Protein AF-0000000083412330 (afdb_homodimer)

InterPro domains:
  IPR004029 UreE urease accessory, N-terminal [PF02814] (16-72)
  IPR004029 UreE urease accessory, N-terminal [SM00988] (7-76)
  IPR007864 Urease accessory protein UreE, C-terminal domain [PF05194] (91-205)
  IPR012406 Urease accessory protein UreE [PIRSF036402] (3-185)
  IPR036118 UreE urease accessory, N-terminal domain superfamily [SSF69287] (4-79)

Nearest PDB structures (foldseek):
  4l3k-assembly1_B  TM=7.699E-01  e=6.903E-12  Sporosarcina pasteurii
  3la0-assembly2_B  TM=7.626E-01  e=6.367E-11  Helicobacter pylori
  1eb0-assembly1_A  TM=6.640E-01  e=1.853E-11  Sporosarcina pasteurii
  3tj8-assembly1_A  TM=7.347E-01  e=1.420E-10  Helicobacter pylori
  1gmv-assembly1_B  TM=6.935E-01  e=4.055E-10  Klebsiella aerogenes

Solvent-accessible surface area (backbone atoms only — not comparable to full-atom values): 25016 Å² total; per-residue (Å²): 121,46,75,39,53,58,69,78,46,33,46,74,66,30,68,71,58,28,58,55,50,70,74,27,53,70,33,37,38,76,32,49,56,71,62,30,55,40,34,62,52,75,48,61,25,79,78,64,53,44,33,37,38,48,40,53,87,97,37,56,60,48,73,35,27,25,56,44,74,40,79,90,76,36,32,31,34,30,35,40,54,56,60,55,42,25,42,36,36,39,34,63,62,44,64,72,48,56,64,57,58,35,41,46,51,25,26,51,50,16,22,55,40,10,56,70,63,51,46,71,48,76,55,76,49,33,36,44,24,49,56,81,60,58,68,66,55,58,49,46,56,51,56,72,64,56,56,80,70,58,43,71,50,77,42,57,28,79,75,50,48,84,80,36,48,59,71,52,48,37,56,50,65,49,59,70,75,72,68,74,63,74,70,68,75,63,73,74,71,77,76,68,74,75,71,76,68,76,78,76,78,77,74,73,74,70,80,78,84,82,80,82,83,85,73,83,139,121,46,76,37,54,60,68,76,45,32,45,73,65,30,68,69,57,28,57,54,50,70,74,27,55,68,34,39,36,77,30,48,56,72,63,30,55,40,33,62,52,75,49,60,26,80,77,62,51,44,34,36,38,47,40,52,88,97,36,55,62,49,74,36,27,25,56,44,75,40,80,92,77,36,32,32,35,31,36,40,52,56,60,54,44,23,41,35,36,39,33,62,60,43,64,71,48,56,65,57,59,35,40,45,51,24,26,51,51,14,22,56,40,10,56,69,64,51,47,72,47,74,56,76,50,32,37,44,23,50,56,83,62,57,68,66,55,57,50,47,56,50,57,72,64,57,56,80,70,58,45,69,48,79,41,56,28,78,74,50,48,85,79,37,48,59,71,52,46,37,56,50,65,48,58,70,73,74,67,72,64,73,70,68,77,65,72,76,74,78,76,74,74,76,75,77,72,76,83,78,82,76,81,77,78,74,88,82,80,90,76,87,78,87,84,90,138

pLDDT: mean 80.94, std 26.81, range [19.16, 98.38]

Structure (mmCIF, N/CA/C/O backbone):
data_AF-0000000083412330-model_v1
#
loop_
_entity.id
_entity.type
_entity.pdbx_description
1 polymer 'Urease accessory protein UreE'
#
loop_
_atom_site.group_PDB
_atom_site.id
_atom_site.type_symbol
_atom_site.label_atom_id
_atom_site.label_alt_id
_atom_site.label_comp_id
_atom_site.label_asym_id
_atom_site.label_entity_id
_atom_site.label_seq_id
_atom_site.pdbx_PDB_ins_code
_atom_site.Cartn_x
_atom_site.Cartn_y
_atom_site.Cartn_z
_atom_site.occupancy
_atom_site.B_iso_or_equiv
_atom_site.auth_seq_id
_atom_site.auth_comp_id
_atom_site.auth_asym_id
_atom_site.auth_atom_id
_atom_site.pdbx_PDB_model_num
ATOM 1 N N . MET A 1 1 ? -13.609 -42.562 -12.117 1 91.06 1 MET A N 1
ATOM 2 C CA . MET A 1 1 ? -13.359 -41.188 -11.68 1 91.06 1 MET A CA 1
ATOM 3 C C . MET A 1 1 ? -12.289 -41.156 -10.602 1 91.06 1 MET A C 1
ATOM 5 O O . MET A 1 1 ? -12.305 -41.938 -9.672 1 91.06 1 MET A O 1
ATOM 9 N N . LYS A 1 2 ? -11.219 -40.344 -10.789 1 95.88 2 LYS A N 1
ATOM 10 C CA . LYS A 1 2 ? -10.156 -40.219 -9.797 1 95.88 2 LYS A CA 1
ATOM 11 C C . LYS A 1 2 ? -10.469 -39.062 -8.82 1 95.88 2 LYS A C 1
ATOM 13 O O . LYS A 1 2 ? -11.023 -38.062 -9.219 1 95.88 2 LYS A O 1
ATOM 18 N N . ILE A 1 3 ? -10.133 -39.375 -7.625 1 96.88 3 ILE A N 1
ATOM 19 C CA . ILE A 1 3 ? -10.359 -38.344 -6.602 1 96.88 3 ILE A CA 1
ATOM 20 C C . ILE A 1 3 ? -9.016 -37.906 -6.012 1 96.88 3 ILE A C 1
ATOM 22 O O . ILE A 1 3 ? -8.188 -38.75 -5.656 1 96.88 3 ILE A O 1
ATOM 26 N N . PHE A 1 4 ? -8.828 -36.688 -5.934 1 97.69 4 PHE A N 1
ATOM 27 C CA . PHE A 1 4 ? -7.605 -36.125 -5.355 1 97.69 4 PHE A CA 1
ATOM 28 C C . PHE A 1 4 ? -7.93 -35.25 -4.168 1 97.69 4 PHE A C 1
ATOM 30 O O . PHE A 1 4 ? -8.695 -34.281 -4.293 1 97.69 4 PHE A O 1
ATOM 37 N N . SER A 1 5 ? -7.332 -35.469 -3.031 1 96.62 5 SER A N 1
ATOM 38 C CA . SER A 1 5 ? -7.578 -34.688 -1.833 1 96.62 5 SER A CA 1
ATOM 39 C C . SER A 1 5 ? -6.332 -33.906 -1.417 1 96.62 5 SER A C 1
ATOM 41 O O . SER A 1 5 ? -6.371 -33.125 -0.468 1 96.62 5 SER A O 1
ATOM 43 N N . GLU A 1 6 ? -5.199 -34.188 -2.09 1 95.69 6 GLU A N 1
ATOM 44 C CA . GLU A 1 6 ? -3.945 -33.5 -1.812 1 95.69 6 GLU A CA 1
ATOM 45 C C . GLU A 1 6 ? -3.09 -33.375 -3.068 1 95.69 6 GLU A C 1
ATOM 47 O O . GLU A 1 6 ? -3.33 -34.094 -4.059 1 95.69 6 GLU A O 1
ATOM 52 N N . VAL A 1 7 ? -2.148 -32.5 -2.979 1 96 7 VAL A N 1
ATOM 53 C CA . VAL A 1 7 ? -1.151 -32.312 -4.027 1 96 7 VAL A CA 1
ATOM 54 C C . VAL A 1 7 ? 0.161 -33 -3.609 1 96 7 VAL A C 1
ATOM 56 O O . VAL A 1 7 ? 0.558 -32.906 -2.445 1 96 7 VAL A O 1
ATOM 59 N N . ILE A 1 8 ? 0.778 -33.594 -4.504 1 94.56 8 ILE A N 1
ATOM 60 C CA . ILE A 1 8 ? 1.99 -34.312 -4.141 1 94.56 8 ILE A CA 1
ATOM 61 C C . ILE A 1 8 ? 3.201 -33.406 -4.273 1 94.56 8 ILE A C 1
ATOM 63 O O . ILE A 1 8 ? 4.27 -33.688 -3.723 1 94.56 8 ILE A O 1
ATOM 67 N N . GLY A 1 9 ? 3.158 -32.375 -5.008 1 95.19 9 GLY A N 1
ATOM 68 C CA . GLY A 1 9 ? 4.211 -31.391 -5.23 1 95.19 9 GLY A CA 1
ATOM 69 C C . GLY A 1 9 ? 3.893 -30.406 -6.352 1 95.19 9 GLY A C 1
ATOM 70 O O . GLY A 1 9 ? 2.762 -30.375 -6.84 1 95.19 9 GLY A O 1
ATOM 71 N N . ASN A 1 10 ? 4.902 -29.625 -6.641 1 96.19 10 ASN A N 1
ATOM 72 C CA . ASN A 1 10 ? 4.766 -28.625 -7.703 1 96.19 10 ASN A CA 1
ATOM 73 C C . ASN A 1 10 ? 5.977 -28.641 -8.633 1 96.19 10 ASN A C 1
ATOM 75 O O . ASN A 1 10 ? 7.117 -28.672 -8.164 1 96.19 10 ASN A O 1
ATOM 79 N N . ILE A 1 11 ? 5.668 -28.578 -9.859 1 95 11 ILE A N 1
ATOM 80 C CA . ILE A 1 11 ? 6.742 -28.75 -10.836 1 95 11 ILE A CA 1
ATOM 81 C C . ILE A 1 11 ? 7.617 -27.5 -10.867 1 95 11 ILE A C 1
ATOM 83 O O . ILE A 1 11 ? 8.742 -27.531 -11.367 1 95 11 ILE A O 1
ATOM 87 N N . HIS A 1 12 ? 7.145 -26.422 -10.398 1 91.75 12 HIS A N 1
AT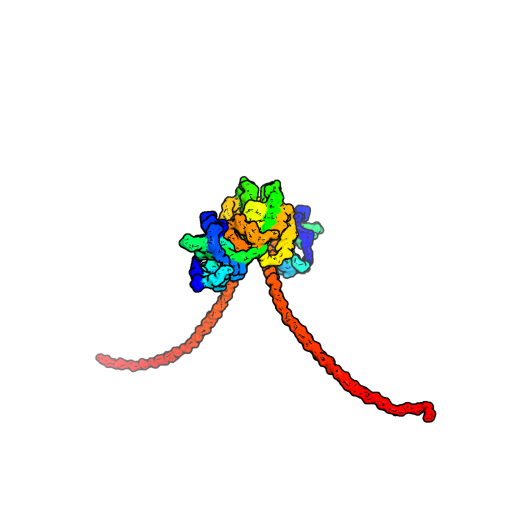OM 88 C CA . HIS A 1 12 ? 7.926 -25.188 -10.398 1 91.75 12 HIS A CA 1
ATOM 89 C C . HIS A 1 12 ? 8.727 -25.031 -9.109 1 91.75 12 HIS A C 1
ATOM 91 O O . HIS A 1 12 ? 9.625 -24.188 -9.023 1 91.75 12 HIS A O 1
ATOM 97 N N . GLY A 1 13 ? 8.414 -25.766 -8.156 1 91.25 13 GLY A N 1
ATOM 98 C CA . GLY A 1 13 ? 9.078 -25.688 -6.867 1 91.25 13 GLY A CA 1
ATOM 99 C C . GLY A 1 13 ? 10.008 -26.844 -6.598 1 91.25 13 GLY A C 1
ATOM 100 O O . GLY A 1 13 ? 10.875 -26.766 -5.727 1 91.25 13 GLY A O 1
ATOM 101 N N . ASP A 1 14 ? 9.766 -27.922 -7.227 1 92.56 14 ASP A N 1
ATOM 102 C CA . ASP A 1 14 ? 10.523 -29.156 -7.027 1 92.56 14 ASP A CA 1
ATOM 103 C C . ASP A 1 14 ? 11.18 -29.625 -8.328 1 92.56 14 ASP A C 1
ATOM 105 O O . ASP A 1 14 ? 10.539 -30.266 -9.156 1 92.56 14 ASP A O 1
ATOM 109 N N . LYS A 1 15 ? 12.508 -29.391 -8.383 1 90.44 15 LYS A N 1
ATOM 110 C CA . LYS A 1 15 ? 13.234 -29.688 -9.617 1 90.44 15 LYS A CA 1
ATOM 111 C C . LYS A 1 15 ? 13.227 -31.188 -9.906 1 90.44 15 LYS A C 1
ATOM 113 O O . LYS A 1 15 ? 13.102 -31.594 -11.062 1 90.44 15 LYS A O 1
ATOM 118 N N . ASN A 1 16 ? 13.391 -31.984 -8.922 1 94.31 16 ASN A N 1
ATOM 119 C CA . ASN A 1 16 ? 13.367 -33.438 -9.102 1 94.31 16 ASN A CA 1
ATOM 120 C C . ASN A 1 16 ? 12.023 -33.906 -9.625 1 94.31 16 ASN A C 1
ATOM 122 O O . ASN A 1 16 ? 11.969 -34.75 -10.531 1 94.31 16 ASN A O 1
ATOM 126 N N . LEU A 1 17 ? 11.039 -33.375 -9.039 1 94.56 17 LEU A N 1
ATOM 127 C CA . LEU A 1 17 ? 9.695 -33.719 -9.492 1 94.56 17 LEU A CA 1
ATOM 128 C C . LEU A 1 17 ? 9.461 -33.25 -10.922 1 94.56 17 LEU A C 1
ATOM 130 O O . LEU A 1 17 ? 8.883 -33.969 -11.734 1 94.56 17 LEU A O 1
ATOM 134 N N . ALA A 1 18 ? 9.93 -32.125 -11.227 1 94.94 18 ALA A N 1
ATOM 135 C CA . ALA A 1 18 ? 9.789 -31.547 -12.562 1 94.94 18 ALA A CA 1
ATOM 136 C C . ALA A 1 18 ? 10.445 -32.438 -13.609 1 94.94 18 ALA A C 1
ATOM 138 O O . ALA A 1 18 ? 9.875 -32.688 -14.68 1 94.94 18 ALA A O 1
ATOM 139 N N . GLU A 1 19 ? 11.602 -32.938 -13.328 1 95.19 19 GLU A N 1
ATOM 140 C CA . GLU A 1 19 ? 12.328 -33.781 -14.25 1 95.19 19 GLU A CA 1
ATOM 141 C C . GLU A 1 19 ? 11.586 -35.094 -14.492 1 95.19 19 GLU A C 1
ATOM 143 O O . GLU A 1 19 ? 11.531 -35.594 -15.625 1 95.19 19 GLU A O 1
ATOM 148 N N . LYS A 1 20 ? 11.062 -35.656 -13.484 1 94.69 20 LYS A N 1
ATOM 149 C CA . LYS A 1 20 ? 10.289 -36.906 -13.609 1 94.69 20 LYS A CA 1
ATOM 150 C C . LYS A 1 20 ? 9.047 -36.688 -14.469 1 94.69 20 LYS A C 1
ATOM 152 O O . LYS A 1 20 ? 8.742 -37.5 -15.336 1 94.69 20 LYS A O 1
ATOM 157 N N . ILE A 1 21 ? 8.422 -35.562 -14.234 1 95.5 21 ILE A N 1
ATOM 158 C CA . ILE A 1 21 ? 7.172 -35.25 -14.93 1 95.5 21 ILE A CA 1
ATOM 159 C C . ILE A 1 21 ? 7.453 -35 -16.406 1 95.5 21 ILE A C 1
ATOM 161 O O . ILE A 1 21 ? 6.656 -35.344 -17.266 1 95.5 21 ILE A O 1
ATOM 165 N N . GLU A 1 22 ? 8.547 -34.375 -16.656 1 94 22 GLU A N 1
ATOM 166 C CA . GLU A 1 22 ? 8.914 -34.062 -18.031 1 94 22 GLU A CA 1
ATOM 167 C C . GLU A 1 22 ? 9.047 -35.312 -18.875 1 94 22 GLU A C 1
ATOM 169 O O . GLU A 1 22 ? 8.781 -35.312 -20.078 1 94 22 GLU A O 1
ATOM 174 N N . LYS A 1 23 ? 9.359 -36.406 -18.281 1 94.38 23 LYS A N 1
ATOM 175 C CA . LYS A 1 23 ? 9.594 -37.688 -18.984 1 94.38 23 LYS A CA 1
ATOM 176 C C . LYS A 1 23 ? 8.336 -38.562 -18.969 1 94.38 23 LYS A C 1
ATOM 178 O O . LYS A 1 23 ? 8.305 -39.594 -19.609 1 94.38 23 LYS A O 1
ATOM 183 N N . ALA A 1 24 ? 7.363 -38.125 -18.281 1 96.25 24 ALA A N 1
ATOM 184 C CA . ALA A 1 24 ? 6.152 -38.906 -18.094 1 96.25 24 ALA A CA 1
ATOM 185 C C . ALA A 1 24 ? 5.086 -38.531 -19.109 1 96.25 24 ALA A C 1
ATOM 187 O O . ALA A 1 24 ? 5.184 -37.469 -19.766 1 96.25 24 ALA A O 1
ATOM 188 N N . SER A 1 25 ? 4.18 -39.5 -19.344 1 97.44 25 SER A N 1
ATOM 189 C CA . SER A 1 25 ? 2.941 -39.125 -20.031 1 97.44 25 SER A CA 1
ATOM 190 C C . SER A 1 25 ? 2.043 -38.281 -19.125 1 97.44 25 SER A C 1
ATOM 192 O O . SER A 1 25 ? 1.469 -38.781 -18.156 1 97.44 25 SER A O 1
ATOM 194 N N . VAL A 1 26 ? 1.903 -37.031 -19.516 1 97.94 26 VAL A N 1
ATOM 195 C CA . VAL A 1 26 ? 1.241 -36.094 -18.609 1 97.94 26 VAL A CA 1
ATOM 196 C C . VAL A 1 26 ? -0.173 -35.812 -19.109 1 97.94 26 VAL A C 1
ATOM 198 O O . VAL A 1 26 ? -0.376 -35.562 -20.297 1 97.94 26 VAL A O 1
ATOM 201 N N . GLU A 1 27 ? -1.148 -35.969 -18.219 1 98.38 27 GLU A N 1
ATOM 202 C CA . GLU A 1 27 ? -2.49 -35.438 -18.422 1 98.38 27 GLU A CA 1
ATOM 203 C C . GLU A 1 27 ? -2.693 -34.156 -17.625 1 98.38 27 GLU A C 1
ATOM 205 O O . GLU A 1 27 ? -2.387 -34.094 -16.422 1 98.38 27 GLU A O 1
ATOM 210 N N . TYR A 1 28 ? -3.225 -33.156 -18.312 1 98.31 28 TYR A N 1
ATOM 211 C CA . TYR A 1 28 ? -3.393 -31.859 -17.672 1 98.31 28 TYR A CA 1
ATOM 212 C C . TYR A 1 28 ? -4.848 -31.625 -17.281 1 98.31 28 TYR A C 1
ATOM 214 O O . TYR A 1 28 ? -5.762 -31.969 -18.031 1 98.31 28 TYR A O 1
ATOM 222 N N . LEU A 1 29 ? -4.988 -31.125 -16.094 1 98.38 29 LEU A N 1
ATOM 223 C CA . LEU A 1 29 ? -6.254 -30.5 -15.711 1 98.38 29 LEU A CA 1
ATOM 224 C C . LEU A 1 29 ? -6.254 -29.016 -16.031 1 98.38 29 LEU A C 1
ATOM 226 O O . LEU A 1 29 ? -5.695 -28.219 -15.273 1 98.38 29 LEU A O 1
ATOM 230 N N . ASP A 1 30 ? -6.891 -28.703 -17.125 1 98.19 30 ASP A N 1
ATOM 231 C CA . ASP A 1 30 ? -6.969 -27.297 -17.547 1 98.19 30 ASP A CA 1
ATOM 232 C C . ASP A 1 30 ? -8.031 -26.547 -16.75 1 98.19 30 ASP A C 1
ATOM 234 O O . ASP A 1 30 ? -9.227 -26.828 -16.875 1 98.19 30 ASP A O 1
ATOM 238 N N . LEU A 1 31 ? -7.559 -25.609 -16 1 97.12 31 LEU A N 1
ATOM 239 C CA . LEU A 1 31 ? -8.461 -24.875 -15.125 1 97.12 31 LEU A CA 1
ATOM 240 C C . LEU A 1 31 ? -8.383 -23.375 -15.391 1 97.12 31 LEU A C 1
ATOM 242 O O . LEU A 1 31 ? -7.301 -22.844 -15.672 1 97.12 31 LEU A O 1
ATOM 246 N N . ASP A 1 32 ? -9.531 -22.719 -15.266 1 93.69 32 ASP A N 1
ATOM 247 C CA . ASP A 1 32 ? -9.469 -21.266 -15.133 1 93.69 32 ASP A CA 1
ATOM 248 C C . ASP A 1 32 ? -9.188 -20.859 -13.688 1 93.69 32 ASP A C 1
ATOM 250 O O . ASP A 1 32 ? -9.195 -21.703 -12.789 1 93.69 32 ASP A O 1
ATOM 254 N N . GLN A 1 33 ? -8.898 -19.641 -13.492 1 89.5 33 GLN A N 1
ATOM 255 C CA . GLN A 1 33 ? -8.492 -19.156 -12.18 1 89.5 33 GLN A CA 1
ATOM 256 C C . GLN A 1 33 ? -9.625 -19.281 -11.172 1 89.5 33 GLN A C 1
ATOM 258 O O . GLN A 1 33 ? -9.391 -19.531 -9.984 1 89.5 33 GLN A O 1
ATOM 263 N N . TRP A 1 34 ? -10.773 -19.109 -11.664 1 89 34 TRP A N 1
ATOM 264 C CA . TRP A 1 34 ? -11.93 -19.219 -10.773 1 89 34 TRP A CA 1
ATOM 265 C C . TRP A 1 34 ? -12.039 -20.641 -10.219 1 89 34 TRP A C 1
ATOM 267 O O . TRP A 1 34 ? -12.164 -20.828 -9.008 1 89 34 TRP A O 1
ATOM 277 N N . THR A 1 35 ? -12.023 -21.547 -11.078 1 94.75 35 THR A N 1
ATOM 278 C CA . THR A 1 35 ? -12.117 -22.953 -10.664 1 94.75 35 THR A CA 1
ATOM 279 C C . THR A 1 35 ? -10.953 -23.328 -9.75 1 94.75 35 THR A C 1
ATOM 281 O O . THR A 1 35 ? -11.141 -24.016 -8.742 1 94.75 35 THR A O 1
ATOM 284 N N . ALA A 1 36 ? -9.773 -22.844 -10.125 1 94.62 36 ALA A N 1
ATOM 285 C CA . ALA A 1 36 ? -8.562 -23.188 -9.375 1 94.62 36 ALA A CA 1
ATOM 286 C C . ALA A 1 36 ? -8.648 -22.672 -7.938 1 94.62 36 ALA A C 1
ATOM 288 O O . ALA A 1 36 ? -7.965 -23.188 -7.051 1 94.62 36 ALA A O 1
ATOM 289 N N . GLN A 1 37 ? -9.398 -21.672 -7.691 1 91.38 37 GLN A N 1
ATOM 290 C CA . GLN A 1 37 ? -9.516 -21.078 -6.363 1 91.38 37 GLN A CA 1
ATOM 291 C C . GLN A 1 37 ? -10.438 -21.906 -5.469 1 91.38 37 GLN A C 1
ATOM 293 O O . GLN A 1 37 ? -10.477 -21.688 -4.254 1 91.38 37 GLN A O 1
ATOM 298 N N . LYS A 1 38 ? -11.172 -22.781 -6.043 1 94.19 38 LYS A N 1
ATOM 299 C CA . LYS A 1 38 ? -12.055 -23.656 -5.273 1 94.19 38 LYS A CA 1
ATOM 300 C C . LYS A 1 38 ? -11.305 -24.859 -4.727 1 94.19 38 LYS A C 1
ATOM 302 O O . LYS A 1 38 ? -10.438 -25.422 -5.402 1 94.19 38 LYS A O 1
ATOM 307 N N . SER A 1 39 ? -11.766 -25.203 -3.559 1 95.31 39 SER A N 1
ATOM 308 C CA . SER A 1 39 ? -11.141 -26.375 -2.959 1 95.31 39 SER A CA 1
ATOM 309 C C . SER A 1 39 ? -11.789 -27.656 -3.463 1 95.31 39 SER A C 1
ATOM 311 O O . SER A 1 39 ? -11.219 -28.75 -3.316 1 95.31 39 SER A O 1
ATOM 313 N N . ARG A 1 40 ? -12.992 -27.5 -3.973 1 96.88 40 ARG A N 1
ATOM 314 C CA . ARG A 1 40 ? -13.719 -28.672 -4.449 1 96.88 40 ARG A CA 1
ATOM 315 C C . ARG A 1 40 ? -14.344 -28.406 -5.812 1 96.88 40 ARG A C 1
ATOM 317 O O . ARG A 1 40 ? -15.086 -27.422 -5.988 1 96.88 40 ARG A O 1
ATOM 324 N N . PHE A 1 41 ? -14.062 -29.359 -6.711 1 97.81 41 PHE A N 1
ATOM 325 C CA . PHE A 1 41 ? -14.656 -29.25 -8.039 1 97.81 41 PHE A CA 1
ATOM 326 C C . PHE A 1 41 ? -14.406 -30.531 -8.844 1 97.81 41 PHE A C 1
ATOM 328 O O . PHE A 1 41 ? -13.594 -31.359 -8.453 1 97.81 41 PHE A O 1
ATOM 335 N N . ILE A 1 42 ? -15.188 -30.672 -9.875 1 97.69 42 ILE A N 1
ATOM 336 C CA . ILE A 1 42 ? -15.008 -31.781 -10.812 1 97.69 42 ILE A CA 1
ATOM 337 C C . ILE A 1 42 ? -14.5 -31.234 -12.148 1 97.69 42 ILE A C 1
ATOM 339 O O . ILE A 1 42 ? -14.953 -30.188 -12.617 1 97.69 42 ILE A O 1
ATOM 343 N N . VAL A 1 43 ? -13.578 -32.031 -12.758 1 98.06 43 VAL A N 1
ATOM 344 C CA . VAL A 1 43 ? -13.008 -31.594 -14.031 1 98.06 43 VAL A CA 1
ATOM 345 C C . VAL A 1 43 ? -12.578 -32.812 -14.844 1 98.06 43 VAL A C 1
ATOM 347 O O . VAL A 1 43 ? -12.219 -33.844 -14.281 1 98.06 43 VAL A O 1
ATOM 350 N N . THR A 1 44 ? -12.711 -32.656 -16.062 1 98.19 44 THR A N 1
ATOM 351 C CA . THR A 1 44 ? -12.188 -33.688 -16.953 1 98.19 44 THR A CA 1
ATOM 352 C C . THR A 1 44 ? -10.828 -33.281 -17.516 1 98.19 44 THR A C 1
ATOM 354 O O . THR A 1 44 ? -10.68 -32.188 -18.047 1 98.19 44 THR A O 1
ATOM 357 N N . GLY A 1 45 ? -9.859 -34.156 -17.406 1 98.06 45 GLY A N 1
ATOM 358 C CA . GLY A 1 45 ? -8.539 -33.875 -17.953 1 98.06 45 GLY A CA 1
ATOM 359 C C . GLY A 1 45 ? -8.516 -33.812 -19.469 1 98.06 45 GLY A C 1
ATOM 360 O O . GLY A 1 45 ? -9.492 -34.188 -20.125 1 98.06 45 GLY A O 1
ATOM 361 N N . ASP A 1 46 ? -7.371 -33.312 -19.969 1 97.81 46 ASP A N 1
ATOM 362 C CA . ASP A 1 46 ? -7.273 -33.094 -21.406 1 97.81 46 ASP A CA 1
ATOM 363 C C . ASP A 1 46 ? -7.129 -34.438 -22.141 1 97.81 46 ASP A C 1
ATOM 365 O O . ASP A 1 46 ? -7.234 -34.469 -23.375 1 97.81 46 ASP A O 1
ATOM 369 N N . LYS A 1 47 ? -6.91 -35.531 -21.422 1 97 47 LYS A N 1
ATOM 370 C CA . LYS A 1 47 ? -6.855 -36.875 -22.031 1 97 47 LYS A CA 1
ATOM 371 C C . LYS A 1 47 ? -8.086 -37.688 -21.656 1 97 47 LYS A C 1
ATOM 373 O O . LYS A 1 47 ? -8.102 -38.906 -21.859 1 97 47 LYS A O 1
ATOM 378 N N . GLY A 1 48 ? -9.016 -37.031 -20.969 1 96.88 48 GLY A N 1
ATOM 379 C CA . GLY A 1 48 ? -10.328 -37.625 -20.844 1 96.88 48 GLY A CA 1
ATOM 380 C C . GLY A 1 48 ? -10.594 -38.188 -19.453 1 96.88 48 GLY A C 1
ATOM 381 O O . GLY A 1 48 ? -11.719 -38.594 -19.141 1 96.88 48 GLY A O 1
ATOM 382 N N . THR A 1 49 ? -9.648 -38.188 -18.531 1 96.62 49 THR A N 1
ATOM 383 C CA . THR A 1 49 ? -9.844 -38.719 -17.188 1 96.62 49 THR A CA 1
ATOM 384 C C . THR A 1 49 ? -10.742 -37.781 -16.375 1 96.62 49 THR A C 1
ATOM 386 O O . THR A 1 49 ? -10.508 -36.562 -16.312 1 96.62 49 THR A O 1
ATOM 389 N N . GLN A 1 50 ? -11.812 -38.25 -15.852 1 97.75 50 GLN A N 1
ATOM 390 C CA . GLN A 1 50 ? -12.664 -37.5 -14.938 1 97.75 50 GLN A CA 1
ATOM 391 C C . GLN A 1 50 ? -12.062 -37.469 -13.531 1 97.75 50 GLN A C 1
ATOM 393 O O . GLN A 1 50 ? -11.75 -38.5 -12.953 1 97.75 50 GLN A O 1
ATOM 398 N N . CYS A 1 5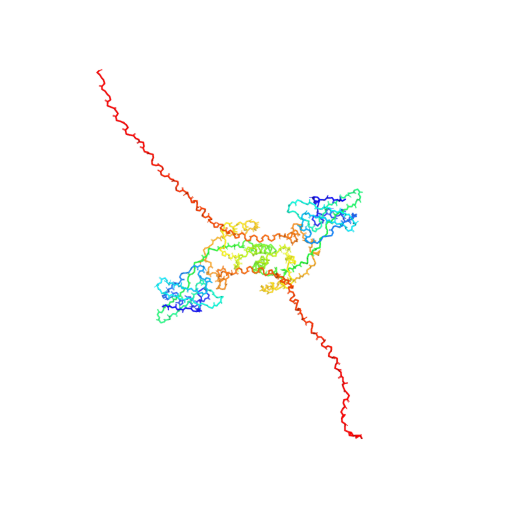1 ? -11.906 -36.281 -13.047 1 98 51 CYS A N 1
ATOM 399 C CA . CYS A 1 51 ? -11.234 -36.094 -11.773 1 98 51 CYS A CA 1
ATOM 400 C C . CYS A 1 51 ? -12.102 -35.281 -10.812 1 98 51 CYS A C 1
ATOM 402 O O . CYS A 1 51 ? -12.648 -34.25 -11.188 1 98 51 CYS A O 1
ATOM 404 N N . ALA A 1 52 ? -12.258 -35.75 -9.633 1 98.06 52 ALA A N 1
ATOM 405 C CA . ALA A 1 52 ? -12.812 -34.969 -8.523 1 98.06 52 ALA A CA 1
ATOM 406 C C . ALA A 1 52 ? -11.703 -34.469 -7.613 1 98.06 52 ALA A C 1
ATOM 408 O O . ALA A 1 52 ? -10.914 -35.25 -7.078 1 98.06 52 ALA A O 1
ATOM 409 N N . VAL A 1 53 ? -11.641 -33.188 -7.5 1 98.12 53 VAL A N 1
ATOM 410 C CA . VAL A 1 53 ? -10.695 -32.562 -6.586 1 98.12 53 VAL A CA 1
ATOM 411 C C . VAL A 1 53 ? -11.414 -32.156 -5.309 1 98.12 53 VAL A C 1
ATOM 413 O O . VAL A 1 53 ? -12.43 -31.453 -5.359 1 98.12 53 VAL A O 1
ATOM 416 N N . ALA A 1 54 ? -10.961 -32.625 -4.215 1 97.75 54 ALA A N 1
ATOM 417 C CA . ALA A 1 54 ? -11.508 -32.312 -2.898 1 97.75 54 ALA A CA 1
ATOM 418 C C . ALA A 1 54 ? -10.391 -32 -1.899 1 97.75 54 ALA A C 1
ATOM 420 O O . ALA A 1 54 ? -10.047 -32.844 -1.077 1 97.75 54 ALA A O 1
ATOM 421 N N . LEU A 1 55 ? -9.906 -30.828 -1.935 1 96.5 55 LEU A N 1
ATOM 422 C CA . LEU A 1 55 ? -8.773 -30.438 -1.098 1 96.5 55 LEU A CA 1
ATOM 423 C C . LEU A 1 55 ? -9.258 -29.984 0.277 1 96.5 55 LEU A C 1
ATOM 425 O O . LEU A 1 55 ? -10.453 -29.812 0.498 1 96.5 55 LEU A O 1
ATOM 429 N N . LYS A 1 56 ? -8.219 -29.875 1.184 1 93.5 56 LYS A N 1
ATOM 430 C CA . LYS A 1 56 ? -8.516 -29.328 2.504 1 93.5 56 LYS A CA 1
ATOM 431 C C . LYS A 1 56 ? -9.031 -27.891 2.398 1 93.5 56 LYS A C 1
ATOM 433 O O . LYS A 1 56 ? -8.758 -27.203 1.416 1 93.5 56 LYS A O 1
ATOM 438 N N . ARG A 1 57 ? -9.617 -27.469 3.51 1 88.75 57 ARG A N 1
ATOM 439 C CA . ARG A 1 57 ? -10.156 -26.109 3.539 1 88.75 57 ARG A CA 1
ATOM 440 C C . ARG A 1 57 ? -9.031 -25.078 3.43 1 88.75 57 ARG A C 1
ATOM 442 O O . ARG A 1 57 ? -7.957 -25.266 4 1 88.75 57 ARG A O 1
ATOM 449 N N . ASN A 1 58 ? -9.273 -24.094 2.703 1 86 58 ASN A N 1
ATOM 450 C CA . ASN A 1 58 ? -8.375 -22.953 2.529 1 86 58 ASN A CA 1
ATOM 451 C C . ASN A 1 58 ? -7.152 -23.344 1.698 1 86 58 ASN A C 1
ATOM 453 O O . ASN A 1 58 ? -6.086 -22.734 1.847 1 86 58 ASN A O 1
ATOM 457 N N . THR A 1 59 ? -7.332 -24.453 1.059 1 90.62 59 THR A N 1
ATOM 458 C CA . THR A 1 59 ? -6.297 -24.844 0.108 1 90.62 59 THR A CA 1
ATOM 459 C C . THR A 1 59 ? -6.82 -24.766 -1.323 1 90.62 59 THR A C 1
ATOM 461 O O . THR A 1 59 ? -7.969 -25.125 -1.588 1 90.62 59 THR A O 1
ATOM 464 N N . GLN A 1 60 ? -6.012 -24.25 -2.158 1 93.69 60 GLN A N 1
ATOM 465 C CA . GLN A 1 60 ? -6.348 -24.141 -3.574 1 93.69 60 GLN A CA 1
ATOM 466 C C . GLN A 1 60 ? -5.207 -24.641 -4.453 1 93.69 60 GLN A C 1
ATOM 468 O O . GLN A 1 60 ? -4.055 -24.672 -4.02 1 93.69 60 GLN A O 1
ATOM 473 N N . LEU A 1 61 ? -5.598 -25.047 -5.602 1 95.62 61 LEU A N 1
ATOM 474 C CA . LEU A 1 61 ? -4.57 -25.453 -6.555 1 95.62 61 LEU A CA 1
ATOM 475 C C . LEU A 1 61 ? -3.848 -24.234 -7.125 1 95.62 61 LEU A C 1
ATOM 477 O O . LEU A 1 61 ? -4.457 -23.188 -7.332 1 95.62 61 LEU A O 1
ATOM 481 N N . ILE A 1 62 ? -2.57 -24.422 -7.352 1 93.81 62 ILE A N 1
ATOM 482 C CA . ILE A 1 62 ? -1.814 -23.406 -8.078 1 93.81 62 ILE A CA 1
ATOM 483 C C . ILE A 1 62 ? -1.2 -24.031 -9.336 1 93.81 62 ILE A C 1
ATOM 485 O O . ILE A 1 62 ? -1.204 -25.25 -9.5 1 93.81 62 ILE A O 1
ATOM 489 N N . GLU A 1 63 ? -0.797 -23.188 -10.188 1 95.75 63 GLU A N 1
ATOM 490 C CA . GLU A 1 63 ? -0.164 -23.594 -11.438 1 95.75 63 GLU A CA 1
ATOM 491 C C . GLU A 1 63 ? 0.961 -24.594 -11.188 1 95.75 63 GLU A C 1
ATOM 493 O O . GLU A 1 63 ? 1.847 -24.344 -10.367 1 95.75 63 GLU A O 1
ATOM 498 N N . GLY A 1 64 ? 0.877 -25.719 -11.828 1 95.81 64 GLY A N 1
ATOM 499 C CA . GLY A 1 64 ? 1.97 -26.672 -11.797 1 95.81 64 GLY A CA 1
ATOM 500 C C . GLY A 1 64 ? 1.815 -27.719 -10.703 1 95.81 64 GLY A C 1
ATOM 501 O O . GLY A 1 64 ? 2.656 -28.609 -10.562 1 95.81 64 GLY A O 1
ATOM 502 N N . ASP A 1 65 ? 0.767 -27.672 -9.992 1 96.81 65 ASP A N 1
ATOM 503 C CA . ASP A 1 65 ? 0.544 -28.672 -8.953 1 96.81 65 ASP A CA 1
ATOM 504 C C . ASP A 1 65 ? 0.392 -30.062 -9.555 1 96.81 65 ASP A C 1
ATOM 506 O O . ASP A 1 65 ? -0.313 -30.25 -10.555 1 96.81 65 ASP A O 1
ATOM 510 N N . VAL A 1 66 ? 1.062 -31.016 -8.914 1 97.94 66 VAL A N 1
ATOM 511 C CA . VAL A 1 66 ? 0.985 -32.406 -9.352 1 97.94 66 VAL A CA 1
ATOM 512 C C . VAL A 1 66 ? 0.039 -33.188 -8.438 1 97.94 66 VAL A C 1
ATOM 514 O O . VAL A 1 66 ? 0.258 -33.25 -7.223 1 97.94 66 VAL A O 1
ATOM 517 N N . LEU A 1 67 ? -0.977 -33.719 -9.023 1 97.88 67 LEU A N 1
ATOM 518 C CA . LEU A 1 67 ? -2 -34.406 -8.242 1 97.88 67 LEU A CA 1
ATOM 519 C C . LEU A 1 67 ? -1.724 -35.906 -8.18 1 97.88 67 LEU A C 1
ATOM 521 O O . LEU A 1 67 ? -2.109 -36.562 -7.223 1 97.88 67 LEU A O 1
ATOM 525 N N . GLU A 1 68 ? -1.126 -36.375 -9.219 1 97.5 68 GLU A N 1
ATOM 526 C CA . GLU A 1 68 ? -0.792 -37.781 -9.281 1 97.5 68 GLU A CA 1
ATOM 527 C C . GLU A 1 68 ? 0.468 -38.031 -10.109 1 97.5 68 GLU A C 1
ATOM 529 O O . GLU A 1 68 ? 0.678 -37.375 -11.133 1 97.5 68 GLU A O 1
ATOM 534 N N . TYR A 1 69 ? 1.274 -38.969 -9.656 1 96.62 69 TYR A N 1
ATOM 535 C CA . TYR A 1 69 ? 2.387 -39.531 -10.414 1 96.62 69 TYR A CA 1
ATOM 536 C C . TYR A 1 69 ? 2.471 -41.031 -10.219 1 96.62 69 TYR A C 1
ATOM 538 O O . TYR A 1 69 ? 2.566 -41.5 -9.086 1 96.62 69 TYR A O 1
ATOM 546 N N . ASP A 1 70 ? 2.412 -41.781 -11.242 1 95.38 70 ASP A N 1
ATOM 547 C CA . ASP A 1 70 ? 2.535 -43.219 -11.211 1 95.38 70 ASP A CA 1
ATOM 548 C C . ASP A 1 70 ? 3.812 -43.688 -11.914 1 95.38 70 ASP A C 1
ATOM 550 O O . ASP A 1 70 ? 3.885 -43.688 -13.148 1 95.38 70 ASP A O 1
ATOM 554 N N . PRO A 1 71 ? 4.766 -44.156 -11.195 1 93.56 71 PRO A N 1
ATOM 555 C CA . PRO A 1 71 ? 6.027 -44.594 -11.812 1 93.56 71 PRO A CA 1
ATOM 556 C C . PRO A 1 71 ? 5.879 -45.844 -12.672 1 93.56 71 PRO A C 1
ATOM 558 O O . PRO A 1 71 ? 6.637 -46.031 -13.625 1 93.56 71 PRO A O 1
ATOM 561 N N . ASP A 1 72 ? 4.945 -46.688 -12.328 1 95.25 72 ASP A N 1
ATOM 562 C CA . ASP A 1 72 ? 4.77 -47.938 -13.07 1 95.25 72 ASP A CA 1
ATOM 563 C C . ASP A 1 72 ? 4.332 -47.656 -14.508 1 95.25 72 ASP A C 1
ATOM 565 O O . ASP A 1 72 ? 4.824 -48.281 -15.445 1 95.25 72 ASP A O 1
ATOM 569 N N . THR A 1 73 ? 3.4 -46.75 -14.695 1 94.69 73 THR A N 1
ATOM 570 C CA . THR A 1 73 ? 2.91 -46.406 -16.031 1 94.69 73 THR A CA 1
ATOM 571 C C . THR A 1 73 ? 3.605 -45.156 -16.547 1 94.69 73 THR A C 1
ATOM 573 O O . THR A 1 73 ? 3.355 -44.719 -17.672 1 94.69 73 THR A O 1
ATOM 576 N N . ASN A 1 74 ? 4.496 -44.594 -15.781 1 95.75 74 ASN A N 1
ATOM 577 C CA . ASN A 1 74 ? 5.168 -43.344 -16.094 1 95.75 74 ASN A CA 1
ATOM 578 C C . ASN A 1 74 ? 4.176 -42.281 -16.547 1 95.75 74 ASN A C 1
ATOM 580 O O . ASN A 1 74 ? 4.34 -41.688 -17.609 1 95.75 74 ASN A O 1
ATOM 584 N N . SER A 1 75 ? 3.096 -42.094 -15.719 1 96.94 75 SER A N 1
ATOM 585 C CA . SER A 1 75 ? 2.041 -41.125 -16.016 1 96.94 75 SER A CA 1
ATOM 586 C C . SER A 1 75 ? 1.842 -40.156 -14.852 1 96.94 75 SER A C 1
ATOM 588 O O . SER A 1 75 ? 2.195 -40.469 -13.711 1 96.94 75 SER A O 1
ATOM 590 N N . ALA A 1 76 ? 1.327 -38.969 -15.234 1 98 76 ALA A N 1
ATOM 591 C CA . ALA A 1 76 ? 1.104 -37.938 -14.227 1 98 76 ALA A CA 1
ATOM 592 C C . ALA A 1 76 ? -0.114 -37.094 -14.57 1 98 76 ALA A C 1
ATOM 594 O O . ALA A 1 76 ? -0.499 -37 -15.742 1 98 76 ALA A O 1
ATOM 595 N N . ILE A 1 77 ? -0.733 -36.531 -13.523 1 98.31 77 ILE A N 1
ATOM 596 C CA . ILE A 1 77 ? -1.802 -35.531 -13.664 1 98.31 77 ILE A CA 1
ATOM 597 C C . ILE A 1 77 ? -1.38 -34.219 -13.008 1 98.31 77 ILE A C 1
ATOM 599 O O . ILE A 1 77 ? -1.019 -34.188 -11.836 1 98.31 77 ILE A O 1
ATOM 603 N N . VAL A 1 78 ? -1.373 -33.25 -13.852 1 98.31 78 VAL A N 1
ATOM 604 C CA . VAL A 1 78 ? -0.842 -31.938 -13.438 1 98.31 78 VAL A CA 1
ATOM 605 C C . VAL A 1 78 ? -1.888 -30.859 -13.672 1 98.31 78 VAL A C 1
ATOM 607 O O . VAL A 1 78 ? -2.574 -30.859 -14.695 1 98.31 78 VAL A O 1
ATOM 610 N N . ALA A 1 79 ? -1.993 -30 -12.68 1 97.88 79 ALA A N 1
ATOM 611 C CA . ALA A 1 79 ? -2.875 -28.844 -12.859 1 97.88 79 ALA A CA 1
ATOM 612 C C . ALA A 1 79 ? -2.242 -27.812 -13.781 1 97.88 79 ALA A C 1
ATOM 614 O O . ALA A 1 79 ? -1.067 -27.469 -13.617 1 97.88 79 ALA A O 1
ATOM 615 N N . ARG A 1 80 ? -2.934 -27.391 -14.742 1 96.88 80 ARG A N 1
ATOM 616 C CA . ARG A 1 80 ? -2.58 -26.281 -15.609 1 96.88 80 ARG A CA 1
ATOM 617 C C . ARG A 1 80 ? -3.637 -25.172 -15.547 1 96.88 80 ARG A C 1
ATOM 619 O O . ARG A 1 80 ? -4.777 -25.375 -15.969 1 96.88 80 ARG A O 1
ATOM 626 N N . ILE A 1 81 ? -3.234 -24.031 -15.023 1 95.8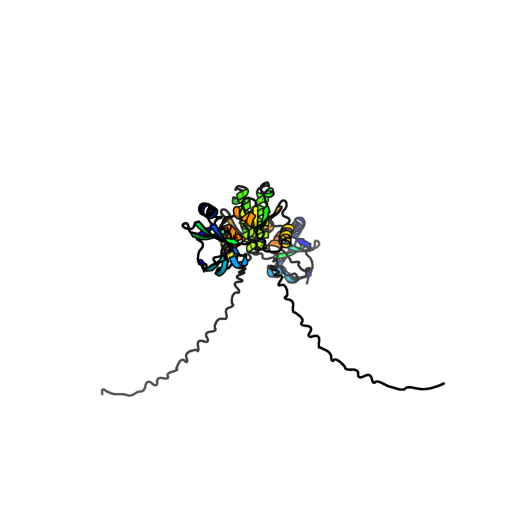1 81 ILE A N 1
ATOM 627 C CA . ILE A 1 81 ? -4.191 -22.969 -14.742 1 95.81 81 ILE A CA 1
ATOM 628 C C . ILE A 1 81 ? -3.979 -21.812 -15.711 1 95.81 81 ILE A C 1
ATOM 630 O O . ILE A 1 81 ? -2.84 -21.422 -15.984 1 95.81 81 ILE A O 1
ATOM 634 N N . GLU A 1 82 ? -5.062 -21.344 -16.297 1 93.5 82 GLU A N 1
ATOM 635 C CA . GLU A 1 82 ? -5.012 -20.125 -17.094 1 93.5 82 GLU A CA 1
ATOM 636 C C . GLU A 1 82 ? -4.762 -18.891 -16.219 1 93.5 82 GLU A C 1
ATOM 638 O O . GLU A 1 82 ? -5.645 -18.469 -15.484 1 93.5 82 GLU A O 1
ATOM 643 N N . LEU A 1 83 ? -3.637 -18.312 -16.406 1 93.12 83 LEU A N 1
ATOM 644 C CA . LEU A 1 83 ? -3.238 -17.219 -15.539 1 93.12 83 LEU A CA 1
ATOM 645 C C . LEU A 1 83 ? -3.496 -15.875 -16.219 1 93.12 83 LEU A C 1
ATOM 647 O O . LEU A 1 83 ? -3.305 -15.734 -17.422 1 93.12 83 LEU A O 1
ATOM 651 N N . SER A 1 84 ? -3.902 -14.953 -15.398 1 92.31 84 SER A N 1
ATOM 652 C CA . SER A 1 84 ? -4.02 -13.586 -15.883 1 92.31 84 SER A CA 1
ATOM 653 C C . SER A 1 84 ? -2.656 -13.008 -16.25 1 92.31 84 SER A C 1
ATOM 655 O O . SER A 1 84 ? -1.627 -13.469 -15.758 1 92.31 84 SER A O 1
ATOM 657 N N . PRO A 1 85 ? -2.74 -12.055 -17.188 1 95.38 85 PRO A N 1
ATOM 658 C CA . PRO A 1 85 ? -1.488 -11.328 -17.422 1 95.38 85 PRO A CA 1
ATOM 659 C C . PRO A 1 85 ? -0.93 -10.688 -16.156 1 95.38 85 PRO A C 1
ATOM 661 O O . PRO A 1 85 ? -1.654 -10.531 -15.172 1 95.38 85 PRO A O 1
ATOM 664 N N . VAL A 1 86 ? 0.328 -10.406 -16.219 1 96.31 86 VAL A N 1
ATOM 665 C CA . VAL A 1 86 ? 1.024 -9.836 -15.078 1 96.31 86 VAL A CA 1
ATOM 666 C C . VAL A 1 86 ? 1.577 -8.461 -15.438 1 96.31 86 VAL A C 1
ATOM 668 O O . VAL A 1 86 ? 2.197 -8.297 -16.5 1 96.31 86 VAL A O 1
ATOM 671 N N . PHE A 1 87 ? 1.224 -7.527 -14.602 1 95.81 87 PHE A N 1
ATOM 672 C CA . PHE A 1 87 ? 1.809 -6.191 -14.656 1 95.81 87 PHE A CA 1
ATOM 673 C C . PHE A 1 87 ? 3.182 -6.176 -14 1 95.81 87 PHE A C 1
ATOM 675 O O . PHE A 1 87 ? 3.297 -6.359 -12.789 1 95.81 87 PHE A O 1
ATOM 682 N N . VAL A 1 88 ? 4.227 -5.992 -14.859 1 96.81 88 VAL A N 1
ATOM 683 C CA . VAL A 1 88 ? 5.598 -6.059 -14.367 1 96.81 88 VAL A CA 1
ATOM 684 C C . VAL A 1 88 ? 6.195 -4.652 -14.312 1 96.81 88 VAL A C 1
ATOM 686 O O . VAL A 1 88 ? 6.344 -3.994 -15.344 1 96.81 88 VAL A O 1
ATOM 689 N N . ILE A 1 89 ? 6.52 -4.207 -13.086 1 96.56 89 ILE A N 1
ATOM 690 C CA . ILE A 1 89 ? 7.195 -2.93 -12.883 1 96.56 89 ILE A CA 1
ATOM 691 C C . ILE A 1 89 ? 8.695 -3.158 -12.742 1 96.56 89 ILE A C 1
ATOM 693 O O . ILE A 1 89 ? 9.133 -4.016 -11.977 1 96.56 89 ILE A O 1
ATOM 697 N N . ASP A 1 90 ? 9.422 -2.426 -13.57 1 96.56 90 ASP A N 1
ATOM 698 C CA . ASP A 1 90 ? 10.875 -2.561 -13.57 1 96.56 90 ASP A CA 1
ATOM 699 C C . ASP A 1 90 ? 11.531 -1.362 -12.891 1 96.56 90 ASP A C 1
ATOM 701 O O . ASP A 1 90 ? 11.383 -0.226 -13.352 1 96.56 90 ASP A O 1
ATOM 705 N N . LEU A 1 91 ? 12.32 -1.645 -11.797 1 96.94 91 LEU A N 1
ATOM 706 C CA . LEU A 1 91 ? 12.961 -0.607 -10.992 1 96.94 91 LEU A CA 1
ATOM 707 C C . LEU A 1 91 ? 14.469 -0.577 -11.242 1 96.94 91 LEU A C 1
ATOM 709 O O . LEU A 1 91 ? 15.227 -0.05 -10.422 1 96.94 91 LEU A O 1
ATOM 713 N N . ALA A 1 92 ? 14.898 -1.091 -12.352 1 96.38 92 ALA A N 1
ATOM 714 C CA . ALA A 1 92 ? 16.328 -1.145 -12.656 1 96.38 92 ALA A CA 1
ATOM 715 C C . ALA A 1 92 ? 16.938 0.256 -12.688 1 96.38 92 ALA A C 1
ATOM 717 O O . ALA A 1 92 ? 18.062 0.464 -12.211 1 96.38 92 ALA A O 1
ATOM 718 N N . ALA A 1 93 ? 16.266 1.173 -13.258 1 95.81 93 ALA A N 1
ATOM 719 C CA . ALA A 1 93 ? 16.75 2.547 -13.312 1 95.81 93 ALA A CA 1
ATOM 720 C C . ALA A 1 93 ? 16.828 3.162 -11.922 1 95.81 93 ALA A C 1
ATOM 722 O O . ALA A 1 93 ? 17.734 3.949 -11.625 1 95.81 93 ALA A O 1
ATOM 723 N N . ILE A 1 94 ? 15.898 2.807 -11.078 1 95.31 94 ILE A N 1
ATOM 724 C CA . ILE A 1 94 ? 15.844 3.316 -9.711 1 95.31 94 ILE A CA 1
ATOM 725 C C . ILE A 1 94 ? 17.031 2.77 -8.914 1 95.31 94 ILE A C 1
ATOM 727 O O . ILE A 1 94 ? 17.594 3.469 -8.07 1 95.31 94 ILE A O 1
ATOM 731 N N . GLU A 1 95 ? 17.359 1.537 -9.164 1 96.31 95 GLU A N 1
ATOM 732 C CA . GLU A 1 95 ? 18.484 0.905 -8.469 1 96.31 95 GLU A CA 1
ATOM 733 C C . GLU A 1 95 ? 19.766 1.711 -8.648 1 96.31 95 GLU A C 1
ATOM 735 O O . GLU A 1 95 ? 20.656 1.671 -7.797 1 96.31 95 GLU A O 1
ATOM 740 N N . LYS A 1 96 ? 19.875 2.445 -9.742 1 96.06 96 LYS A N 1
ATOM 741 C CA . LYS A 1 96 ? 21.078 3.211 -10.047 1 96.06 96 LYS A CA 1
ATOM 742 C C . LYS A 1 96 ? 21.094 4.535 -9.289 1 96.06 96 LYS A C 1
ATOM 744 O O . LYS A 1 96 ? 22.109 5.23 -9.266 1 96.06 96 LYS A O 1
ATOM 749 N N . GLU A 1 97 ? 20.094 4.938 -8.695 1 96.12 97 GLU A N 1
ATOM 750 C CA . GLU A 1 97 ? 19.984 6.207 -7.977 1 96.12 97 GLU A CA 1
ATOM 751 C C . GLU A 1 97 ? 20.609 6.109 -6.59 1 96.12 97 GLU A C 1
ATOM 753 O O . GLU A 1 97 ? 21.141 5.062 -6.211 1 96.12 97 GLU A O 1
ATOM 758 N N . ASP A 1 98 ? 20.656 7.25 -5.949 1 96.44 98 ASP A N 1
ATOM 759 C CA . ASP A 1 98 ? 21.172 7.238 -4.582 1 96.44 98 ASP A CA 1
ATOM 760 C C . ASP A 1 98 ? 20.188 6.547 -3.633 1 96.44 98 ASP A C 1
ATOM 762 O O . ASP A 1 98 ? 19 6.449 -3.926 1 96.44 98 ASP A O 1
ATOM 766 N N . LYS A 1 99 ? 20.688 6.086 -2.512 1 97.31 99 LYS A N 1
ATOM 767 C CA . LYS A 1 99 ? 19.938 5.223 -1.597 1 97.31 99 LYS A CA 1
ATOM 768 C C . LYS A 1 99 ? 18.719 5.945 -1.029 1 97.31 99 LYS A C 1
ATOM 770 O O . LYS A 1 99 ? 17.672 5.336 -0.818 1 97.31 99 LYS A O 1
ATOM 775 N N . LEU A 1 100 ? 18.812 7.172 -0.75 1 97.06 100 LEU A N 1
ATOM 776 C CA . LEU A 1 100 ? 17.672 7.918 -0.222 1 97.06 100 LEU A CA 1
ATOM 777 C C . LEU A 1 100 ? 16.562 8.016 -1.258 1 97.06 100 LEU A C 1
ATOM 779 O O . LEU A 1 100 ? 15.383 7.887 -0.92 1 97.06 100 LEU A O 1
ATOM 783 N N . LYS A 1 101 ? 16.984 8.227 -2.469 1 95.94 101 LYS A N 1
ATOM 784 C CA . LYS A 1 101 ? 16 8.266 -3.549 1 95.94 101 LYS A CA 1
ATOM 785 C C . LYS A 1 101 ? 15.344 6.902 -3.748 1 95.94 101 LYS A C 1
ATOM 787 O O . LYS A 1 101 ? 14.141 6.82 -4.02 1 95.94 101 LYS A O 1
ATOM 792 N N . ILE A 1 102 ? 16.141 5.891 -3.627 1 96.94 102 ILE A N 1
ATOM 793 C CA . ILE A 1 102 ? 15.617 4.535 -3.729 1 96.94 102 ILE A CA 1
ATOM 794 C C . ILE A 1 102 ? 14.57 4.301 -2.641 1 96.94 102 ILE A C 1
ATOM 796 O O . ILE A 1 102 ? 13.469 3.812 -2.92 1 96.94 102 ILE A O 1
ATOM 800 N N . ILE A 1 103 ? 14.875 4.703 -1.443 1 97.19 103 ILE A N 1
ATOM 801 C CA . ILE A 1 103 ? 13.984 4.52 -0.303 1 97.19 103 ILE A CA 1
ATOM 802 C C . ILE A 1 103 ? 12.68 5.266 -0.545 1 97.19 103 ILE A C 1
ATOM 804 O O . ILE A 1 103 ? 11.594 4.684 -0.427 1 97.19 103 ILE A O 1
ATOM 808 N N . GLN A 1 104 ? 12.742 6.41 -0.949 1 96.12 104 GLN A N 1
ATOM 809 C CA . GLN A 1 104 ? 11.562 7.238 -1.182 1 96.12 104 GLN A CA 1
ATOM 810 C C . GLN A 1 104 ? 10.688 6.648 -2.283 1 96.12 104 GLN A C 1
ATOM 812 O O . GLN A 1 104 ? 9.484 6.473 -2.098 1 96.12 104 GLN A O 1
ATOM 817 N N . THR A 1 105 ? 11.297 6.332 -3.338 1 95.88 105 THR A N 1
ATOM 818 C CA . THR A 1 105 ? 10.578 5.844 -4.508 1 95.88 105 THR A CA 1
ATOM 819 C C . THR A 1 105 ? 9.914 4.504 -4.215 1 95.88 105 THR A C 1
ATOM 821 O O . THR A 1 105 ? 8.75 4.289 -4.559 1 95.88 105 THR A O 1
ATOM 824 N N . CYS A 1 106 ? 10.602 3.672 -3.566 1 97.06 106 CYS A N 1
ATOM 825 C CA . CYS A 1 106 ? 10.109 2.32 -3.332 1 97.06 106 CYS A CA 1
ATOM 826 C C . CYS A 1 106 ? 9 2.318 -2.285 1 97.06 106 CYS A C 1
ATOM 828 O O . CYS A 1 106 ? 8.023 1.573 -2.406 1 97.06 106 CYS A O 1
ATOM 830 N N . ILE A 1 107 ? 9.078 3.135 -1.294 1 96.69 107 ILE A N 1
ATOM 831 C CA . ILE A 1 107 ? 7.996 3.262 -0.319 1 96.69 107 ILE A CA 1
ATOM 832 C C . ILE A 1 107 ? 6.742 3.799 -1.002 1 96.69 107 ILE A C 1
ATOM 834 O O . ILE A 1 107 ? 5.648 3.268 -0.811 1 96.69 107 ILE A O 1
ATOM 838 N N . GLU A 1 108 ? 6.938 4.785 -1.792 1 95.75 108 GLU A N 1
ATOM 839 C CA . GLU A 1 108 ? 5.801 5.398 -2.475 1 95.75 108 GLU A CA 1
ATOM 840 C C . GLU A 1 108 ? 5.137 4.41 -3.432 1 95.75 108 GLU A C 1
ATOM 842 O O . GLU A 1 108 ? 3.908 4.312 -3.477 1 95.75 108 GLU A O 1
ATOM 847 N N . LEU A 1 109 ? 5.934 3.754 -4.164 1 96.19 109 LEU A N 1
ATOM 848 C CA . LEU A 1 109 ? 5.402 2.775 -5.105 1 96.19 109 LEU A CA 1
ATOM 849 C C . LEU A 1 109 ? 4.672 1.653 -4.375 1 96.19 109 LEU A C 1
ATOM 851 O O . LEU A 1 109 ? 3.551 1.294 -4.738 1 96.19 109 LEU A O 1
ATOM 855 N N . GLY A 1 110 ? 5.336 1.105 -3.373 1 96.62 110 GLY A N 1
ATOM 856 C CA . GLY A 1 110 ? 4.672 0.09 -2.57 1 96.62 110 GLY A CA 1
ATOM 857 C C . GLY A 1 110 ? 3.354 0.558 -1.986 1 96.62 110 GLY A C 1
ATOM 858 O O . GLY A 1 110 ? 2.357 -0.167 -2.027 1 96.62 110 GLY A O 1
ATOM 859 N N . HIS A 1 111 ? 3.375 1.71 -1.449 1 96.44 111 HIS A N 1
ATOM 860 C CA . HIS A 1 111 ? 2.172 2.291 -0.861 1 96.44 111 HIS A CA 1
ATOM 861 C C . HIS A 1 111 ? 1.057 2.412 -1.894 1 96.44 111 HIS A C 1
ATOM 863 O O . HIS A 1 111 ? -0.1 2.1 -1.604 1 96.44 111 HIS A O 1
ATOM 869 N N . ALA A 1 112 ? 1.377 2.836 -3.092 1 94.69 112 ALA A N 1
ATOM 870 C CA . ALA A 1 112 ? 0.408 2.98 -4.176 1 94.69 112 ALA A CA 1
ATOM 871 C C . ALA A 1 112 ? -0.21 1.635 -4.543 1 94.69 112 ALA A C 1
ATOM 873 O O . ALA A 1 112 ? -1.425 1.531 -4.727 1 94.69 112 ALA A O 1
ATOM 874 N N . ILE A 1 113 ? 0.633 0.689 -4.637 1 95.06 113 ILE A N 1
ATOM 875 C CA . ILE A 1 113 ? 0.181 -0.655 -4.98 1 95.06 113 ILE A CA 1
ATOM 876 C C . ILE A 1 113 ? -0.711 -1.198 -3.865 1 95.06 113 ILE A C 1
ATOM 878 O O . ILE A 1 113 ? -1.787 -1.739 -4.133 1 95.06 113 ILE A O 1
ATOM 882 N N . GLY A 1 114 ? -0.235 -1.041 -2.67 1 95.06 114 GLY A N 1
ATOM 883 C CA . GLY A 1 114 ? -0.998 -1.485 -1.515 1 95.06 114 GLY A CA 1
ATOM 884 C C . GLY A 1 114 ? -2.352 -0.809 -1.397 1 95.06 114 GLY A C 1
ATOM 885 O O . GLY A 1 114 ? -3.34 -1.446 -1.031 1 95.06 114 GLY A O 1
ATOM 886 N N . ASN A 1 115 ? -2.377 0.422 -1.7 1 94 115 ASN A N 1
ATOM 887 C CA . ASN A 1 115 ? -3.619 1.185 -1.637 1 94 115 ASN A CA 1
ATOM 888 C C . ASN A 1 115 ? -4.668 0.631 -2.598 1 94 115 ASN A C 1
ATOM 890 O O . ASN A 1 115 ? -5.867 0.775 -2.365 1 94 115 AS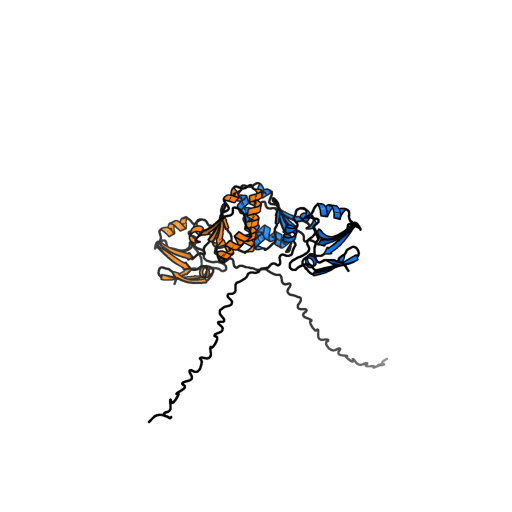N A O 1
ATOM 894 N N . GLN A 1 116 ? -4.227 -0.002 -3.59 1 93.12 116 GLN A N 1
ATOM 895 C CA . GLN A 1 116 ? -5.125 -0.635 -4.551 1 93.12 116 GLN A CA 1
ATOM 896 C C . GLN A 1 116 ? -5.449 -2.068 -4.141 1 93.12 116 GLN A C 1
ATOM 898 O O . GLN A 1 116 ? -6.25 -2.74 -4.793 1 93.12 116 GLN A O 1
ATOM 903 N N . HIS A 1 117 ? -4.812 -2.59 -3.104 1 94.12 117 HIS A N 1
ATOM 904 C CA . HIS A 1 117 ? -4.902 -3.965 -2.625 1 94.12 117 HIS A CA 1
ATOM 905 C C . HIS A 1 117 ? -4.434 -4.949 -3.691 1 94.12 117 HIS A C 1
ATOM 907 O O . HIS A 1 117 ? -4.953 -6.062 -3.787 1 94.12 117 HIS A O 1
ATOM 913 N N . TRP A 1 118 ? -3.623 -4.523 -4.566 1 93.88 118 TRP A N 1
ATOM 914 C CA . TRP A 1 118 ? -3.047 -5.43 -5.555 1 93.88 118 TRP A CA 1
ATOM 915 C C . TRP A 1 118 ? -1.979 -6.316 -4.922 1 93.88 118 TRP A C 1
ATOM 917 O O . TRP A 1 118 ? -1.056 -5.82 -4.273 1 93.88 118 TRP A O 1
ATOM 927 N N . PRO A 1 119 ? -2.133 -7.625 -5.098 1 95 119 PRO A N 1
ATOM 928 C CA . PRO A 1 119 ? -1.006 -8.461 -4.676 1 95 119 PRO A CA 1
ATOM 929 C C . PRO A 1 119 ? 0.289 -8.117 -5.41 1 95 119 PRO A C 1
ATOM 931 O O . PRO A 1 119 ? 0.254 -7.727 -6.582 1 95 119 PRO A O 1
ATOM 934 N N . ALA A 1 120 ? 1.363 -8.234 -4.688 1 96.06 120 ALA A N 1
ATOM 935 C CA . ALA A 1 120 ? 2.637 -7.898 -5.32 1 96.06 120 ALA A CA 1
ATOM 936 C C . ALA A 1 120 ? 3.766 -8.766 -4.773 1 96.06 120 ALA A C 1
ATOM 938 O O . ALA A 1 120 ? 3.803 -9.07 -3.578 1 96.06 120 ALA A O 1
ATOM 939 N N . VAL A 1 121 ? 4.609 -9.203 -5.664 1 95.94 121 VAL A N 1
ATOM 940 C CA . VAL A 1 121 ? 5.844 -9.906 -5.32 1 95.94 121 VAL A CA 1
ATOM 941 C C . VAL A 1 121 ? 7.039 -9.172 -5.918 1 95.94 121 VAL A C 1
ATOM 943 O O . VAL A 1 121 ? 7.023 -8.797 -7.094 1 95.94 121 VAL A O 1
ATOM 946 N N . ILE A 1 122 ? 7.984 -8.945 -5.113 1 96.31 122 ILE A N 1
ATOM 947 C CA . ILE A 1 122 ? 9.188 -8.266 -5.586 1 96.31 122 ILE A CA 1
ATOM 948 C C . ILE A 1 122 ? 10.328 -9.266 -5.719 1 96.31 122 ILE A C 1
ATOM 950 O O . ILE A 1 122 ? 10.609 -10.023 -4.793 1 96.31 122 ILE A O 1
ATOM 954 N N . LYS A 1 123 ? 10.977 -9.344 -6.871 1 94.94 123 LYS A N 1
ATOM 955 C CA . LYS A 1 123 ? 12.18 -10.109 -7.172 1 94.94 123 LYS A CA 1
ATOM 956 C C . LYS A 1 123 ? 13.242 -9.227 -7.816 1 94.94 123 LYS A C 1
ATOM 958 O O . LYS A 1 123 ? 13.078 -8.773 -8.953 1 94.94 123 LYS A O 1
ATOM 963 N N . GLY A 1 124 ? 14.344 -9.062 -7.062 1 95 124 GLY A N 1
ATOM 964 C CA . GLY A 1 124 ? 15.336 -8.141 -7.582 1 95 124 GLY A CA 1
ATOM 965 C C . GLY A 1 124 ? 14.805 -6.727 -7.746 1 95 124 GLY A C 1
ATOM 966 O O . GLY A 1 124 ? 14.383 -6.098 -6.77 1 95 124 GLY A O 1
ATOM 967 N N . THR A 1 125 ? 14.797 -6.273 -9.023 1 96.75 125 THR A N 1
ATOM 968 C CA . THR A 1 125 ? 14.312 -4.918 -9.281 1 96.75 125 THR A CA 1
ATOM 969 C C . THR A 1 125 ? 12.945 -4.949 -9.953 1 96.75 125 THR A C 1
ATOM 971 O O . THR A 1 125 ? 12.477 -3.936 -10.469 1 96.75 125 THR A O 1
ATOM 974 N N . LYS A 1 126 ? 12.344 -6.109 -9.922 1 96.81 126 LYS A N 1
ATOM 975 C CA . LYS A 1 126 ? 11.062 -6.215 -10.609 1 96.81 126 LYS A CA 1
ATOM 976 C C . LYS A 1 126 ? 9.938 -6.504 -9.617 1 96.81 126 LYS A C 1
ATOM 978 O O . LYS A 1 126 ? 10.102 -7.301 -8.695 1 96.81 126 LYS A O 1
ATOM 983 N N . VAL A 1 127 ? 8.859 -5.781 -9.812 1 97.12 127 VAL A N 1
ATOM 984 C CA . VAL A 1 127 ? 7.641 -6.02 -9.055 1 97.12 127 VAL A CA 1
ATOM 985 C C . VAL A 1 127 ? 6.586 -6.66 -9.953 1 97.12 127 VAL A C 1
ATOM 987 O O . VAL A 1 127 ? 6.27 -6.133 -11.023 1 97.12 127 VAL A O 1
ATOM 990 N N . TYR A 1 128 ? 6.035 -7.805 -9.5 1 96.88 128 TYR A N 1
ATOM 991 C CA . TYR A 1 128 ? 5.043 -8.555 -10.258 1 96.88 128 TYR A CA 1
ATOM 992 C C . TYR A 1 128 ? 3.658 -8.414 -9.648 1 96.88 128 TYR A C 1
ATOM 994 O O . TYR A 1 128 ? 3.461 -8.719 -8.469 1 96.88 128 TYR A O 1
ATOM 1002 N N . ILE A 1 129 ? 2.713 -7.918 -10.484 1 96.31 129 ILE A N 1
ATOM 1003 C CA . ILE A 1 129 ? 1.333 -7.703 -10.055 1 96.31 129 ILE A CA 1
ATOM 1004 C C . ILE A 1 129 ? 0.379 -8.352 -11.055 1 96.31 129 ILE A C 1
ATOM 1006 O O . ILE A 1 129 ? 0.339 -7.973 -12.227 1 96.31 129 ILE A O 1
ATOM 1010 N N . PRO A 1 130 ? -0.378 -9.305 -10.602 1 94.56 130 PRO A N 1
ATOM 1011 C CA . PRO A 1 130 ? -1.354 -9.875 -11.531 1 94.56 130 PRO A CA 1
ATOM 1012 C C . PRO A 1 130 ? -2.416 -8.867 -11.961 1 94.56 130 PRO A C 1
ATOM 1014 O O . PRO A 1 130 ? -2.785 -7.98 -11.188 1 94.56 130 PRO A O 1
ATOM 1017 N N . LEU A 1 131 ? -2.771 -8.977 -13.188 1 90 131 LEU A N 1
ATOM 1018 C CA . LEU A 1 131 ? -3.875 -8.141 -13.648 1 90 131 LEU A CA 1
ATOM 1019 C C . LEU A 1 131 ? -5.152 -8.453 -12.883 1 90 131 LEU A C 1
ATOM 1021 O O . LEU A 1 131 ? -5.68 -9.562 -12.969 1 90 131 LEU A O 1
ATOM 1025 N N . THR A 1 132 ? -5.52 -7.566 -12.078 1 81.06 132 THR A N 1
ATOM 1026 C CA . THR A 1 132 ? -6.719 -7.738 -11.266 1 81.06 132 THR A CA 1
ATOM 1027 C C . THR A 1 132 ? -7.84 -6.824 -11.75 1 81.06 132 THR A C 1
ATOM 1029 O O . THR A 1 132 ? -9.008 -7.055 -11.445 1 81.06 132 THR A O 1
ATOM 1032 N N . VAL A 1 133 ? -7.52 -5.746 -12.305 1 85.31 133 VAL A N 1
ATOM 1033 C CA . VAL A 1 133 ? -8.438 -4.777 -12.898 1 85.31 133 VAL A CA 1
ATOM 1034 C C . VAL A 1 133 ? -8.016 -4.473 -14.328 1 85.31 133 VAL A C 1
ATOM 1036 O O . VAL A 1 133 ? -7 -4.988 -14.812 1 85.31 133 VAL A O 1
ATOM 1039 N N . ASP A 1 134 ? -8.781 -3.654 -14.953 1 90.88 134 ASP A N 1
ATOM 1040 C CA . ASP A 1 134 ? -8.469 -3.309 -16.344 1 90.88 134 ASP A CA 1
ATOM 1041 C C . ASP A 1 134 ? -7.066 -2.711 -16.453 1 90.88 134 ASP A C 1
ATOM 1043 O O . ASP A 1 134 ? -6.648 -1.926 -15.602 1 90.88 134 ASP A O 1
ATOM 1047 N N . LYS A 1 135 ? -6.434 -3.094 -17.578 1 91.25 135 LYS A N 1
ATOM 1048 C CA . LYS A 1 135 ? -5.082 -2.611 -17.844 1 91.25 135 LYS A CA 1
ATOM 1049 C C . LYS A 1 135 ? -5.023 -1.088 -17.812 1 91.25 135 LYS A C 1
ATOM 1051 O O . LYS A 1 135 ? -4.055 -0.512 -17.312 1 91.25 135 LYS A O 1
ATOM 1056 N N . LYS A 1 136 ? -5.992 -0.469 -18.266 1 91.31 136 LYS A N 1
ATOM 1057 C CA . LYS A 1 136 ? -6.023 0.99 -18.328 1 91.31 136 LYS A CA 1
ATOM 1058 C C . LYS A 1 136 ? -6.02 1.602 -16.938 1 91.31 136 LYS A C 1
ATOM 1060 O O . LYS A 1 136 ? -5.398 2.643 -16.703 1 91.31 136 LYS A O 1
ATOM 1065 N N . VAL A 1 137 ? -6.742 0.9 -16.109 1 89.69 137 VAL A N 1
ATOM 1066 C CA . VAL A 1 137 ? -6.824 1.39 -14.734 1 89.69 137 VAL A CA 1
ATOM 1067 C C . VAL A 1 137 ? -5.465 1.244 -14.047 1 89.69 137 VAL A C 1
ATOM 1069 O O . VAL A 1 137 ? -4.988 2.174 -13.391 1 89.69 137 VAL A O 1
ATOM 1072 N N . MET A 1 138 ? -4.816 0.135 -14.234 1 90.19 138 MET A N 1
ATOM 1073 C CA . MET A 1 138 ? -3.5 -0.081 -13.633 1 90.19 138 MET A CA 1
ATOM 1074 C C . MET A 1 138 ? -2.49 0.935 -14.156 1 90.19 138 MET A C 1
ATOM 1076 O O . MET A 1 138 ? -1.711 1.495 -13.391 1 90.19 138 MET A O 1
ATOM 1080 N N . LYS A 1 139 ? -2.572 1.226 -15.414 1 90 139 LYS A N 1
ATOM 1081 C CA . LYS A 1 139 ? -1.692 2.229 -16 1 90 139 LYS A CA 1
ATOM 1082 C C . LYS A 1 139 ? -1.977 3.615 -15.438 1 90 139 LYS A C 1
ATOM 1084 O O . LYS A 1 139 ? -1.05 4.371 -15.141 1 90 139 LYS A O 1
ATOM 1089 N N . SER A 1 140 ? -3.203 3.848 -15.297 1 90.19 140 SER A N 1
ATOM 1090 C CA . SER A 1 140 ? -3.609 5.152 -14.781 1 90.19 140 SER A CA 1
ATOM 1091 C C . SER A 1 140 ? -3.1 5.375 -13.367 1 90.19 140 SER A C 1
ATOM 1093 O O . SER A 1 140 ? -2.668 6.477 -13.016 1 90.19 140 SER A O 1
ATOM 1095 N N . VAL A 1 141 ? -3.203 4.34 -12.555 1 87.19 141 VAL A N 1
ATOM 1096 C CA . VAL A 1 141 ? -2.711 4.434 -11.188 1 87.19 141 VAL A CA 1
ATOM 1097 C C . VAL A 1 141 ? -1.213 4.723 -11.195 1 87.19 141 VAL A C 1
ATOM 1099 O O . VAL A 1 141 ? -0.739 5.598 -10.461 1 87.19 141 VAL A O 1
ATOM 1102 N N . MET A 1 142 ? -0.489 4.121 -12.086 1 87.31 142 MET A N 1
ATOM 1103 C CA . MET A 1 142 ? 0.949 4.352 -12.188 1 87.31 142 MET A CA 1
ATOM 1104 C C . MET A 1 142 ? 1.241 5.762 -12.688 1 87.31 142 MET A C 1
ATOM 1106 O O . MET A 1 142 ? 2.145 6.43 -12.18 1 87.31 142 MET A O 1
ATOM 1110 N N . ASP A 1 143 ? 0.489 6.195 -13.578 1 86.75 143 ASP A N 1
ATOM 1111 C CA . ASP A 1 143 ? 0.682 7.523 -14.148 1 86.75 143 ASP A CA 1
ATOM 1112 C C . ASP A 1 143 ? 0.376 8.609 -13.125 1 86.75 143 ASP A C 1
ATOM 1114 O O . ASP A 1 143 ? 1.03 9.656 -13.109 1 86.75 143 ASP A O 1
ATOM 1118 N N . THR A 1 144 ? -0.623 8.328 -12.375 1 85.56 144 THR A N 1
ATOM 1119 C CA . THR A 1 144 ? -1.011 9.297 -11.352 1 85.56 144 THR A CA 1
ATOM 1120 C C . THR A 1 144 ? 0.119 9.508 -10.352 1 85.56 144 THR A C 1
ATOM 1122 O O . THR A 1 144 ? 0.347 10.625 -9.891 1 85.56 144 THR A O 1
ATOM 1125 N N . HIS A 1 145 ? 0.768 8.5 -10.023 1 85.31 145 HIS A N 1
ATOM 1126 C CA . HIS A 1 145 ? 1.842 8.617 -9.047 1 85.31 145 HIS A CA 1
ATOM 1127 C C . HIS A 1 145 ? 3.139 9.078 -9.703 1 85.31 145 HIS A C 1
ATOM 1129 O O . HIS A 1 145 ? 4.047 9.562 -9.016 1 85.31 145 HIS A O 1
ATOM 1135 N N . ALA A 1 146 ? 3.215 9.125 -10.984 1 76.94 146 ALA A N 1
ATOM 1136 C CA . ALA A 1 146 ? 4.281 9.68 -11.805 1 76.94 146 ALA A CA 1
ATOM 1137 C C . ALA A 1 146 ? 5.652 9.414 -11.188 1 76.94 146 ALA A C 1
ATOM 1139 O O . ALA A 1 146 ? 6.465 10.336 -11.047 1 76.94 146 ALA A O 1
ATOM 1140 N N . ILE A 1 147 ? 5.891 8.227 -10.82 1 79.5 147 ILE A N 1
ATOM 1141 C CA . ILE A 1 147 ? 7.211 7.941 -10.266 1 79.5 147 ILE A CA 1
ATOM 1142 C C . ILE A 1 147 ? 8.242 7.887 -11.398 1 79.5 147 ILE A C 1
ATOM 1144 O O . ILE A 1 147 ? 8.195 6.988 -12.242 1 79.5 147 ILE A O 1
ATOM 1148 N N . PRO A 1 148 ? 9.078 8.906 -11.367 1 80.81 148 PRO A N 1
ATOM 1149 C CA . PRO A 1 148 ? 10.008 9.008 -12.492 1 80.81 148 PRO A CA 1
ATOM 1150 C C . PRO A 1 148 ? 10.883 7.766 -12.656 1 80.81 148 PRO A C 1
ATOM 1152 O O . PRO A 1 148 ? 11.219 7.113 -11.664 1 80.81 148 PRO A O 1
ATOM 1155 N N . GLU A 1 149 ? 11.188 7.348 -13.828 1 85.75 149 GLU A N 1
ATOM 1156 C CA . GLU A 1 149 ? 12.172 6.348 -14.219 1 85.75 149 GLU A CA 1
ATOM 1157 C C . GLU A 1 149 ? 11.656 4.934 -13.977 1 85.75 149 GLU A C 1
ATOM 1159 O O . GLU A 1 149 ? 12.375 3.955 -14.188 1 85.75 149 GLU A O 1
ATOM 1164 N N . VAL A 1 150 ? 10.461 4.883 -13.453 1 89.75 150 VAL A N 1
ATOM 1165 C CA . VAL A 1 150 ? 9.844 3.568 -13.305 1 89.75 150 VAL A CA 1
ATOM 1166 C C . VAL A 1 150 ? 9.164 3.172 -14.617 1 89.75 150 VAL A C 1
ATOM 1168 O O . VAL A 1 150 ? 8.406 3.957 -15.188 1 89.75 150 VAL A O 1
ATOM 1171 N N . THR A 1 151 ? 9.57 2.002 -15.117 1 92.69 151 THR A N 1
ATOM 1172 C CA . THR A 1 151 ? 8.93 1.476 -16.312 1 92.69 151 THR A CA 1
ATOM 1173 C C . THR A 1 151 ? 8.086 0.247 -15.984 1 92.69 151 THR A C 1
ATOM 1175 O O . THR A 1 151 ? 8.242 -0.352 -14.922 1 92.69 151 THR A O 1
ATOM 1178 N N . TYR A 1 152 ? 7.156 -0.021 -16.859 1 94.12 152 TYR A N 1
ATOM 1179 C CA . TYR A 1 152 ? 6.305 -1.184 -16.625 1 94.12 152 TYR A CA 1
ATOM 1180 C C . TYR A 1 152 ? 5.871 -1.805 -17.953 1 94.12 152 TYR A C 1
ATOM 1182 O O . TYR A 1 152 ? 5.934 -1.158 -19 1 94.12 152 TYR A O 1
ATOM 1190 N N . GLU A 1 153 ? 5.512 -3.07 -17.922 1 94.94 153 GLU A N 1
ATOM 1191 C CA . GLU A 1 153 ? 4.969 -3.803 -19.062 1 94.94 153 GLU A CA 1
ATOM 1192 C C . GLU A 1 153 ? 4.055 -4.938 -18.594 1 94.94 153 GLU A C 1
ATOM 1194 O O . GLU A 1 153 ? 4.102 -5.344 -17.438 1 94.94 153 GLU A O 1
ATOM 1199 N N . PHE A 1 154 ? 3.264 -5.344 -19.516 1 95.81 154 PHE A N 1
ATOM 1200 C CA . PHE A 1 154 ? 2.432 -6.512 -19.266 1 95.81 154 PHE A CA 1
ATOM 1201 C C . PHE A 1 154 ? 3.045 -7.766 -19.875 1 95.81 154 PHE A C 1
ATOM 1203 O O . PHE A 1 154 ? 3.529 -7.734 -21 1 95.81 154 PHE A O 1
ATOM 1210 N N . GLN A 1 155 ? 3.094 -8.805 -19.094 1 96.44 155 GLN A N 1
ATOM 1211 C CA . GLN A 1 155 ? 3.594 -10.102 -19.547 1 96.44 155 GLN A CA 1
ATOM 1212 C C . GLN A 1 155 ? 2.562 -11.203 -19.297 1 96.44 155 GLN A C 1
ATOM 1214 O O . GLN A 1 155 ? 1.709 -11.07 -18.422 1 96.44 155 GLN A O 1
ATOM 1219 N N . ALA A 1 156 ? 2.643 -12.203 -20.125 1 94.94 156 ALA A N 1
ATOM 1220 C CA . ALA A 1 156 ? 1.794 -13.359 -19.875 1 94.94 156 ALA A CA 1
ATOM 1221 C C . ALA A 1 156 ? 2.164 -14.031 -18.547 1 94.94 156 ALA A C 1
ATOM 1223 O O . ALA A 1 156 ? 3.344 -14.148 -18.219 1 94.94 156 ALA A O 1
ATOM 1224 N N . GLY A 1 157 ? 1.146 -14.391 -17.828 1 93.5 157 GLY A N 1
ATOM 1225 C CA . GLY A 1 157 ? 1.378 -15.039 -16.547 1 93.5 157 GLY A CA 1
ATOM 1226 C C . GLY A 1 157 ? 2.32 -16.219 -16.641 1 93.5 157 GLY A C 1
ATOM 1227 O O . GLY A 1 157 ? 3.193 -16.406 -15.789 1 93.5 157 GLY A O 1
ATOM 1228 N N . LYS A 1 158 ? 2.203 -17 -17.672 1 90.31 158 LYS A N 1
ATOM 1229 C CA . LYS A 1 158 ? 3.006 -18.203 -17.875 1 90.31 158 LYS A CA 1
ATOM 1230 C C . LYS A 1 158 ? 4.484 -17.859 -18 1 90.31 158 LYS A C 1
ATOM 1232 O O . LYS A 1 158 ? 5.352 -18.656 -17.656 1 90.31 158 LYS A O 1
ATOM 1237 N N . GLU A 1 159 ? 4.742 -16.688 -18.422 1 92.38 159 GLU A N 1
ATOM 1238 C CA . GLU A 1 159 ? 6.121 -16.266 -18.641 1 92.38 159 GLU A CA 1
ATOM 1239 C C . GLU A 1 159 ? 6.793 -15.859 -17.328 1 92.38 159 GLU A C 1
ATOM 1241 O O . GLU A 1 159 ? 8.023 -15.805 -17.25 1 92.38 159 GLU A O 1
ATOM 1246 N N . VAL A 1 160 ? 6.004 -15.57 -16.359 1 93.19 160 VAL A N 1
ATOM 1247 C CA . VAL A 1 160 ? 6.547 -15.047 -15.102 1 93.19 160 VAL A CA 1
ATOM 1248 C C . VAL A 1 160 ? 6.676 -16.188 -14.086 1 93.19 160 VAL A C 1
ATOM 1250 O O . VAL A 1 160 ? 7.523 -16.125 -13.195 1 93.19 160 VAL A O 1
ATOM 1253 N N . ILE A 1 161 ? 6.008 -17.219 -14.273 1 91 161 ILE A N 1
ATOM 1254 C CA . ILE A 1 161 ? 5.875 -18.328 -13.328 1 91 161 ILE A CA 1
ATOM 1255 C C . ILE A 1 161 ? 7.25 -18.906 -13.031 1 91 161 ILE A C 1
ATOM 1257 O O . ILE A 1 161 ? 7.566 -19.203 -11.875 1 91 161 ILE A O 1
ATOM 1261 N N . PRO A 1 162 ? 8.125 -19.031 -14.047 1 88.12 162 PRO A N 1
ATOM 1262 C CA . PRO A 1 162 ? 9.422 -19.672 -13.781 1 88.12 162 PRO A CA 1
ATOM 1263 C C . PRO A 1 162 ? 10.281 -18.859 -12.812 1 88.12 162 PRO A C 1
ATOM 1265 O O . PRO A 1 162 ? 11.227 -19.406 -12.227 1 88.12 162 PRO A O 1
ATOM 1268 N N . TYR A 1 163 ? 9.93 -17.672 -12.602 1 89.88 163 TYR A N 1
ATOM 1269 C CA . TYR A 1 163 ? 10.742 -16.812 -11.75 1 89.88 163 TYR A CA 1
ATOM 1270 C C . TYR A 1 163 ? 10.188 -16.75 -10.336 1 89.88 163 TYR A C 1
ATOM 1272 O O . TYR A 1 163 ? 10.773 -16.125 -9.453 1 89.88 163 TYR A O 1
ATOM 1280 N N . LEU A 1 164 ? 9.125 -17.453 -10.117 1 91.94 164 LEU A N 1
ATOM 1281 C CA . LEU A 1 164 ? 8.422 -17.344 -8.844 1 91.94 164 LEU A CA 1
ATOM 1282 C C . LEU A 1 164 ? 8.438 -18.672 -8.094 1 91.94 164 LEU A C 1
ATOM 1284 O O . LEU A 1 164 ? 8.305 -19.734 -8.703 1 91.94 164 LEU A O 1
ATOM 1288 N N . ALA A 1 165 ? 8.555 -18.562 -6.809 1 91.06 165 ALA A N 1
ATOM 1289 C CA . ALA A 1 165 ? 8.359 -19.719 -5.945 1 91.06 165 ALA A CA 1
ATOM 1290 C C . ALA A 1 165 ? 6.879 -20.047 -5.805 1 91.06 165 ALA A C 1
ATOM 1292 O O . ALA A 1 165 ? 6.02 -19.203 -6.031 1 91.06 165 ALA A O 1
ATOM 1293 N N . PRO A 1 166 ? 6.629 -21.281 -5.406 1 89.88 166 PRO A N 1
ATOM 1294 C CA . PRO A 1 166 ? 5.23 -21.688 -5.293 1 89.88 166 PRO A CA 1
ATOM 1295 C C . PRO A 1 166 ? 4.418 -20.781 -4.379 1 89.88 166 PRO A C 1
ATOM 1297 O O . PRO A 1 166 ? 3.281 -20.422 -4.703 1 89.88 166 PRO A O 1
ATOM 1300 N N . HIS A 1 167 ? 5.008 -20.391 -3.287 1 90.5 167 HIS A N 1
ATOM 1301 C CA . HIS A 1 167 ? 4.27 -19.531 -2.373 1 90.5 167 HIS A CA 1
ATOM 1302 C C . HIS A 1 167 ? 4.016 -18.156 -2.994 1 90.5 167 HIS A C 1
ATOM 1304 O O . HIS A 1 167 ? 3 -17.516 -2.711 1 90.5 167 HIS A O 1
ATOM 1310 N N . GLU A 1 168 ? 4.91 -17.734 -3.84 1 92.88 168 GLU A N 1
ATOM 1311 C CA . GLU A 1 168 ? 4.742 -16.469 -4.551 1 92.88 168 GLU A CA 1
ATOM 1312 C C . GLU A 1 168 ? 3.666 -16.578 -5.625 1 92.88 168 GLU A C 1
ATOM 1314 O O . GLU A 1 168 ? 2.902 -15.641 -5.848 1 92.88 168 GLU A O 1
ATOM 1319 N N . ILE A 1 169 ? 3.688 -17.703 -6.23 1 91.81 169 ILE A N 1
ATOM 1320 C CA . ILE A 1 169 ? 2.641 -17.969 -7.215 1 91.81 169 ILE A CA 1
ATOM 1321 C C . ILE A 1 169 ? 1.273 -17.922 -6.535 1 91.81 169 ILE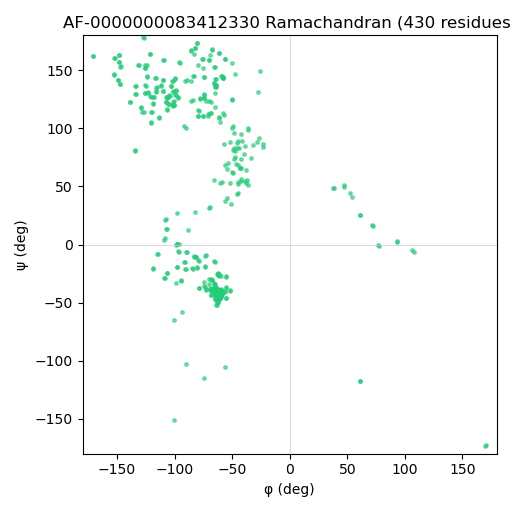 A C 1
ATOM 1323 O O . ILE A 1 169 ? 0.336 -17.312 -7.055 1 91.81 169 ILE A O 1
ATOM 1327 N N . ARG A 1 170 ? 1.205 -18.531 -5.461 1 90.12 170 ARG A N 1
ATOM 1328 C CA . ARG A 1 170 ? -0.029 -18.516 -4.684 1 90.12 170 ARG A CA 1
ATOM 1329 C C . ARG A 1 170 ? -0.425 -17.094 -4.297 1 90.12 170 ARG A C 1
ATOM 1331 O O . ARG A 1 170 ? -1.594 -16.719 -4.402 1 90.12 170 ARG A O 1
ATOM 1338 N N . ASN A 1 171 ? 0.53 -16.344 -3.873 1 89.69 171 ASN A N 1
ATOM 1339 C CA . ASN A 1 171 ? 0.278 -14.969 -3.457 1 89.69 171 ASN A CA 1
ATOM 1340 C C . ASN A 1 171 ? -0.254 -14.117 -4.609 1 89.69 171 ASN A C 1
ATOM 1342 O O . ASN A 1 171 ? -1.136 -13.281 -4.414 1 89.69 171 ASN A O 1
ATOM 1346 N N . LEU A 1 172 ? 0.295 -14.336 -5.734 1 91.88 172 LEU A N 1
ATOM 1347 C CA . LEU A 1 172 ? -0.049 -13.5 -6.883 1 91.88 172 LEU A CA 1
ATOM 1348 C C . LEU A 1 172 ? -1.384 -13.93 -7.48 1 91.88 172 LEU A C 1
ATOM 1350 O O . LEU A 1 172 ? -2.203 -13.086 -7.848 1 91.88 172 LEU A O 1
ATOM 1354 N N . PHE A 1 173 ? -1.599 -15.234 -7.48 1 89.38 173 PHE A N 1
ATOM 1355 C CA . PHE A 1 173 ? -2.703 -15.695 -8.312 1 89.38 173 PHE A CA 1
ATOM 1356 C C . PHE A 1 173 ? -3.764 -16.391 -7.473 1 89.38 173 PHE A C 1
ATOM 1358 O O . PHE A 1 173 ? -4.828 -16.75 -7.977 1 89.38 173 PHE A O 1
ATOM 1365 N N . GLY A 1 174 ? -3.475 -16.891 -6.258 1 77.12 174 GLY A N 1
ATOM 1366 C CA . GLY A 1 174 ? -4.371 -17.656 -5.414 1 77.12 174 GLY A CA 1
ATOM 1367 C C . GLY A 1 174 ? -5.52 -16.844 -4.859 1 77.12 174 GLY A C 1
ATOM 1368 O O . GLY A 1 174 ? -6.316 -17.344 -4.062 1 77.12 174 GLY A O 1
ATOM 1369 N N . GLY A 1 175 ? -6.082 -15.883 -5.418 1 62.25 175 GLY A N 1
ATOM 1370 C CA . GLY A 1 175 ? -7.262 -15.117 -5.051 1 62.25 175 GLY A CA 1
ATOM 1371 C C . GLY A 1 175 ? -7.207 -14.578 -3.635 1 62.25 175 GLY A C 1
ATOM 1372 O O . GLY A 1 175 ? -7.383 -15.328 -2.672 1 62.25 175 GLY A O 1
ATOM 1373 N N . THR A 1 176 ? -6.262 -14.062 -3.127 1 51.44 176 THR A N 1
ATOM 1374 C CA . THR A 1 176 ? -6.406 -13.547 -1.771 1 51.44 176 THR A CA 1
ATOM 1375 C C . THR A 1 176 ? -7.852 -13.133 -1.502 1 51.44 176 THR A C 1
ATOM 1377 O O . THR A 1 176 ? -8.477 -12.461 -2.322 1 51.44 176 THR A O 1
ATOM 1380 N N . ALA A 1 177 ? -8.758 -14.078 -1.021 1 43.16 177 ALA A N 1
ATOM 1381 C CA . ALA A 1 177 ? -9.953 -13.539 -0.378 1 43.16 177 ALA A CA 1
ATOM 1382 C C . ALA A 1 177 ? -9.711 -12.125 0.134 1 43.16 177 ALA A C 1
ATOM 1384 O O . ALA A 1 177 ? -8.805 -11.891 0.934 1 43.16 177 ALA A O 1
ATOM 1385 N N . GLN A 1 178 ? -9.836 -11.211 -0.65 1 42.94 178 GLN A N 1
ATOM 1386 C CA . GLN A 1 178 ? -9.789 -9.828 -0.181 1 42.94 178 GLN A CA 1
ATOM 1387 C C . GLN A 1 178 ? -10.508 -9.68 1.157 1 42.94 178 GLN A C 1
ATOM 1389 O O . GLN A 1 178 ? -11.742 -9.664 1.21 1 42.94 178 GLN A O 1
ATOM 1394 N N . GLU A 1 179 ? -10.102 -10.453 2.043 1 38.88 179 GLU A N 1
ATOM 1395 C CA . GLU A 1 179 ? -10.664 -10.094 3.338 1 38.88 179 GLU A CA 1
ATOM 1396 C C . GLU A 1 179 ? -10.594 -8.586 3.566 1 38.88 179 GLU A C 1
ATOM 1398 O O . GLU A 1 179 ? -9.508 -8.039 3.791 1 38.88 179 GLU A O 1
ATOM 1403 N N . SER A 1 180 ? -11.117 -7.84 2.646 1 37.34 180 SER A N 1
ATOM 1404 C CA . SER A 1 180 ? -11.312 -6.496 3.184 1 37.34 180 SER A CA 1
ATOM 1405 C C . SER A 1 180 ? -11.914 -6.539 4.582 1 37.34 180 SER A C 1
ATOM 1407 O O . SER A 1 180 ? -13.133 -6.633 4.734 1 37.34 180 SER A O 1
ATOM 1409 N N . HIS A 1 181 ? -11.398 -7.391 5.371 1 35.06 181 HIS A N 1
ATOM 1410 C CA . HIS A 1 181 ? -11.93 -7.273 6.723 1 35.06 181 HIS A CA 1
ATOM 1411 C C . HIS A 1 181 ? -11.672 -5.887 7.301 1 35.06 181 HIS A C 1
ATOM 1413 O O . HIS A 1 181 ? -10.602 -5.629 7.848 1 35.06 181 HIS A O 1
ATOM 1419 N N . ALA A 1 182 ? -12.039 -4.781 6.656 1 34.09 182 ALA A N 1
ATOM 1420 C CA . ALA A 1 182 ? -12.227 -3.676 7.594 1 34.09 182 ALA A CA 1
ATOM 1421 C C . ALA A 1 182 ? -12.977 -4.133 8.844 1 34.09 182 ALA A C 1
ATOM 1423 O O . ALA A 1 182 ? -14.18 -4.375 8.797 1 34.09 182 ALA A O 1
ATOM 1424 N N . HIS A 1 183 ? -12.422 -4.988 9.664 1 31.45 183 HIS A N 1
ATOM 1425 C CA . HIS A 1 183 ? -13.047 -5.137 10.977 1 31.45 183 HIS A CA 1
ATOM 1426 C C . HIS A 1 183 ? -13.438 -3.781 11.555 1 31.45 183 HIS A C 1
ATOM 1428 O O . HIS A 1 183 ? -12.578 -3.049 12.062 1 31.45 183 HIS A O 1
ATOM 1434 N N . VAL A 1 184 ? -14.203 -2.969 10.875 1 32.28 184 VAL A N 1
ATOM 1435 C CA . VAL A 1 184 ? -14.836 -1.974 11.734 1 32.28 184 VAL A CA 1
ATOM 1436 C C . VAL A 1 184 ? -15.359 -2.645 13 1 32.28 184 VAL A C 1
ATOM 1438 O O . VAL A 1 184 ? -16.219 -3.535 12.93 1 32.28 184 VAL A O 1
ATOM 1441 N N . HIS A 1 185 ? -14.5 -2.855 14.023 1 31.72 185 HIS A N 1
ATOM 1442 C CA . HIS A 1 185 ? -15.031 -3.139 15.352 1 31.72 185 HIS A CA 1
ATOM 1443 C C . HIS A 1 185 ? -16.281 -2.311 15.633 1 31.72 185 HIS A C 1
ATOM 1445 O O . HIS A 1 185 ? -16.188 -1.104 15.875 1 31.72 185 HIS A O 1
ATOM 1451 N N . GLY A 1 186 ? -17.25 -2.338 14.805 1 28.7 186 GLY A N 1
ATOM 1452 C CA . GLY A 1 186 ? -18.5 -1.821 15.359 1 28.7 186 GLY A CA 1
ATOM 1453 C C . GLY A 1 186 ? -18.75 -2.279 16.781 1 28.7 186 GLY A C 1
ATOM 1454 O O . GLY A 1 186 ? -18.688 -3.475 17.078 1 28.7 186 GLY A O 1
ATOM 1455 N N . ASP A 1 187 ? -18.203 -1.438 17.719 1 29.22 187 ASP A N 1
ATOM 1456 C CA . ASP A 1 187 ? -18.672 -1.62 19.094 1 29.22 187 ASP A CA 1
ATOM 1457 C C . ASP A 1 187 ? -20.141 -2.055 19.125 1 29.22 187 ASP A C 1
ATOM 1459 O O . ASP A 1 187 ? -21.016 -1.332 18.656 1 29.22 187 ASP A O 1
ATOM 1463 N N . PRO A 1 188 ? -20.422 -3.322 18.781 1 32.78 188 PRO A N 1
ATOM 1464 C CA . PRO A 1 188 ? -21.797 -3.668 19.156 1 32.78 188 PRO A CA 1
ATOM 1465 C C . PRO A 1 188 ? -22.203 -3.09 20.5 1 32.78 188 PRO A C 1
ATOM 1467 O O . PRO A 1 188 ? -21.5 -3.295 21.5 1 32.78 188 PRO A O 1
ATOM 1470 N N . GLY A 1 189 ? -22.531 -1.791 20.562 1 24.67 189 GLY A N 1
ATOM 1471 C CA . GLY A 1 189 ? -23.156 -1.271 21.766 1 24.67 189 GLY A CA 1
ATOM 1472 C C . GLY A 1 189 ? -23.906 -2.332 22.547 1 24.67 189 GLY A C 1
ATOM 1473 O O . GLY A 1 189 ? -24.219 -3.396 22.016 1 24.67 189 GLY A O 1
ATOM 1474 N N . MET A 1 190 ? -23.922 -2.092 23.891 1 28.11 190 MET A N 1
ATOM 1475 C CA . MET A 1 190 ? -24.281 -2.531 25.234 1 28.11 190 MET A CA 1
ATOM 1476 C C . MET A 1 190 ? -25.75 -2.955 25.297 1 28.11 190 MET A C 1
ATOM 1478 O O . MET A 1 190 ? -26.641 -2.111 25.375 1 28.11 190 MET A O 1
ATOM 1482 N N . HIS A 1 191 ? -26.312 -3.543 24.25 1 26.19 191 HIS A N 1
ATOM 1483 C CA . HIS A 1 191 ? -27.672 -3.824 24.672 1 26.19 191 HIS A CA 1
ATOM 1484 C C . HIS A 1 191 ? -27.688 -4.637 25.969 1 26.19 191 HIS A C 1
ATOM 1486 O O . HIS A 1 191 ? -27.359 -5.824 25.969 1 26.19 191 HIS A O 1
ATOM 1492 N N . ALA A 1 192 ? -27.172 -3.994 27.078 1 25.3 192 ALA A N 1
ATOM 1493 C CA . ALA A 1 192 ? -27.219 -4.559 28.422 1 25.3 192 ALA A CA 1
ATOM 1494 C C . ALA A 1 192 ? -28.578 -5.191 28.703 1 25.3 192 ALA A C 1
ATOM 1496 O O . ALA A 1 192 ? -29.625 -4.574 28.469 1 25.3 192 ALA A O 1
ATOM 1497 N N . HIS A 1 193 ? -28.625 -6.473 28.469 1 23.78 193 HIS A N 1
ATOM 1498 C CA . HIS A 1 193 ? -29.719 -7.32 28.938 1 23.78 193 HIS A CA 1
ATOM 1499 C C . HIS A 1 193 ? -30.109 -6.98 30.359 1 23.78 193 HIS A C 1
ATOM 1501 O O . HIS A 1 193 ? -29.297 -7.125 31.281 1 23.78 193 HIS A O 1
ATOM 1507 N N . VAL A 1 194 ? -30.812 -5.797 30.562 1 24.55 194 VAL A N 1
ATOM 1508 C CA . VAL A 1 194 ? -31.391 -5.422 31.828 1 24.55 194 VAL A CA 1
ATOM 1509 C C . VAL A 1 194 ? -32.125 -6.625 32.438 1 24.55 194 VAL A C 1
ATOM 1511 O O . VAL A 1 194 ? -33.125 -7.074 31.922 1 24.55 194 VAL A O 1
ATOM 1514 N N . HIS A 1 195 ? -31.266 -7.656 32.844 1 22.84 195 HIS A N 1
ATOM 1515 C CA . HIS A 1 195 ? -31.844 -8.789 33.562 1 22.84 195 HIS A CA 1
ATOM 1516 C C . HIS A 1 195 ? -32.75 -8.312 34.688 1 22.84 195 HIS A C 1
ATOM 1518 O O . HIS A 1 195 ? -32.312 -7.57 35.594 1 22.84 195 HIS A O 1
ATOM 1524 N N . THR A 1 196 ? -34 -7.977 34.406 1 23.55 196 THR A N 1
ATOM 1525 C CA . THR A 1 196 ? -35.062 -7.621 35.344 1 23.55 196 THR A CA 1
ATOM 1526 C C . THR A 1 196 ? -35.156 -8.648 36.469 1 23.55 196 THR A C 1
ATOM 1528 O O . THR A 1 196 ? -35.531 -9.805 36.219 1 23.55 196 THR A O 1
ATOM 1531 N N . HIS A 1 197 ? -34.031 -8.766 37.25 1 23.45 197 HIS A N 1
ATOM 1532 C CA . HIS A 1 197 ? -34.125 -9.711 38.375 1 23.45 197 HIS A CA 1
ATOM 1533 C C . HIS A 1 197 ? -35.406 -9.477 39.188 1 23.45 197 HIS A C 1
ATOM 1535 O O . HIS A 1 197 ? -35.688 -8.344 39.594 1 23.45 197 HIS A O 1
ATOM 1541 N N . PRO A 1 198 ? -36.438 -10.227 38.906 1 25.06 198 PRO A N 1
ATOM 1542 C CA . PRO A 1 198 ? -37.688 -10.086 39.656 1 25.06 198 PRO A CA 1
ATOM 1543 C C . PRO A 1 198 ? -37.469 -10.164 41.188 1 25.06 198 PRO A C 1
ATOM 1545 O O . PRO A 1 198 ? -36.656 -10.977 41.625 1 25.06 198 PRO A O 1
ATOM 1548 N N . ASP A 1 199 ? -37.188 -8.984 41.812 1 22.03 199 ASP A N 1
ATOM 1549 C CA . ASP A 1 199 ? -37.031 -8.828 43.25 1 22.03 199 ASP A CA 1
ATOM 1550 C C . ASP A 1 199 ? -38 -9.734 44.031 1 22.03 199 ASP A C 1
ATOM 1552 O O . ASP A 1 199 ? -39.188 -9.773 43.719 1 22.03 199 ASP A O 1
ATOM 1556 N N . GLY A 1 200 ? -37.438 -10.836 44.5 1 21.91 200 GLY A N 1
ATOM 1557 C CA . GLY A 1 200 ? -37.844 -11.852 45.469 1 21.91 200 GLY A CA 1
ATOM 1558 C C . GLY A 1 200 ? -38.625 -11.289 46.656 1 21.91 200 GLY A C 1
ATOM 1559 O O . GLY A 1 200 ? -38.188 -10.305 47.25 1 21.91 200 GLY A O 1
ATOM 1560 N N . THR A 1 201 ? -39.969 -11.398 46.594 1 23.23 201 THR A N 1
ATOM 1561 C CA . THR A 1 201 ? -41.031 -11.062 47.531 1 23.23 201 THR A CA 1
ATOM 1562 C C . THR A 1 201 ? -40.656 -11.539 48.938 1 23.23 201 THR A C 1
ATOM 1564 O O . THR A 1 201 ? -40.312 -12.703 49.125 1 23.23 201 THR A O 1
ATOM 1567 N N . THR A 1 202 ? -39.969 -10.672 49.688 1 23.05 202 THR A N 1
ATOM 1568 C CA . THR A 1 202 ? -39.594 -10.812 51.094 1 23.05 202 THR A CA 1
ATOM 1569 C C . THR A 1 202 ? -40.781 -11.25 51.938 1 23.05 202 THR A C 1
ATOM 1571 O O . THR A 1 202 ? -41.781 -10.516 52.031 1 23.05 202 THR A O 1
ATOM 1574 N N . HIS A 1 203 ? -41.094 -12.547 51.781 1 20.67 203 HIS A N 1
ATOM 1575 C CA . HIS A 1 203 ? -42.219 -13.102 52.531 1 20.67 203 HIS A CA 1
ATOM 1576 C C . HIS A 1 203 ? -42.125 -12.75 54 1 20.67 203 HIS A C 1
ATOM 1578 O O . HIS A 1 203 ? -41.062 -12.906 54.625 1 20.67 203 HIS A O 1
ATOM 1584 N N . VAL A 1 204 ? -42.875 -11.773 54.469 1 22.14 204 VAL A N 1
ATOM 1585 C CA . VAL A 1 204 ? -43.156 -11.203 55.781 1 22.14 204 VAL A CA 1
ATOM 1586 C C . VAL A 1 204 ? -43.625 -12.305 56.75 1 22.14 204 VAL A C 1
ATOM 1588 O O . VAL A 1 204 ? -44.781 -12.328 57.125 1 22.14 204 VAL A O 1
ATOM 1591 N N . HIS A 1 205 ? -43.031 -13.531 56.719 1 20.42 205 HIS A N 1
ATOM 1592 C CA . HIS A 1 205 ? -43.844 -14.477 57.469 1 20.42 205 HIS A CA 1
ATOM 1593 C C . HIS A 1 205 ? -43.969 -14.039 58.938 1 20.42 205 HIS A C 1
ATOM 1595 O O . HIS A 1 205 ? -42.969 -13.711 59.594 1 20.42 205 HIS A O 1
ATOM 1601 N N . PRO A 1 206 ? -45.125 -13.508 59.344 1 21.88 206 PRO A N 1
ATOM 1602 C CA . PRO A 1 206 ? -45.531 -13.109 60.688 1 21.88 206 PRO A CA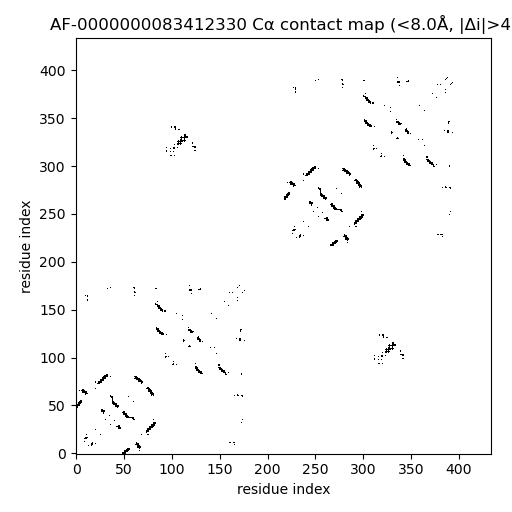 1
ATOM 1603 C C . PRO A 1 206 ? -45.438 -14.25 61.719 1 21.88 206 PRO A C 1
ATOM 1605 O O . PRO A 1 206 ? -45.656 -14.039 62.906 1 21.88 206 PRO A O 1
ATOM 1608 N N . HIS A 1 207 ? -44.438 -15.156 61.688 1 19.73 207 HIS A N 1
ATOM 1609 C CA . HIS A 1 207 ? -44.812 -16.344 62.438 1 19.73 207 HIS A CA 1
ATOM 1610 C C . HIS A 1 207 ? -45.156 -15.977 63.875 1 19.73 207 HIS A C 1
ATOM 1612 O O . HIS A 1 207 ? -44.438 -15.219 64.562 1 19.73 207 HIS A O 1
ATOM 1618 N N . VAL A 1 208 ? -46.438 -16.125 64.312 1 20.88 208 VAL A N 1
ATOM 1619 C CA . VAL A 1 208 ? -47.25 -16.125 65.5 1 20.88 208 VAL A CA 1
ATOM 1620 C C . VAL A 1 208 ? -46.688 -17.172 66.5 1 20.88 208 VAL A C 1
ATOM 1622 O O . VAL A 1 208 ? -46.688 -18.375 66.188 1 20.88 208 VAL A O 1
ATOM 1625 N N . HIS A 1 209 ? -45.531 -17.047 67.125 1 20.08 209 HIS A N 1
ATOM 1626 C CA . HIS A 1 209 ? -45.062 -18.078 68 1 20.08 209 HIS A CA 1
ATOM 1627 C C . HIS A 1 209 ? -46.094 -18.344 69.125 1 20.08 209 HIS A C 1
ATOM 1629 O O . HIS A 1 209 ? -46.375 -17.453 69.938 1 20.08 209 HIS A O 1
ATOM 1635 N N . ASP A 1 210 ? -47.094 -19.156 69 1 19.16 210 ASP A N 1
ATOM 1636 C CA . ASP A 1 210 ? -48.031 -19.703 69.938 1 19.16 210 ASP A CA 1
ATOM 1637 C C . ASP A 1 210 ? -47.344 -20.297 71.125 1 19.16 210 ASP A C 1
ATOM 1639 O O . ASP A 1 210 ? -46.188 -20.734 71.062 1 19.16 210 ASP A O 1
ATOM 1643 N N . ASP A 1 211 ? -48.031 -20.438 72.375 1 21.14 211 ASP A N 1
ATOM 1644 C CA . ASP A 1 211 ? -48.281 -20.656 73.75 1 21.14 211 ASP A CA 1
ATOM 1645 C C . ASP A 1 211 ? -48.188 -22.141 74.125 1 21.14 211 ASP A C 1
ATOM 1647 O O . ASP A 1 211 ? -48.438 -22.531 75.25 1 21.14 211 ASP A O 1
ATOM 1651 N N . GLU A 1 212 ? -48.469 -23.125 73.438 1 19.28 212 GLU A N 1
ATOM 1652 C CA . GLU A 1 212 ? -49.094 -24.219 74.125 1 19.28 212 GLU A CA 1
ATOM 1653 C C . GLU A 1 212 ? -48.25 -24.719 75.312 1 19.28 212 GLU A C 1
ATOM 1655 O O . GLU A 1 212 ? -48.719 -24.859 76.438 1 19.28 212 GLU A O 1
ATOM 1660 N N . HIS A 1 213 ? -47.625 -25.797 75.188 1 19.67 213 HIS A N 1
ATOM 1661 C CA . HIS A 1 213 ? -47.844 -27.172 75.562 1 19.67 213 HIS A CA 1
ATOM 1662 C C . HIS A 1 213 ? -47.062 -27.516 76.812 1 19.67 213 HIS A C 1
ATOM 1664 O O . HIS A 1 213 ? -46 -26.922 77.062 1 19.67 213 HIS A O 1
ATOM 1670 N N . HIS A 1 214 ? -46.594 -28.703 77.125 1 23.27 214 HIS A N 1
ATOM 1671 C CA . HIS A 1 214 ? -47 -29.656 78.125 1 23.27 214 HIS A CA 1
ATOM 1672 C C . HIS A 1 214 ? -46.25 -29.406 79.438 1 23.27 214 HIS A C 1
ATOM 1674 O O . HIS A 1 214 ? -46.875 -29.312 80.5 1 23.27 214 HIS A O 1
ATOM 1680 N N . HIS A 1 215 ? -45.219 -30.141 79.875 1 21.52 215 HIS A N 1
ATOM 1681 C CA . HIS A 1 215 ? -45.125 -31.234 80.812 1 21.52 215 HIS A CA 1
ATOM 1682 C C . HIS A 1 215 ? -44.625 -30.734 82.188 1 21.52 215 HIS A C 1
ATOM 1684 O O . HIS A 1 215 ? -44.688 -31.469 83.188 1 21.52 215 HIS A O 1
ATOM 1690 N N . ASP A 1 216 ? -43.688 -30.219 82.875 1 23.25 216 ASP A N 1
ATOM 1691 C CA . ASP A 1 216 ? -43.688 -30.625 84.312 1 23.25 216 ASP A CA 1
ATOM 1692 C C . ASP A 1 216 ? -44.812 -29.906 85.062 1 23.25 216 ASP A C 1
ATOM 1694 O O . ASP A 1 216 ? -45.594 -30.531 85.75 1 23.25 216 ASP A O 1
ATOM 1698 N N . HIS A 1 217 ? -44.875 -28.859 86.188 1 22.61 217 HIS A N 1
ATOM 1699 C CA . HIS A 1 217 ? -45.531 -29.234 87.438 1 22.61 217 HIS A CA 1
ATOM 1700 C C . HIS A 1 217 ? -47.031 -29.234 87.25 1 22.61 217 HIS A C 1
ATOM 1702 O O . HIS A 1 217 ? -47.594 -28.422 86.562 1 22.61 217 HIS A O 1
ATOM 1708 N N . MET B 1 1 ? -19.125 38.75 15.633 1 91.06 1 MET B N 1
ATOM 1709 C CA . MET B 1 1 ? -18.719 37.438 15.125 1 91.06 1 MET B CA 1
ATOM 1710 C C . MET B 1 1 ? -17.906 37.594 13.836 1 91.06 1 MET B C 1
ATOM 1712 O O . MET B 1 1 ? -18.281 38.375 12.953 1 91.06 1 MET B O 1
ATOM 1716 N N . LYS B 1 2 ? -16.672 37.031 13.781 1 95.94 2 LYS B N 1
ATOM 1717 C CA . LYS B 1 2 ? -15.844 37.094 12.578 1 95.94 2 LYS B CA 1
ATOM 1718 C C . LYS B 1 2 ? -16.125 35.906 11.672 1 95.94 2 LYS B C 1
ATOM 1720 O O . LYS B 1 2 ? -16.344 34.781 12.148 1 95.94 2 LYS B O 1
ATOM 1725 N N . ILE B 1 3 ? -16.125 36.219 10.438 1 96.88 3 ILE B N 1
ATOM 1726 C CA . ILE B 1 3 ? -16.359 35.156 9.461 1 96.88 3 ILE B CA 1
ATOM 1727 C C . ILE B 1 3 ? -15.117 34.969 8.586 1 96.88 3 ILE B C 1
ATOM 1729 O O . ILE B 1 3 ? -14.562 35.969 8.078 1 96.88 3 ILE B O 1
ATOM 1733 N N . PHE B 1 4 ? -14.711 33.812 8.445 1 97.69 4 PHE B N 1
ATOM 1734 C CA . PHE B 1 4 ? -13.555 33.531 7.609 1 97.69 4 PHE B CA 1
ATOM 1735 C C . PHE B 1 4 ? -13.938 32.562 6.496 1 97.69 4 PHE B C 1
ATOM 1737 O O . PHE B 1 4 ? -14.445 31.453 6.766 1 97.69 4 PHE B O 1
ATOM 1744 N N . SER B 1 5 ? -13.648 32.875 5.254 1 96.62 5 SER B N 1
ATOM 1745 C CA . SER B 1 5 ? -13.977 32.031 4.121 1 96.62 5 SER B CA 1
ATOM 1746 C C . SER B 1 5 ? -12.711 31.516 3.43 1 96.62 5 SER B C 1
ATOM 1748 O O . SER B 1 5 ? -12.789 30.719 2.492 1 96.62 5 SER B O 1
ATOM 1750 N N . GLU B 1 6 ? -11.57 32.031 3.842 1 95.69 6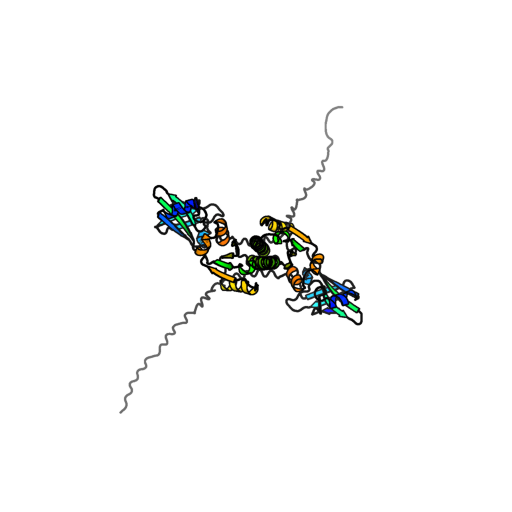 GLU B N 1
ATOM 1751 C CA . GLU B 1 6 ? -10.289 31.609 3.289 1 95.69 6 GLU B CA 1
ATOM 1752 C C . GLU B 1 6 ? -9.18 31.703 4.332 1 95.69 6 GLU B C 1
ATOM 1754 O O . GLU B 1 6 ? -9.336 32.344 5.363 1 95.69 6 GLU B O 1
ATOM 1759 N N . VAL B 1 7 ? -8.117 31.031 4.035 1 95.94 7 VAL B N 1
ATOM 1760 C CA . VAL B 1 7 ? -6.902 31.094 4.844 1 95.94 7 VAL B CA 1
ATOM 1761 C C . VAL B 1 7 ? -5.883 32 4.164 1 95.94 7 VAL B C 1
ATOM 1763 O O . VAL B 1 7 ? -5.75 32 2.939 1 95.94 7 VAL B O 1
ATOM 1766 N N . ILE B 1 8 ? -5.207 32.75 4.934 1 94.62 8 ILE B N 1
ATOM 1767 C CA . ILE B 1 8 ? -4.281 33.688 4.332 1 94.62 8 ILE B CA 1
ATOM 1768 C C . ILE B 1 8 ? -2.906 33.031 4.18 1 94.62 8 ILE B C 1
ATOM 1770 O O . ILE B 1 8 ? -2.064 33.531 3.422 1 94.62 8 ILE B O 1
ATOM 1774 N N . GLY B 1 9 ? -2.574 32.031 4.867 1 95.19 9 GLY B N 1
ATOM 1775 C CA . GLY B 1 9 ? -1.321 31.297 4.836 1 95.19 9 GLY B CA 1
ATOM 1776 C C . GLY B 1 9 ? -1.182 30.297 5.98 1 95.19 9 GLY B C 1
ATOM 1777 O O . GLY B 1 9 ? -2.148 30.031 6.695 1 95.19 9 GLY B O 1
ATOM 1778 N N . ASN B 1 10 ? 0.007 29.75 6.02 1 96.19 10 ASN B N 1
ATOM 1779 C CA . ASN B 1 10 ? 0.309 28.781 7.066 1 96.19 10 ASN B CA 1
ATOM 1780 C C . ASN B 1 10 ? 1.665 29.047 7.711 1 96.19 10 ASN B C 1
ATOM 1782 O O . ASN B 1 10 ? 2.648 29.312 7.012 1 96.19 10 ASN B O 1
ATOM 1786 N N . ILE B 1 11 ? 1.637 28.953 8.984 1 94.88 11 ILE B N 1
ATOM 1787 C CA . ILE B 1 11 ? 2.836 29.375 9.703 1 94.88 11 ILE B CA 1
ATOM 1788 C C . ILE B 1 11 ? 3.936 28.328 9.516 1 94.88 11 ILE B C 1
ATOM 1790 O O . ILE B 1 11 ? 5.109 28.609 9.766 1 94.88 11 ILE B O 1
ATOM 1794 N N . HIS B 1 12 ? 3.611 27.172 9.133 1 91.62 12 HIS B N 1
ATOM 1795 C CA . HIS B 1 12 ? 4.613 26.125 8.938 1 91.62 12 HIS B CA 1
ATOM 1796 C C . HIS B 1 12 ? 5.125 26.109 7.504 1 91.62 12 HIS B C 1
ATOM 1798 O O . HIS B 1 12 ? 6.133 25.469 7.207 1 91.62 12 HIS B O 1
ATOM 1804 N N . GLY B 1 13 ? 4.473 26.734 6.668 1 91.19 13 GLY B N 1
ATOM 1805 C CA . GLY B 1 13 ? 4.844 26.766 5.262 1 91.19 13 GLY B CA 1
ATOM 1806 C C . GLY B 1 13 ? 5.434 28.094 4.824 1 91.19 13 GLY B C 1
ATOM 1807 O O . GLY B 1 13 ? 6.086 28.172 3.785 1 91.19 13 GLY B O 1
ATOM 1808 N N . ASP B 1 14 ? 5.094 29.109 5.531 1 92.12 14 ASP B N 1
ATOM 1809 C CA . ASP B 1 14 ? 5.52 30.469 5.199 1 92.12 14 ASP B CA 1
ATOM 1810 C C . ASP B 1 14 ? 6.332 31.094 6.336 1 92.12 14 ASP B C 1
ATOM 1812 O O . ASP B 1 14 ? 5.762 31.609 7.297 1 92.12 14 ASP B O 1
ATOM 1816 N N . LYS B 1 15 ? 7.664 31.172 6.109 1 89.75 15 LYS B N 1
ATOM 1817 C CA . LYS B 1 15 ? 8.562 31.641 7.16 1 89.75 15 LYS B CA 1
ATOM 1818 C C . LYS B 1 15 ? 8.305 33.125 7.48 1 89.75 15 LYS B C 1
ATOM 1820 O O . LYS B 1 15 ? 8.367 33.531 8.641 1 89.75 15 LYS B O 1
ATOM 1825 N N . ASN B 1 16 ? 8.078 33.875 6.504 1 94.19 16 ASN B N 1
ATOM 1826 C CA . ASN B 1 16 ? 7.801 35.281 6.707 1 94.19 16 ASN B CA 1
ATOM 1827 C C . ASN B 1 16 ? 6.527 35.5 7.52 1 94.19 16 ASN B C 1
ATOM 1829 O O . ASN B 1 16 ? 6.496 36.312 8.438 1 94.19 16 ASN B O 1
ATOM 1833 N N . LEU B 1 17 ? 5.574 34.75 7.141 1 94.5 17 LEU B N 1
ATOM 1834 C CA . LEU B 1 17 ? 4.32 34.844 7.879 1 94.5 17 LEU B CA 1
ATOM 1835 C C . LEU B 1 17 ? 4.5 34.344 9.312 1 94.5 17 LEU B C 1
ATOM 1837 O O . LEU B 1 17 ? 3.973 34.969 10.25 1 94.5 17 LEU B O 1
ATOM 1841 N N . ALA B 1 18 ? 5.258 33.344 9.477 1 94.88 18 ALA B N 1
ATOM 1842 C CA . ALA B 1 18 ? 5.527 32.781 10.805 1 94.88 18 ALA B CA 1
ATOM 1843 C C . ALA B 1 18 ? 6.195 33.844 11.703 1 94.88 18 ALA B C 1
ATOM 1845 O O . ALA B 1 18 ? 5.832 33.969 12.875 1 94.88 18 ALA B O 1
ATOM 1846 N N . GLU B 1 19 ? 7.133 34.531 11.195 1 95.19 19 GLU B N 1
ATOM 1847 C CA . GLU B 1 19 ? 7.852 35.562 11.961 1 95.19 19 GLU B CA 1
ATOM 1848 C C . GLU B 1 19 ? 6.918 36.688 12.391 1 95.19 19 GLU B C 1
ATOM 1850 O O . GLU B 1 19 ? 7.008 37.188 13.516 1 95.19 19 GLU B O 1
ATOM 1855 N N . LYS B 1 20 ? 6.109 37.094 11.516 1 94.62 20 LYS B N 1
ATOM 1856 C CA . LYS B 1 20 ? 5.145 38.156 11.828 1 94.62 20 LYS B CA 1
ATOM 1857 C C . LYS B 1 20 ? 4.188 37.688 12.93 1 94.62 20 LYS B C 1
ATOM 1859 O O . LYS B 1 20 ? 3.908 38.469 13.859 1 94.62 20 LYS B O 1
ATOM 1864 N N . ILE B 1 21 ? 3.764 36.469 12.812 1 95.38 21 ILE B N 1
ATOM 1865 C CA . ILE B 1 21 ? 2.783 35.938 13.75 1 95.38 21 ILE B CA 1
ATOM 1866 C C . ILE B 1 21 ? 3.428 35.75 15.125 1 95.38 21 ILE B C 1
ATOM 1868 O O . ILE B 1 21 ? 2.779 35.969 16.156 1 95.38 21 ILE B O 1
ATOM 1872 N N . GLU B 1 22 ? 4.645 35.406 15.125 1 93.94 22 GLU B N 1
ATOM 1873 C CA . GLU B 1 22 ? 5.359 35.188 16.375 1 93.94 22 GLU B CA 1
ATOM 1874 C C . GLU B 1 22 ? 5.406 36.469 17.203 1 93.94 22 GLU B C 1
ATOM 1876 O O . GLU B 1 22 ? 5.406 36.438 18.438 1 93.94 22 GLU B O 1
ATOM 1881 N N . LYS B 1 23 ? 5.352 37.594 16.578 1 94.31 23 LYS B N 1
ATOM 1882 C CA . LYS B 1 23 ? 5.457 38.875 17.234 1 94.31 23 LYS B CA 1
ATOM 1883 C C . LYS B 1 23 ? 4.078 39.469 17.516 1 94.31 23 LYS B C 1
ATOM 1885 O O . LYS B 1 23 ? 3.961 40.531 18.156 1 94.31 23 LYS B O 1
ATOM 1890 N N . ALA B 1 24 ? 3.096 38.844 17.047 1 96.19 24 ALA B N 1
A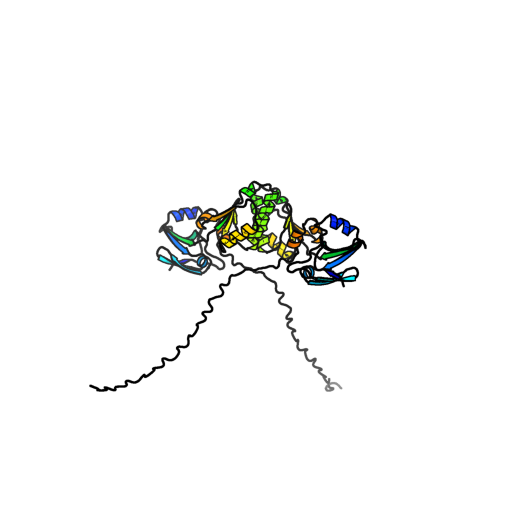TOM 1891 C CA . ALA B 1 24 ? 1.738 39.375 17.156 1 96.19 24 ALA B CA 1
ATOM 1892 C C . ALA B 1 24 ? 1.017 38.781 18.359 1 96.19 24 ALA B C 1
ATOM 1894 O O . ALA B 1 24 ? 1.47 37.812 18.953 1 96.19 24 ALA B O 1
ATOM 1895 N N . SER B 1 25 ? 0.009 39.531 18.797 1 97.38 25 SER B N 1
ATOM 1896 C CA . SER B 1 25 ? -0.947 38.938 19.719 1 97.38 25 SER B CA 1
ATOM 1897 C C . SER B 1 25 ? -1.823 37.906 19.031 1 97.38 25 SER B C 1
ATOM 1899 O O . SER B 1 25 ? -2.691 38.25 18.219 1 97.38 25 SER B O 1
ATOM 1901 N N . VAL B 1 26 ? -1.6 36.688 19.406 1 97.94 26 VAL B N 1
ATOM 1902 C CA . VAL B 1 26 ? -2.234 35.594 18.641 1 97.94 26 VAL B CA 1
ATOM 1903 C C . VAL B 1 26 ? -3.418 35.031 19.422 1 97.94 26 VAL B C 1
ATOM 1905 O O . VAL B 1 26 ? -3.305 34.781 20.625 1 97.94 26 VAL B O 1
ATOM 1908 N N . GLU B 1 27 ? -4.574 34.969 18.766 1 98.31 27 GLU B N 1
ATOM 1909 C CA . GLU B 1 27 ? -5.703 34.188 19.234 1 98.31 27 GLU B CA 1
ATOM 1910 C C . GLU B 1 27 ? -5.805 32.875 18.469 1 98.31 27 GLU B C 1
ATOM 1912 O O . GLU B 1 27 ? -5.758 32.844 17.234 1 98.31 27 GLU B O 1
ATOM 1917 N N . TYR B 1 28 ? -5.957 31.812 19.25 1 98.31 28 TYR B N 1
ATOM 1918 C CA . TYR B 1 28 ? -5.992 30.484 18.625 1 98.31 28 TYR B CA 1
ATOM 1919 C C . TYR B 1 28 ? -7.418 29.953 18.547 1 98.31 28 TYR B C 1
ATOM 1921 O O . TYR B 1 28 ? -8.195 30.109 19.5 1 98.31 28 TYR B O 1
ATOM 1929 N N . LEU B 1 29 ? -7.695 29.391 17.391 1 98.38 29 LEU B N 1
ATOM 1930 C CA . LEU B 1 29 ? -8.859 28.531 17.281 1 98.38 29 LEU B CA 1
ATOM 1931 C C . LEU B 1 29 ? -8.477 27.078 17.562 1 98.38 29 LEU B C 1
ATOM 1933 O O . LEU B 1 29 ? -7.941 26.391 16.703 1 98.38 29 LEU B O 1
ATOM 1937 N N . ASP B 1 30 ? -8.797 26.656 18.766 1 98.19 30 ASP B N 1
ATOM 1938 C CA . ASP B 1 30 ? -8.492 25.281 19.156 1 98.19 30 ASP B CA 1
ATOM 1939 C C . ASP B 1 30 ? -9.523 24.312 18.594 1 98.19 30 ASP B C 1
ATOM 1941 O O . ASP B 1 30 ? -10.695 24.344 18.984 1 98.19 30 ASP B O 1
ATOM 1945 N N . LEU B 1 31 ? -9.023 23.484 17.75 1 97.06 31 LEU B N 1
ATOM 1946 C CA . LEU B 1 31 ? -9.93 22.562 17.062 1 97.06 31 LEU B CA 1
ATOM 1947 C C . LEU B 1 31 ? -9.484 21.109 17.281 1 97.06 31 LEU B C 1
ATOM 1949 O O . LEU B 1 31 ? -8.281 20.828 17.312 1 97.06 31 LEU B O 1
ATOM 1953 N N . ASP B 1 32 ? -10.492 20.234 17.391 1 93.62 32 ASP B N 1
ATOM 1954 C CA . ASP B 1 32 ? -10.164 18.812 17.219 1 93.62 32 ASP B CA 1
ATOM 1955 C C . ASP B 1 32 ? -10.117 18.453 15.742 1 93.62 32 ASP B C 1
ATOM 1957 O O . ASP B 1 32 ? -10.484 19.25 14.875 1 93.62 32 ASP B O 1
ATOM 1961 N N . GLN B 1 33 ? -9.633 17.312 15.461 1 89.44 33 GLN B N 1
ATOM 1962 C CA . GLN B 1 33 ? -9.422 16.891 14.086 1 89.44 33 GLN B CA 1
ATOM 1963 C C . GLN B 1 33 ? -10.742 16.75 13.344 1 89.44 33 GLN B C 1
ATOM 1965 O O . GLN B 1 33 ? -10.82 17.031 12.141 1 89.44 33 GLN B O 1
ATOM 1970 N N . TRP B 1 34 ? -11.695 16.359 14.062 1 89 34 TRP B N 1
ATOM 1971 C CA . TRP B 1 34 ? -13.008 16.219 13.445 1 89 34 TRP B CA 1
ATOM 1972 C C . TRP B 1 34 ? -13.531 17.562 12.953 1 89 34 TRP B C 1
ATOM 1974 O O . TRP B 1 34 ? -13.953 17.688 11.805 1 89 34 TRP B O 1
ATOM 1984 N N . THR B 1 35 ? -13.516 18.484 13.805 1 94.69 35 THR B N 1
ATOM 1985 C CA . THR B 1 35 ? -13.984 19.812 13.453 1 94.69 35 THR B CA 1
ATOM 1986 C C . THR B 1 35 ? -13.148 20.406 12.32 1 94.69 35 THR B C 1
ATOM 1988 O O . THR B 1 35 ? -13.68 21.016 11.398 1 94.69 35 THR B O 1
ATOM 1991 N N . ALA B 1 36 ? -11.844 20.188 12.422 1 94.5 36 ALA B N 1
ATOM 1992 C CA . ALA B 1 36 ? -10.922 20.75 11.438 1 94.5 36 ALA B CA 1
ATOM 1993 C C . ALA B 1 36 ? -11.203 20.203 10.047 1 94.5 36 ALA B C 1
ATOM 1995 O O . ALA B 1 36 ? -10.852 20.812 9.039 1 94.5 36 ALA B O 1
ATOM 1996 N N . GLN B 1 37 ? -11.781 19.062 9.945 1 91.25 37 GLN B N 1
ATOM 1997 C CA . GLN B 1 37 ? -12.055 18.422 8.656 1 91.25 37 GLN B CA 1
ATOM 1998 C C . GLN B 1 37 ? -13.297 19.016 8 1 91.25 37 GLN B C 1
ATOM 2000 O O . GLN B 1 37 ? -13.562 18.781 6.82 1 91.25 37 GLN B O 1
ATOM 2005 N N . LYS B 1 38 ? -14.047 19.75 8.742 1 94.12 38 LYS B N 1
ATOM 2006 C CA . LYS B 1 38 ? -15.234 20.406 8.195 1 94.12 38 LYS B CA 1
ATOM 2007 C C . LYS B 1 38 ? -14.883 21.734 7.531 1 94.12 38 LYS B C 1
ATOM 2009 O O . LYS B 1 38 ? -14.016 22.469 8.016 1 94.12 38 LYS B O 1
ATOM 2014 N N . SER B 1 39 ? -15.641 21.938 6.508 1 95.31 39 SER B N 1
ATOM 2015 C CA . SER B 1 39 ? -15.422 23.203 5.812 1 95.31 39 SER B CA 1
ATOM 2016 C C . SER B 1 39 ? -16.188 24.344 6.469 1 95.31 39 SER B C 1
ATOM 2018 O O . SER B 1 39 ? -15.906 25.516 6.223 1 95.31 39 SER B O 1
ATOM 2020 N N . ARG B 1 40 ? -17.203 23.938 7.211 1 96.94 40 ARG B N 1
ATOM 2021 C CA . ARG B 1 40 ? -18.031 24.953 7.859 1 96.94 40 ARG B CA 1
ATOM 2022 C C . ARG B 1 40 ? -18.281 24.594 9.32 1 96.94 40 ARG B C 1
ATOM 2024 O O . ARG B 1 40 ? -18.75 23.5 9.625 1 96.94 40 ARG B O 1
ATOM 2031 N N . PHE B 1 41 ? -18.016 25.594 10.164 1 97.81 41 PHE B N 1
ATOM 2032 C CA . PHE B 1 41 ? -18.266 25.406 11.586 1 97.81 41 PHE B CA 1
ATOM 2033 C C . PHE B 1 41 ? -18.125 26.719 12.344 1 97.81 41 PHE B C 1
ATOM 2035 O O . PHE B 1 41 ? -17.594 27.688 11.805 1 97.81 41 PHE B O 1
ATOM 2042 N N . ILE B 1 42 ? -18.672 26.719 13.523 1 97.62 42 ILE B N 1
ATOM 2043 C CA . ILE B 1 42 ? -18.531 27.859 14.43 1 97.62 42 ILE B CA 1
ATOM 2044 C C . ILE B 1 42 ? -17.641 27.469 15.609 1 97.62 42 ILE B C 1
ATOM 2046 O O . ILE B 1 42 ? -17.75 26.359 16.141 1 97.62 42 ILE B O 1
ATOM 2050 N N . VAL B 1 43 ? -16.797 28.453 16.016 1 98.06 43 VAL B N 1
ATOM 2051 C CA . VAL B 1 43 ? -15.883 28.172 17.125 1 98.06 43 VAL B CA 1
ATOM 2052 C C . VAL B 1 43 ? -15.547 29.469 17.859 1 98.06 43 VAL B C 1
ATOM 2054 O O . VAL B 1 43 ? -15.539 30.547 17.25 1 98.06 43 VAL B O 1
ATOM 2057 N N . THR B 1 44 ? -15.383 29.328 19.078 1 98.19 44 THR B N 1
ATOM 2058 C CA . THR B 1 44 ? -14.906 30.453 19.859 1 98.19 44 THR B CA 1
ATOM 2059 C C . THR B 1 44 ? -13.398 30.344 20.109 1 98.19 44 THR B C 1
ATOM 2061 O O . THR B 1 44 ? -12.914 29.312 20.562 1 98.19 44 THR B O 1
ATOM 2064 N N . GLY B 1 45 ? -12.688 31.406 19.812 1 98.06 45 GLY B N 1
ATOM 2065 C CA . GLY B 1 45 ? -11.258 31.422 20.047 1 98.06 45 GLY B CA 1
ATOM 2066 C C . GLY B 1 45 ? -10.898 31.391 21.516 1 98.06 45 GLY B C 1
ATOM 2067 O O . GLY B 1 45 ? -11.758 31.562 22.375 1 98.06 45 GLY B O 1
ATOM 2068 N N . ASP B 1 46 ? -9.594 31.141 21.75 1 97.75 46 ASP B N 1
ATOM 2069 C CA . ASP B 1 46 ? -9.148 31 23.125 1 97.75 46 ASP B CA 1
ATOM 2070 C C . ASP B 1 46 ? -9.117 32.344 23.844 1 97.75 46 ASP B C 1
ATOM 2072 O O . ASP B 1 46 ? -8.969 32.406 25.062 1 97.75 46 ASP B O 1
ATOM 2076 N N . LYS B 1 47 ? -9.305 33.438 23.125 1 96.94 47 LYS B N 1
ATOM 2077 C CA . LYS B 1 47 ? -9.391 34.781 23.734 1 96.94 47 LYS B CA 1
ATOM 2078 C C . LYS B 1 47 ? -10.812 35.312 23.656 1 96.94 47 LYS B C 1
ATOM 2080 O O . LYS B 1 47 ? -11.031 36.5 23.891 1 96.94 47 LYS B O 1
ATOM 2085 N N . GLY B 1 48 ? -11.703 34.469 23.156 1 96.88 48 GLY B N 1
ATOM 2086 C CA . GLY B 1 48 ? -13.109 34.781 23.328 1 96.88 48 GLY B CA 1
ATOM 2087 C C . GLY B 1 48 ? -13.773 35.219 22.031 1 96.88 48 GLY B C 1
ATOM 2088 O O . GLY B 1 48 ? -14.992 35.406 21.984 1 96.88 48 GLY B O 1
ATOM 2089 N N . THR B 1 49 ? -13.07 35.406 20.953 1 96.62 49 THR B N 1
ATOM 2090 C CA . THR B 1 49 ? -13.648 35.844 19.688 1 96.62 49 THR B CA 1
ATOM 2091 C C . THR B 1 49 ? -14.5 34.75 19.078 1 96.62 49 THR B C 1
ATOM 2093 O O . THR B 1 49 ? -14.039 33.594 18.938 1 96.62 49 THR B O 1
ATOM 2096 N N . GLN B 1 50 ? -15.734 34.969 18.797 1 97.69 50 GLN B N 1
ATOM 2097 C CA . GLN B 1 50 ? -16.594 34.031 18.062 1 97.69 50 GLN B CA 1
ATOM 2098 C C . GLN B 1 50 ? -16.297 34.094 16.578 1 97.69 50 GLN B C 1
ATOM 2100 O O . GLN B 1 50 ? -16.344 35.156 15.961 1 97.69 50 GLN B O 1
ATOM 2105 N N . CYS B 1 51 ? -16.016 32.969 16.047 1 98 51 CYS B N 1
ATOM 2106 C CA . CYS B 1 51 ? -15.602 32.875 14.656 1 98 51 CYS B CA 1
ATOM 2107 C C . CYS B 1 51 ? -16.469 31.891 13.883 1 98 51 CYS B C 1
ATOM 2109 O O . CYS B 1 51 ? -16.703 30.766 14.344 1 98 51 CYS B O 1
ATOM 2111 N N . ALA B 1 52 ? -16.969 32.281 12.773 1 98.06 52 ALA B N 1
ATOM 2112 C CA . ALA B 1 52 ? -17.578 31.391 11.797 1 98.06 52 ALA B CA 1
ATOM 2113 C C . ALA B 1 52 ? -16.625 31.094 10.656 1 98.06 52 ALA B C 1
ATOM 2115 O O . ALA B 1 52 ? -16.156 32 9.969 1 98.06 52 ALA B O 1
ATOM 2116 N N . VAL B 1 53 ? -16.328 29.875 10.5 1 98.12 53 VAL B N 1
ATOM 2117 C CA . VAL B 1 53 ? -15.484 29.438 9.391 1 98.12 53 VAL B CA 1
ATOM 2118 C C . VAL B 1 53 ? -16.359 28.844 8.289 1 98.12 53 VAL B C 1
ATOM 2120 O O . VAL B 1 53 ? -17.188 27.969 8.539 1 98.12 53 VAL B O 1
ATOM 2123 N N . ALA B 1 54 ? -16.266 29.375 7.141 1 97.75 54 ALA B N 1
ATOM 2124 C CA . ALA B 1 54 ? -17 28.922 5.965 1 97.75 54 ALA B CA 1
ATOM 2125 C C . ALA B 1 54 ? -16.094 28.828 4.746 1 97.75 54 ALA B C 1
ATOM 2127 O O . ALA B 1 54 ? -16.109 29.719 3.883 1 97.75 54 ALA B O 1
ATOM 2128 N N . LEU B 1 55 ? -15.375 27.781 4.648 1 96.5 55 LEU B N 1
ATOM 2129 C CA . LEU B 1 55 ? -14.398 27.609 3.582 1 96.5 55 LEU B CA 1
ATOM 2130 C C . LEU B 1 55 ? -15.062 27.031 2.332 1 96.5 55 LEU B C 1
ATOM 2132 O O . LEU B 1 55 ? -16.219 26.625 2.373 1 96.5 55 LEU B O 1
ATOM 2136 N N . LYS B 1 56 ? -14.242 27.125 1.219 1 93.56 56 LYS B N 1
ATOM 2137 C CA . LYS B 1 56 ? -14.703 26.5 -0.017 1 93.56 56 LYS B CA 1
ATOM 2138 C C . LYS B 1 56 ? -14.875 25 0.161 1 93.56 56 LYS B C 1
ATOM 2140 O O . LYS B 1 56 ? -14.25 24.391 1.038 1 93.56 56 LYS B O 1
ATOM 2145 N N . ARG B 1 57 ? -15.594 24.438 -0.813 1 88.81 57 ARG B N 1
ATOM 2146 C CA . ARG B 1 57 ? -15.828 23 -0.757 1 88.81 57 ARG B CA 1
ATOM 2147 C C . ARG B 1 57 ? -14.531 22.219 -0.918 1 88.81 57 ARG B C 1
ATOM 2149 O O . ARG B 1 57 ? -13.664 22.594 -1.707 1 88.81 57 ARG B O 1
ATOM 2156 N N . ASN B 1 58 ? -14.398 21.234 -0.173 1 86.06 58 ASN B N 1
ATOM 2157 C CA . ASN B 1 58 ? -13.273 20.312 -0.225 1 86.06 58 ASN B CA 1
ATOM 2158 C C . ASN B 1 58 ? -12 20.938 0.329 1 86.06 58 ASN B C 1
ATOM 2160 O O . ASN B 1 58 ? -10.891 20.562 -0.059 1 86.06 58 ASN B O 1
ATOM 2164 N N . THR B 1 59 ? -12.258 22.016 1.026 1 90.69 59 THR B N 1
ATOM 2165 C CA . THR B 1 59 ? -11.148 22.625 1.738 1 90.69 59 THR B CA 1
ATOM 2166 C C . THR B 1 59 ? -11.32 22.484 3.246 1 90.69 59 THR B C 1
ATOM 2168 O O . THR B 1 59 ? -12.438 22.594 3.762 1 90.69 59 THR B O 1
ATOM 2171 N N . GLN B 1 60 ? -10.266 22.156 3.879 1 93.62 60 GLN B N 1
ATOM 2172 C CA . GLN B 1 60 ? -10.25 22 5.332 1 93.62 60 GLN B CA 1
ATOM 2173 C C . GLN B 1 60 ? -9.078 22.75 5.953 1 93.62 60 GLN B C 1
ATOM 2175 O O . GLN B 1 60 ? -8.078 23.016 5.281 1 93.62 60 GLN B O 1
ATOM 2180 N N . LEU B 1 61 ? -9.281 23.094 7.164 1 95.56 61 LEU B N 1
ATOM 2181 C CA . LEU B 1 61 ? -8.18 23.734 7.883 1 95.56 61 LEU B CA 1
ATOM 2182 C C . LEU B 1 61 ? -7.113 22.703 8.258 1 95.56 61 LEU B C 1
ATOM 2184 O O . LEU B 1 61 ? -7.438 21.547 8.562 1 95.56 61 LEU B O 1
ATOM 2188 N N . ILE B 1 62 ? -5.895 23.156 8.195 1 93.69 62 ILE B N 1
ATOM 2189 C CA . ILE B 1 62 ? -4.809 22.328 8.727 1 93.69 62 ILE B CA 1
ATOM 2190 C C . ILE B 1 62 ? -4.082 23.094 9.828 1 93.69 62 ILE B C 1
ATOM 2192 O O . ILE B 1 62 ? -4.301 24.281 10.023 1 93.69 62 ILE B O 1
ATOM 2196 N N . GLU B 1 63 ? -3.342 22.359 10.57 1 95.69 63 GLU B N 1
ATOM 2197 C CA . GLU B 1 63 ? -2.555 22.922 11.664 1 95.69 63 GLU B CA 1
ATOM 2198 C C . GLU B 1 63 ? -1.739 24.125 11.195 1 95.69 63 GLU B C 1
ATOM 2200 O O . GLU B 1 63 ? -1.02 24.047 10.203 1 95.69 63 GLU B O 1
ATOM 2205 N N . GLY B 1 64 ? -1.904 25.234 11.859 1 95.75 64 GLY B N 1
ATOM 2206 C CA . GLY B 1 64 ? -1.066 26.391 11.617 1 95.75 64 GLY B CA 1
ATOM 2207 C C . GLY B 1 64 ? -1.662 27.359 10.602 1 95.75 64 GLY B C 1
ATOM 2208 O O . GLY B 1 64 ? -1.072 28.391 10.305 1 95.75 64 GLY B O 1
ATOM 2209 N N . ASP B 1 65 ? -2.811 27.078 10.148 1 96.81 65 ASP B N 1
ATOM 2210 C CA . ASP B 1 65 ? -3.453 27.984 9.203 1 96.81 65 ASP B CA 1
ATOM 2211 C C . ASP B 1 65 ? -3.758 29.328 9.852 1 96.81 65 ASP B C 1
ATOM 2213 O O . ASP B 1 65 ? -4.254 29.375 10.977 1 96.81 65 ASP B O 1
ATOM 2217 N N . VAL B 1 66 ? -3.443 30.375 9.102 1 97.94 66 VAL B N 1
ATOM 2218 C CA . VAL B 1 66 ? -3.709 31.734 9.57 1 97.94 66 VAL B CA 1
ATOM 2219 C C . VAL B 1 66 ? -4.969 32.281 8.898 1 97.94 66 VAL B C 1
ATOM 2221 O O . VAL B 1 66 ? -5.039 32.375 7.672 1 97.94 66 VAL B O 1
ATOM 2224 N N . LEU B 1 67 ? -5.926 32.594 9.711 1 97.88 67 LEU B N 1
ATOM 2225 C CA . LEU B 1 67 ? -7.215 33.031 9.18 1 97.88 67 LEU B CA 1
ATOM 2226 C C . LEU B 1 67 ? -7.27 34.562 9.094 1 97.88 67 LEU B C 1
ATOM 2228 O O . LEU B 1 67 ? -7.98 35.125 8.258 1 97.88 67 LEU B O 1
ATOM 2232 N N . GLU B 1 68 ? -6.586 35.188 9.992 1 97.5 68 GLU B N 1
ATOM 2233 C CA . GLU B 1 68 ? -6.543 36.625 10.016 1 97.5 68 GLU B CA 1
ATOM 2234 C C . GLU B 1 68 ? -5.211 37.156 10.555 1 97.5 68 GLU B C 1
ATOM 2236 O O . GLU B 1 68 ? -4.656 36.562 11.492 1 97.5 68 GLU B O 1
ATOM 2241 N N . TYR B 1 69 ? -4.727 38.219 9.969 1 96.62 69 TYR B N 1
ATOM 2242 C CA . TYR B 1 69 ? -3.617 39 10.477 1 96.62 69 TYR B CA 1
ATOM 2243 C C . TYR B 1 69 ? -3.891 40.5 10.305 1 96.62 69 TYR B C 1
ATOM 2245 O O . TYR B 1 69 ? -4.137 40.969 9.188 1 96.62 69 TYR B O 1
ATOM 2253 N N . ASP B 1 70 ? -3.875 41.219 11.336 1 95.38 70 ASP B N 1
ATOM 2254 C CA . ASP B 1 70 ? -4.066 42.656 11.32 1 95.38 70 ASP B CA 1
ATOM 2255 C C . ASP B 1 70 ? -2.789 43.375 11.734 1 95.38 70 ASP B C 1
ATOM 2257 O O . ASP B 1 70 ? -2.455 43.438 12.922 1 95.38 70 ASP B O 1
ATOM 2261 N N . PRO B 1 71 ? -2.143 44.031 10.852 1 93.5 71 PRO B N 1
ATOM 2262 C CA . PRO B 1 71 ? -0.894 44.719 11.188 1 93.5 71 PRO B CA 1
ATOM 2263 C C . PRO B 1 71 ? -1.112 45.938 12.094 1 93.5 71 PRO B C 1
ATOM 2265 O O . PRO B 1 71 ? -0.222 46.312 12.859 1 93.5 71 PRO B O 1
ATOM 2268 N N . ASP B 1 72 ? -2.242 46.562 11.969 1 95.25 72 ASP B N 1
ATOM 2269 C CA . ASP B 1 72 ? -2.512 47.781 12.766 1 95.25 72 ASP B CA 1
ATOM 2270 C C . ASP B 1 72 ? -2.566 47.438 14.25 1 95.25 72 ASP B C 1
ATOM 2272 O O . ASP B 1 72 ? -2.021 48.188 15.078 1 95.25 72 ASP B O 1
ATOM 2276 N N . THR B 1 73 ? -3.229 46.375 14.609 1 94.62 73 THR B N 1
ATOM 2277 C CA . THR B 1 73 ? -3.34 45.938 16 1 94.62 73 THR B CA 1
ATOM 2278 C C . THR B 1 73 ? -2.301 44.875 16.328 1 94.62 73 THR B C 1
ATOM 2280 O O . THR B 1 73 ? -2.205 44.438 17.484 1 94.62 73 THR B O 1
ATOM 2283 N N . ASN B 1 74 ? -1.502 44.531 15.375 1 95.69 74 ASN B N 1
ATOM 2284 C CA . ASN B 1 74 ? -0.531 43.438 15.523 1 95.69 74 ASN B CA 1
ATOM 2285 C C . ASN B 1 74 ? -1.16 42.188 16.141 1 95.69 74 ASN B C 1
ATOM 2287 O O . ASN B 1 74 ? -0.655 41.656 17.141 1 95.69 74 ASN B O 1
ATOM 2291 N N . SER B 1 75 ? -2.332 41.781 15.562 1 96.88 75 SER B N 1
ATOM 2292 C CA . SER B 1 75 ? -3.076 40.625 16.047 1 96.88 75 SER B CA 1
ATOM 2293 C C . SER B 1 75 ? -3.312 39.594 14.938 1 96.88 75 SER B C 1
ATOM 2295 O O . SER B 1 75 ? -3.277 39.938 13.758 1 96.88 75 SER B O 1
ATOM 2297 N N . ALA B 1 76 ? -3.473 38.344 15.398 1 97.94 76 ALA B N 1
ATOM 2298 C CA . ALA B 1 76 ? -3.688 37.281 14.438 1 97.94 76 ALA B CA 1
ATOM 2299 C C . ALA B 1 76 ? -4.602 36.188 15.016 1 97.94 76 ALA B C 1
ATOM 2301 O O . ALA B 1 76 ? -4.699 36.031 16.234 1 97.94 76 ALA B O 1
ATOM 2302 N N . ILE B 1 77 ? -5.309 35.5 14.109 1 98.31 77 ILE B N 1
ATOM 2303 C CA . ILE B 1 77 ? -6.098 34.312 14.453 1 98.31 77 ILE B CA 1
ATOM 2304 C C . ILE B 1 77 ? -5.562 33.125 13.695 1 98.31 77 ILE B C 1
ATOM 2306 O O . ILE B 1 77 ? -5.461 33.125 12.469 1 98.31 77 ILE B O 1
ATOM 2310 N N . VAL B 1 78 ? -5.176 32.156 14.5 1 98.25 78 VAL B N 1
ATOM 2311 C CA . VAL B 1 78 ? -4.496 31 13.945 1 98.25 78 VAL B CA 1
ATOM 2312 C C . VAL B 1 78 ? -5.219 29.719 14.375 1 98.25 78 VAL B C 1
ATOM 2314 O O . VAL B 1 78 ? -5.66 29.609 15.523 1 98.25 78 VAL B O 1
ATOM 2317 N N . ALA B 1 79 ? -5.348 28.844 13.406 1 97.81 79 ALA B N 1
ATOM 2318 C CA . ALA B 1 79 ? -5.914 27.531 13.742 1 97.81 79 ALA B CA 1
ATOM 2319 C C . ALA B 1 79 ? -4.898 26.672 14.484 1 97.81 79 ALA B C 1
ATOM 2321 O O . ALA B 1 79 ? -3.74 26.562 14.07 1 97.81 79 ALA B O 1
ATOM 2322 N N . ARG B 1 80 ? -5.277 26.156 15.562 1 96.81 80 ARG B N 1
ATOM 2323 C CA . ARG B 1 80 ? -4.523 25.156 16.312 1 96.81 80 ARG B CA 1
ATOM 2324 C C . ARG B 1 80 ? -5.316 23.859 16.453 1 96.81 80 ARG B C 1
ATOM 2326 O O . ARG B 1 80 ? -6.359 23.828 17.109 1 96.81 80 ARG B O 1
ATOM 2333 N N . ILE B 1 81 ? -4.801 22.812 15.828 1 95.75 81 ILE B N 1
ATOM 2334 C CA . ILE B 1 81 ? -5.551 21.562 15.734 1 95.75 81 ILE B CA 1
ATOM 2335 C C . ILE B 1 81 ? -4.902 20.5 16.609 1 95.75 81 ILE B C 1
ATOM 2337 O O . ILE B 1 81 ? -3.678 20.359 16.625 1 95.75 81 ILE B O 1
ATOM 2341 N N . GLU B 1 82 ? -5.723 19.828 17.406 1 93.44 82 GLU B N 1
ATOM 2342 C CA . GLU B 1 82 ? -5.25 18.672 18.141 1 93.44 82 GLU B CA 1
ATOM 2343 C C . GLU B 1 82 ? -4.945 17.5 17.219 1 93.44 82 GLU B C 1
ATOM 2345 O O . GLU B 1 82 ? -5.863 16.875 16.672 1 93.44 82 GLU B O 1
ATOM 2350 N N . LEU B 1 83 ? -3.723 17.172 17.141 1 93 83 LEU B N 1
ATOM 2351 C CA . LEU B 1 83 ? -3.297 16.156 16.188 1 93 83 LEU B CA 1
ATOM 2352 C C . LEU B 1 83 ? -3.125 14.805 16.875 1 93 83 LEU B C 1
ATOM 2354 O O . LEU B 1 83 ? -2.66 14.742 18.016 1 93 83 LEU B O 1
ATOM 2358 N N . SER B 1 84 ? -3.5 13.812 16.141 1 92.31 84 SER B N 1
ATOM 2359 C CA . SER B 1 84 ? -3.227 12.453 16.609 1 92.31 84 SER B CA 1
ATOM 2360 C C . SER B 1 84 ? -1.729 12.18 16.672 1 92.31 84 SER B C 1
ATOM 2362 O O . SER B 1 84 ? -0.946 12.828 15.977 1 92.31 84 SER B O 1
ATOM 2364 N N . PRO B 1 85 ? -1.415 11.242 17.594 1 95.31 85 PRO B N 1
ATOM 2365 C CA . PRO B 1 85 ? -0.021 10.797 17.531 1 95.31 85 PRO B CA 1
ATOM 2366 C C . PRO B 1 85 ? 0.374 10.258 16.156 1 95.31 85 PRO B C 1
ATOM 2368 O O . PRO B 1 85 ? -0.495 9.922 15.352 1 95.31 85 PRO B O 1
ATOM 2371 N N . VAL B 1 86 ? 1.646 10.25 15.945 1 96.25 86 VAL B N 1
ATOM 2372 C CA . VAL B 1 86 ? 2.186 9.805 14.664 1 96.25 86 VAL B CA 1
ATOM 2373 C C . VAL B 1 86 ? 3.074 8.578 14.875 1 96.25 86 VAL B C 1
ATOM 2375 O O . VAL B 1 86 ? 3.924 8.57 15.766 1 96.25 86 VAL B O 1
ATOM 2378 N N . PHE B 1 87 ? 2.756 7.574 14.117 1 95.81 87 PHE B N 1
ATOM 2379 C CA . PHE B 1 87 ? 3.602 6.391 14.016 1 95.81 87 PHE B CA 1
ATOM 2380 C C . PHE B 1 87 ? 4.777 6.641 13.078 1 95.81 87 PHE B C 1
ATOM 2382 O O . PHE B 1 87 ? 4.59 6.824 11.875 1 95.81 87 PHE B O 1
ATOM 2389 N N . VAL B 1 88 ? 5.992 6.695 13.703 1 96.81 88 VAL B N 1
ATOM 2390 C CA . VAL B 1 88 ? 7.18 7.031 12.93 1 96.81 88 VAL B CA 1
ATOM 2391 C C . VAL B 1 88 ? 8.031 5.777 12.719 1 96.81 88 VAL B C 1
ATOM 2393 O O . VAL B 1 88 ? 8.523 5.188 13.68 1 96.81 88 VAL B O 1
ATOM 2396 N N . ILE B 1 89 ? 8.172 5.383 11.438 1 96.56 89 ILE B N 1
ATOM 2397 C CA . ILE B 1 89 ? 9.039 4.266 11.07 1 96.56 89 ILE B CA 1
ATOM 2398 C C . ILE B 1 89 ? 10.398 4.793 10.617 1 96.56 89 ILE B C 1
ATOM 2400 O O . ILE B 1 89 ? 10.477 5.699 9.789 1 96.56 89 ILE B O 1
ATOM 2404 N N . ASP B 1 90 ? 11.406 4.246 11.266 1 96.56 90 ASP B N 1
ATOM 2405 C CA . ASP B 1 90 ? 12.766 4.676 10.961 1 96.56 90 ASP B CA 1
ATOM 2406 C C . ASP B 1 90 ? 13.5 3.623 10.133 1 96.56 90 ASP B C 1
ATOM 2408 O O . ASP B 1 90 ? 13.688 2.49 10.586 1 96.56 90 ASP B O 1
ATOM 2412 N N . LEU B 1 91 ? 13.977 4.027 8.898 1 96.94 91 LEU B N 1
ATOM 2413 C CA . LEU B 1 91 ? 14.625 3.123 7.961 1 96.94 91 LEU B CA 1
ATOM 2414 C C . LEU B 1 91 ? 16.125 3.404 7.887 1 96.94 91 LEU B C 1
ATOM 2416 O O . LEU B 1 91 ? 16.781 3.023 6.918 1 96.94 91 LEU B O 1
ATOM 2420 N N . ALA B 1 92 ? 16.656 4.027 8.883 1 96.38 92 ALA B N 1
ATOM 2421 C CA . ALA B 1 92 ? 18.078 4.379 8.883 1 96.38 92 ALA B CA 1
ATOM 2422 C C . ALA B 1 92 ? 18.953 3.137 8.758 1 96.38 92 ALA B C 1
ATOM 2424 O O . ALA B 1 92 ? 19.969 3.15 8.055 1 96.38 92 ALA B O 1
ATOM 2425 N N . ALA B 1 93 ? 18.625 2.113 9.43 1 95.88 93 ALA B N 1
ATOM 2426 C CA . ALA B 1 93 ? 19.391 0.87 9.352 1 95.88 93 ALA B CA 1
ATOM 2427 C C . ALA B 1 93 ? 19.281 0.252 7.961 1 95.88 93 ALA B C 1
ATOM 2429 O O . ALA B 1 93 ? 20.25 -0.339 7.465 1 95.88 93 ALA B O 1
ATOM 2430 N N . ILE B 1 94 ? 18.141 0.383 7.34 1 95.31 94 ILE B N 1
ATOM 2431 C CA . ILE B 1 94 ? 17.906 -0.155 6.004 1 95.31 94 ILE B CA 1
ATOM 2432 C C . ILE B 1 94 ? 18.766 0.602 4.988 1 95.31 94 ILE B C 1
ATOM 2434 O O . ILE B 1 94 ? 19.266 0.013 4.027 1 95.31 94 ILE B O 1
ATOM 2438 N N . GLU B 1 95 ? 18.891 1.886 5.191 1 96.25 95 GLU B N 1
ATOM 2439 C CA . GLU B 1 95 ? 19.688 2.715 4.293 1 96.25 95 GLU B CA 1
ATOM 2440 C C . GLU B 1 95 ? 21.109 2.186 4.176 1 96.25 95 GLU B C 1
ATOM 2442 O O . GLU B 1 95 ? 21.766 2.381 3.154 1 96.25 95 GLU B O 1
ATOM 2447 N N . LYS B 1 96 ? 21.594 1.513 5.211 1 96.12 96 LYS B N 1
ATOM 2448 C CA . LYS B 1 96 ? 22.953 1.013 5.238 1 96.12 96 LYS B CA 1
ATOM 2449 C C . LYS B 1 96 ? 23.078 -0.299 4.465 1 96.12 96 LYS B C 1
ATOM 2451 O O . LYS B 1 96 ? 24.188 -0.774 4.211 1 96.12 96 LYS B O 1
ATOM 2456 N N . GLU B 1 97 ? 22.094 -0.909 4.082 1 96.19 97 GLU B N 1
ATOM 2457 C CA . GLU B 1 97 ? 22.078 -2.188 3.379 1 96.19 97 GLU B CA 1
ATOM 2458 C C . GLU B 1 97 ? 22.375 -2.002 1.891 1 96.19 97 GLU B C 1
ATOM 2460 O O . GLU B 1 97 ? 22.562 -0.876 1.428 1 96.19 97 GLU B O 1
ATOM 2465 N N . ASP B 1 98 ? 22.516 -3.119 1.228 1 96.44 98 ASP B N 1
ATOM 2466 C CA . ASP B 1 98 ? 22.703 -3.037 -0.216 1 96.44 98 ASP B CA 1
ATOM 2467 C C . ASP B 1 98 ? 21.438 -2.582 -0.922 1 96.44 98 ASP B C 1
ATOM 2469 O O . ASP B 1 98 ? 20.328 -2.721 -0.38 1 96.44 98 ASP B O 1
ATOM 2473 N N . LYS B 1 99 ? 21.578 -2.061 -2.121 1 97.31 99 LYS B N 1
ATOM 2474 C CA . LYS B 1 99 ? 20.5 -1.389 -2.84 1 97.31 99 LYS B CA 1
ATOM 2475 C C . LYS B 1 99 ? 19.359 -2.355 -3.152 1 97.31 99 LYS B C 1
ATOM 2477 O O . LYS B 1 99 ? 18.188 -1.975 -3.123 1 97.31 99 LYS B O 1
ATOM 2482 N N . LEU B 1 100 ? 19.641 -3.535 -3.467 1 97.12 100 LEU B N 1
ATOM 2483 C CA . LEU B 1 100 ? 18.578 -4.508 -3.758 1 97.12 100 LEU B CA 1
ATOM 2484 C C . LEU B 1 100 ? 17.766 -4.805 -2.512 1 97.12 100 LEU B C 1
ATOM 2486 O O . LEU B 1 100 ? 16.531 -4.934 -2.59 1 97.12 100 LEU B O 1
ATOM 2490 N N . LYS B 1 101 ? 18.453 -4.902 -1.421 1 95.94 101 LYS B N 1
ATOM 2491 C CA . LYS B 1 101 ? 17.766 -5.117 -0.156 1 95.94 101 LYS B CA 1
ATOM 2492 C C . LYS B 1 101 ? 16.891 -3.912 0.208 1 95.94 101 LYS B C 1
ATOM 2494 O O . LYS B 1 101 ? 15.797 -4.07 0.733 1 95.94 101 LYS B O 1
ATOM 2499 N N . ILE B 1 102 ? 17.422 -2.764 -0.062 1 96.94 102 ILE B N 1
ATOM 2500 C CA . ILE B 1 102 ? 16.672 -1.538 0.179 1 96.94 102 ILE B CA 1
ATOM 2501 C C . ILE B 1 102 ? 15.391 -1.546 -0.656 1 96.94 102 ILE B C 1
ATOM 2503 O O . ILE B 1 102 ? 14.305 -1.279 -0.139 1 96.94 102 ILE B O 1
ATOM 2507 N N . ILE B 1 103 ? 15.516 -1.905 -1.896 1 97.25 103 ILE B N 1
ATOM 2508 C CA . ILE B 1 103 ? 14.383 -1.93 -2.816 1 97.25 103 ILE B CA 1
ATOM 2509 C C . ILE B 1 103 ? 13.336 -2.922 -2.318 1 97.25 103 ILE B C 1
ATOM 2511 O O . ILE B 1 103 ? 12.156 -2.576 -2.188 1 97.25 103 ILE B O 1
ATOM 2515 N N . GLN B 1 104 ? 13.719 -4.016 -1.959 1 96.19 104 GLN B N 1
ATOM 2516 C CA . GLN B 1 104 ? 12.812 -5.059 -1.496 1 96.19 104 GLN B CA 1
ATOM 2517 C C . GLN B 1 104 ? 12.086 -4.633 -0.221 1 96.19 104 GLN B C 1
ATOM 2519 O O . GLN B 1 104 ? 10.859 -4.707 -0.142 1 96.19 104 GLN B O 1
ATOM 2524 N N . THR B 1 105 ? 12.836 -4.184 0.683 1 95.94 105 THR B N 1
ATOM 2525 C CA . THR B 1 105 ? 12.289 -3.826 1.988 1 95.94 105 THR B CA 1
ATOM 2526 C C . THR B 1 105 ? 11.32 -2.652 1.871 1 95.94 105 THR B C 1
ATOM 2528 O O . THR B 1 105 ? 10.242 -2.672 2.461 1 95.94 105 THR B O 1
ATOM 2531 N N . CYS B 1 106 ? 11.664 -1.715 1.109 1 97.06 106 CYS B N 1
ATOM 2532 C CA . CYS B 1 106 ? 10.867 -0.498 1.014 1 97.06 106 CYS B CA 1
ATOM 2533 C C . CYS B 1 106 ? 9.594 -0.744 0.223 1 97.06 106 CYS B C 1
ATOM 2535 O O . CYS B 1 106 ? 8.531 -0.208 0.561 1 97.06 106 CYS B O 1
ATOM 2537 N N . ILE B 1 107 ? 9.617 -1.553 -0.785 1 96.69 107 ILE B N 1
ATOM 2538 C CA . ILE B 1 107 ? 8.406 -1.918 -1.513 1 96.69 107 ILE B CA 1
ATOM 2539 C C . ILE B 1 107 ? 7.465 -2.686 -0.59 1 96.69 107 ILE B C 1
ATOM 2541 O O . ILE B 1 107 ? 6.266 -2.391 -0.534 1 96.69 107 ILE B O 1
ATOM 2545 N N . GLU B 1 108 ? 8.016 -3.59 0.124 1 95.75 108 GLU B N 1
ATOM 2546 C CA . GLU B 1 108 ? 7.199 -4.402 1.02 1 95.75 108 GLU B CA 1
ATOM 2547 C C . GLU B 1 108 ? 6.566 -3.553 2.117 1 95.75 108 GLU B C 1
ATOM 2549 O O . GLU B 1 108 ? 5.383 -3.707 2.424 1 95.75 108 GLU B O 1
ATOM 2554 N N . LEU B 1 109 ? 7.344 -2.729 2.68 1 96.25 109 LEU B N 1
ATOM 2555 C CA . LEU B 1 109 ? 6.836 -1.856 3.732 1 96.25 109 LEU B CA 1
ATOM 2556 C C . LEU B 1 109 ? 5.758 -0.924 3.193 1 96.25 109 LEU B C 1
ATOM 2558 O O . LEU B 1 109 ? 4.691 -0.791 3.795 1 96.25 109 LEU B O 1
ATOM 2562 N N . GLY B 1 110 ? 6.066 -0.278 2.088 1 96.62 110 GLY B N 1
ATOM 2563 C CA . GLY B 1 110 ? 5.059 0.561 1.464 1 96.62 110 GLY B CA 1
ATOM 2564 C C . GLY B 1 110 ? 3.77 -0.18 1.162 1 96.62 110 GLY B C 1
ATOM 2565 O O . GLY B 1 110 ? 2.678 0.326 1.431 1 96.62 110 GLY B O 1
ATOM 2566 N N . HIS B 1 111 ? 3.912 -1.314 0.611 1 96.44 111 HIS B N 1
ATOM 2567 C CA . HIS B 1 111 ? 2.758 -2.141 0.279 1 96.44 111 HIS B CA 1
ATOM 2568 C C . HIS B 1 111 ? 1.936 -2.463 1.522 1 96.44 111 HIS B C 1
ATOM 2570 O O . HIS B 1 111 ? 0.705 -2.4 1.491 1 96.44 111 HIS B O 1
ATOM 2576 N N . ALA B 1 112 ? 2.578 -2.793 2.613 1 94.75 112 ALA B N 1
ATOM 2577 C CA . ALA B 1 112 ? 1.913 -3.107 3.875 1 94.75 112 ALA B CA 1
ATOM 2578 C C . ALA B 1 112 ? 1.127 -1.907 4.395 1 94.75 112 ALA B C 1
ATOM 2580 O O . ALA B 1 112 ? -0.017 -2.049 4.832 1 94.75 112 ALA B O 1
ATOM 2581 N N . ILE B 1 113 ? 1.753 -0.809 4.328 1 95.06 113 ILE B N 1
ATOM 2582 C CA . ILE B 1 113 ? 1.121 0.424 4.789 1 95.06 113 ILE B CA 1
ATOM 2583 C C . ILE B 1 113 ? -0.078 0.75 3.9 1 95.06 113 ILE B C 1
ATOM 2585 O O . ILE B 1 113 ? -1.16 1.067 4.398 1 95.06 113 ILE B O 1
ATOM 2589 N N . GLY B 1 114 ? 0.162 0.661 2.625 1 95.12 114 GLY B N 1
ATOM 2590 C CA . GLY B 1 114 ? -0.902 0.912 1.666 1 95.12 114 GLY B CA 1
ATOM 2591 C C . GLY B 1 114 ? -2.08 -0.031 1.821 1 95.12 114 GLY B C 1
ATOM 2592 O O . GLY B 1 114 ? -3.234 0.382 1.686 1 95.12 114 GLY B O 1
ATOM 2593 N N . ASN B 1 115 ? -1.791 -1.227 2.1 1 93.94 115 ASN B N 1
ATOM 2594 C CA . ASN B 1 115 ? -2.836 -2.227 2.285 1 93.94 115 ASN B CA 1
ATOM 2595 C C . ASN B 1 115 ? -3.746 -1.877 3.459 1 93.94 115 ASN B C 1
ATOM 2597 O O . ASN B 1 115 ? -4.914 -2.266 3.482 1 93.94 115 ASN B O 1
ATOM 2601 N N . GLN B 1 116 ? -3.25 -1.155 4.352 1 93.06 116 GLN B N 1
ATOM 2602 C CA . GLN B 1 116 ? -4.031 -0.696 5.496 1 93.06 116 GLN B CA 1
ATOM 2603 C C . GLN B 1 116 ? -4.723 0.629 5.191 1 93.06 116 GLN B C 1
ATOM 2605 O O . GLN B 1 116 ? -5.496 1.133 6.008 1 93.06 116 GLN B O 1
ATOM 2610 N N . HIS B 1 117 ? -4.438 1.235 4.051 1 94.19 117 HIS B N 1
ATOM 2611 C CA . HIS B 1 117 ? -4.902 2.553 3.631 1 94.19 117 HIS B CA 1
ATOM 2612 C C . HIS B 1 117 ? -4.434 3.637 4.594 1 94.19 117 HIS B C 1
ATOM 2614 O O . HIS B 1 117 ? -5.141 4.617 4.824 1 94.19 117 HIS B O 1
ATOM 2620 N N . TRP B 1 118 ? -3.395 3.416 5.27 1 93.88 118 TRP B N 1
ATOM 2621 C CA . TRP B 1 118 ? -2.822 4.441 6.133 1 93.88 118 TRP B CA 1
ATOM 2622 C C . TRP B 1 118 ? -2.115 5.516 5.312 1 93.88 118 TRP B C 1
ATOM 2624 O O . TRP B 1 118 ? -1.265 5.203 4.477 1 93.88 118 TRP B O 1
ATOM 2634 N N . PRO B 1 119 ? -2.498 6.766 5.551 1 95.06 119 PRO B N 1
ATOM 2635 C CA . PRO B 1 119 ? -1.681 7.805 4.922 1 95.06 119 PRO B CA 1
ATOM 2636 C C . PRO B 1 119 ? -0.218 7.75 5.355 1 95.06 119 PRO B C 1
ATOM 2638 O O . PRO B 1 119 ? 0.077 7.387 6.496 1 95.06 119 PRO B O 1
ATOM 2641 N N . ALA B 1 120 ? 0.64 8.07 4.418 1 96.06 120 ALA B N 1
ATOM 2642 C CA . ALA B 1 120 ? 2.059 8.023 4.758 1 96.06 120 ALA B CA 1
ATOM 2643 C C . ALA B 1 120 ? 2.844 9.086 4.004 1 96.06 120 ALA B C 1
ATOM 2645 O O . ALA B 1 120 ? 2.564 9.359 2.832 1 96.06 120 ALA B O 1
ATOM 2646 N N . VAL B 1 121 ? 3.75 9.711 4.711 1 96 121 VAL B N 1
ATOM 2647 C CA . VAL B 1 121 ? 4.711 10.641 4.125 1 96 121 VAL B CA 1
ATOM 2648 C C . VAL B 1 121 ? 6.133 10.18 4.445 1 96 121 VAL B C 1
ATOM 2650 O O . VAL B 1 121 ? 6.438 9.828 5.586 1 96 121 VAL B O 1
ATOM 2653 N N . ILE B 1 122 ? 6.922 10.141 3.447 1 96.31 122 ILE B N 1
ATOM 2654 C CA . ILE B 1 122 ? 8.305 9.727 3.646 1 96.31 122 ILE B CA 1
ATOM 2655 C C . ILE B 1 122 ? 9.227 10.938 3.555 1 96.31 122 ILE B C 1
ATOM 2657 O O . ILE B 1 122 ? 9.141 11.719 2.602 1 96.31 122 ILE B O 1
ATOM 2661 N N . LYS B 1 123 ? 10.062 11.188 4.559 1 95 123 LYS B N 1
ATOM 2662 C CA . LYS B 1 123 ? 11.125 12.188 4.613 1 95 123 LYS B CA 1
ATOM 2663 C C . LYS B 1 123 ? 12.461 11.555 5 1 95 123 LYS B C 1
ATOM 2665 O O . LYS B 1 123 ? 12.633 11.094 6.129 1 95 123 LYS B O 1
ATOM 2670 N N . GLY B 1 124 ? 13.391 11.602 4.016 1 94.94 124 GLY B N 1
ATOM 2671 C CA . GLY B 1 124 ? 14.633 10.906 4.289 1 94.94 124 GLY B CA 1
ATOM 2672 C C . GLY B 1 124 ? 14.445 9.422 4.523 1 94.94 124 GLY B C 1
ATOM 2673 O O . GLY B 1 124 ? 13.961 8.703 3.645 1 94.94 124 GLY B O 1
ATOM 2674 N N . THR B 1 125 ? 14.805 9 5.77 1 96.69 125 THR B N 1
ATOM 2675 C CA . THR B 1 125 ? 14.672 7.582 6.086 1 96.69 125 THR B CA 1
ATOM 2676 C C . THR B 1 125 ? 13.492 7.352 7.031 1 96.69 125 THR B C 1
ATOM 2678 O O . THR B 1 125 ? 13.359 6.266 7.605 1 96.69 125 THR B O 1
ATOM 2681 N N . LYS B 1 126 ? 12.68 8.359 7.156 1 96.75 126 LYS B N 1
ATOM 2682 C CA . LYS B 1 126 ? 11.57 8.211 8.102 1 96.75 126 LYS B CA 1
ATOM 2683 C C . LYS B 1 126 ? 10.227 8.25 7.387 1 96.75 126 LYS B C 1
ATOM 2685 O O . LYS B 1 126 ? 10.031 9.039 6.461 1 96.75 126 LYS B O 1
ATOM 2690 N N . VAL B 1 127 ? 9.398 7.324 7.785 1 97.12 127 VAL B N 1
ATOM 2691 C CA . VAL B 1 127 ? 8.016 7.289 7.309 1 97.12 127 VAL B CA 1
ATOM 2692 C C . VAL B 1 127 ? 7.07 7.727 8.422 1 97.12 127 VAL B C 1
ATOM 2694 O O . VAL B 1 127 ? 7.105 7.172 9.523 1 97.12 127 VAL B O 1
ATOM 2697 N N . TYR B 1 128 ? 6.211 8.719 8.125 1 96.88 128 TYR B N 1
ATOM 2698 C CA . TYR B 1 128 ? 5.27 9.273 9.094 1 96.88 128 TYR B CA 1
ATOM 2699 C C . TYR B 1 128 ? 3.846 8.828 8.781 1 96.88 128 TYR B C 1
ATOM 2701 O O . TYR B 1 128 ? 3.346 9.055 7.676 1 96.88 128 TYR B O 1
ATOM 2709 N N . ILE B 1 129 ? 3.225 8.164 9.789 1 96.25 129 ILE B N 1
ATOM 2710 C CA . ILE B 1 129 ? 1.86 7.66 9.656 1 96.25 129 ILE B CA 1
ATOM 2711 C C . ILE B 1 129 ? 1.025 8.125 10.852 1 96.25 129 ILE B C 1
ATOM 2713 O O . ILE B 1 129 ? 1.312 7.77 11.992 1 96.25 129 ILE B O 1
ATOM 2717 N N . PRO B 1 130 ? 0.01 8.898 10.594 1 94.56 130 PRO B N 1
ATOM 2718 C CA . PRO B 1 130 ? -0.843 9.281 11.719 1 94.56 130 PRO B CA 1
ATOM 2719 C C . PRO B 1 130 ? -1.564 8.086 12.344 1 94.56 130 PRO B C 1
ATOM 2721 O O . PRO B 1 130 ? -1.903 7.129 11.641 1 94.56 130 PRO B O 1
ATOM 2724 N N . LEU B 1 131 ? -1.666 8.141 13.617 1 90.06 131 LEU B N 1
ATOM 2725 C CA . LEU B 1 131 ? -2.447 7.105 14.281 1 90.06 131 LEU B CA 1
ATOM 2726 C C . LEU B 1 131 ? -3.898 7.133 13.805 1 90.06 131 LEU B C 1
ATOM 2728 O O . LEU B 1 131 ? -4.609 8.117 14.031 1 90.06 131 LEU B O 1
ATOM 2732 N N . THR B 1 132 ? -4.238 6.16 13.094 1 81.19 132 THR B N 1
ATOM 2733 C CA . THR B 1 132 ? -5.594 6.062 12.555 1 81.19 132 THR B CA 1
ATOM 2734 C C . THR B 1 132 ? -6.371 4.949 13.25 1 81.19 132 THR B C 1
ATOM 2736 O O . THR B 1 132 ? -7.602 4.926 13.211 1 81.19 132 THR B O 1
ATOM 2739 N N . VAL B 1 133 ? -5.727 3.975 13.695 1 85.38 133 VAL B N 1
ATOM 2740 C CA . VAL B 1 133 ? -6.273 2.852 14.445 1 85.38 133 VAL B CA 1
ATOM 2741 C C . VAL B 1 133 ? -5.5 2.674 15.75 1 85.38 133 VAL B C 1
ATOM 2743 O O . VAL B 1 133 ? -4.543 3.402 16.016 1 85.38 133 VAL B O 1
ATOM 2746 N N . ASP B 1 134 ? -5.93 1.735 16.5 1 90.94 134 ASP B N 1
ATOM 2747 C CA . ASP B 1 134 ? -5.262 1.496 17.781 1 90.94 134 ASP B CA 1
ATOM 2748 C C . ASP B 1 134 ? -3.777 1.203 17.578 1 90.94 134 ASP B C 1
ATOM 2750 O O . ASP B 1 134 ? -3.4 0.503 16.641 1 90.94 134 ASP B O 1
ATOM 2754 N N . LYS B 1 135 ? -3.012 1.729 18.547 1 91.19 135 LYS B N 1
ATOM 2755 C CA . LYS B 1 135 ? -1.565 1.54 18.516 1 91.19 135 LYS B CA 1
ATOM 2756 C C . LYS B 1 135 ? -1.205 0.06 18.438 1 91.19 135 LYS B C 1
ATOM 2758 O O . LYS B 1 135 ? -0.267 -0.316 17.719 1 91.19 135 LYS B O 1
ATOM 2763 N N . LYS B 1 136 ? -1.901 -0.726 19.078 1 91.19 136 LYS B N 1
ATOM 2764 C CA . LYS B 1 136 ? -1.617 -2.158 19.109 1 91.19 136 LYS B CA 1
ATOM 2765 C C . LYS B 1 136 ? -1.787 -2.787 17.734 1 91.19 136 LYS B C 1
ATOM 2767 O O . LYS B 1 136 ? -1.028 -3.684 17.359 1 91.19 136 LYS B O 1
ATOM 2772 N N . VAL B 1 137 ? -2.799 -2.273 17.094 1 89.69 137 VAL B N 1
ATOM 2773 C CA . VAL B 1 137 ? -3.068 -2.801 15.766 1 89.69 137 VAL B CA 1
ATOM 2774 C C . VAL B 1 137 ? -1.948 -2.393 14.812 1 89.69 137 VAL B C 1
ATOM 2776 O O . VAL B 1 137 ? -1.445 -3.221 14.047 1 89.69 137 VAL B O 1
ATOM 2779 N N . MET B 1 138 ? -1.521 -1.165 14.883 1 90.38 138 MET B N 1
ATOM 2780 C CA . MET B 1 138 ? -0.437 -0.698 14.023 1 90.38 138 MET B CA 1
ATOM 2781 C C . MET B 1 138 ? 0.845 -1.478 14.289 1 90.38 138 MET B C 1
ATOM 2783 O O . MET B 1 138 ? 1.536 -1.886 13.359 1 90.38 138 MET B O 1
ATOM 2787 N N . LYS B 1 139 ? 1.104 -1.746 15.523 1 89.94 139 LYS B N 1
ATOM 2788 C CA . LYS B 1 139 ? 2.275 -2.535 15.891 1 89.94 139 LYS B CA 1
ATOM 2789 C C . LYS B 1 139 ? 2.162 -3.965 15.367 1 89.94 139 LYS B C 1
ATOM 2791 O O . LYS B 1 139 ? 3.139 -4.523 14.859 1 89.94 139 LYS B O 1
ATOM 2796 N N . SER B 1 140 ? 1.006 -4.453 15.484 1 90.19 140 SER B N 1
ATOM 2797 C CA . SER B 1 140 ? 0.775 -5.824 15.047 1 90.19 140 SER B CA 1
ATOM 2798 C C . SER B 1 140 ? 1.002 -5.969 13.547 1 90.19 140 SER B C 1
ATOM 2800 O O . SER B 1 140 ? 1.564 -6.965 13.086 1 90.19 140 SER B O 1
ATOM 2802 N N . VAL B 1 141 ? 0.521 -4.992 12.805 1 87.25 141 VAL B N 1
ATOM 2803 C CA . VAL B 1 141 ? 0.717 -5.016 11.359 1 87.25 141 VAL B CA 1
ATOM 2804 C C . VAL B 1 141 ? 2.209 -4.992 11.039 1 87.25 141 VAL B C 1
ATOM 2806 O O . VAL B 1 141 ? 2.684 -5.766 10.203 1 87.25 141 VAL B O 1
ATOM 2809 N N . MET B 1 142 ? 2.969 -4.234 11.766 1 87.31 142 MET B N 1
ATOM 2810 C CA . MET B 1 142 ? 4.41 -4.164 11.555 1 87.31 142 MET B CA 1
ATOM 2811 C C . MET B 1 142 ? 5.082 -5.477 11.945 1 87.31 142 MET B C 1
ATOM 2813 O O . MET B 1 142 ? 5.973 -5.957 11.242 1 87.31 142 MET B O 1
ATOM 2817 N N . ASP B 1 143 ? 4.645 -6.031 12.977 1 86.69 143 ASP B N 1
ATOM 2818 C CA . ASP B 1 143 ? 5.223 -7.281 13.461 1 86.69 143 ASP B CA 1
ATOM 2819 C C . ASP B 1 143 ? 4.93 -8.43 12.5 1 86.69 143 ASP B C 1
ATOM 2821 O O . ASP B 1 143 ? 5.766 -9.32 12.312 1 86.69 143 ASP B O 1
ATOM 2825 N N . THR B 1 144 ? 3.758 -8.375 11.984 1 85.69 144 THR B N 1
ATOM 2826 C CA . THR B 1 144 ? 3.365 -9.422 11.047 1 85.69 144 THR B CA 1
ATOM 2827 C C . THR B 1 144 ? 4.27 -9.422 9.82 1 85.69 144 THR B C 1
ATOM 2829 O O . THR B 1 144 ? 4.617 -10.484 9.297 1 85.69 144 THR B O 1
ATOM 2832 N N . HIS B 1 145 ? 4.609 -8.312 9.391 1 85.31 145 HIS B N 1
ATOM 2833 C CA . HIS B 1 145 ? 5.445 -8.227 8.195 1 85.31 145 HIS B CA 1
ATOM 2834 C C . HIS B 1 145 ? 6.918 -8.414 8.539 1 85.31 145 HIS B C 1
ATOM 2836 O O . HIS B 1 145 ? 7.73 -8.719 7.664 1 85.31 145 HIS B O 1
ATOM 2842 N N . ALA B 1 146 ? 7.285 -8.406 9.773 1 76.94 146 ALA B N 1
ATOM 2843 C CA . ALA B 1 146 ? 8.594 -8.727 10.328 1 76.94 146 ALA B CA 1
ATOM 2844 C C . ALA B 1 146 ? 9.711 -8.195 9.438 1 76.94 146 ALA B C 1
ATOM 2846 O O . ALA B 1 146 ? 10.648 -8.922 9.094 1 76.94 146 ALA B O 1
ATOM 2847 N N . ILE B 1 147 ? 9.609 -6.992 9.07 1 79.5 147 ILE B N 1
ATOM 2848 C CA . ILE B 1 147 ? 10.688 -6.449 8.258 1 79.5 147 ILE B CA 1
ATOM 2849 C C . ILE B 1 147 ? 11.906 -6.16 9.141 1 79.5 147 ILE B C 1
ATOM 2851 O O . ILE B 1 147 ? 11.859 -5.27 9.992 1 79.5 147 ILE B O 1
ATOM 2855 N N . PRO B 1 148 ? 12.906 -6.973 8.914 1 80.94 148 PRO B N 1
ATOM 2856 C CA . PRO B 1 148 ? 14.055 -6.859 9.812 1 80.94 148 PRO B CA 1
ATOM 2857 C C . PRO B 1 148 ? 14.664 -5.461 9.812 1 80.94 148 PRO B C 1
ATOM 2859 O O . PRO B 1 148 ? 14.641 -4.773 8.789 1 80.94 148 PRO B O 1
ATOM 2862 N N . GLU B 1 149 ? 15.133 -4.969 10.891 1 85.88 149 GLU B N 1
ATOM 2863 C CA . GLU B 1 149 ? 15.953 -3.781 11.078 1 85.88 149 GLU B CA 1
ATOM 2864 C C . GLU B 1 149 ? 15.117 -2.508 10.977 1 85.88 149 GLU B C 1
ATOM 2866 O O . GLU B 1 149 ? 15.656 -1.4 11.016 1 85.88 149 GLU B O 1
ATOM 2871 N N . VAL B 1 150 ? 13.867 -2.713 10.75 1 89.88 150 VAL B N 1
ATOM 2872 C CA . VAL B 1 150 ? 12.977 -1.555 10.766 1 89.88 150 VAL B CA 1
ATOM 2873 C C . VAL B 1 150 ? 12.523 -1.274 12.195 1 89.88 150 VAL B C 1
ATOM 2875 O O . VAL B 1 150 ? 12.07 -2.182 12.898 1 89.88 150 VAL B O 1
ATOM 2878 N N . THR B 1 151 ? 12.797 -0.039 12.641 1 92.75 151 THR B N 1
ATOM 2879 C CA . THR B 1 151 ? 12.328 0.372 13.953 1 92.75 151 THR B CA 1
ATOM 2880 C C . THR B 1 151 ? 11.203 1.396 13.836 1 92.75 151 THR B C 1
ATOM 2882 O O . THR B 1 151 ? 11.016 1.994 12.781 1 92.75 151 THR B O 1
ATOM 2885 N N . TYR B 1 152 ? 10.445 1.492 14.883 1 94.12 152 TYR B N 1
ATOM 2886 C CA . TYR B 1 152 ? 9.352 2.449 14.867 1 94.12 152 TYR B CA 1
ATOM 2887 C C . TYR B 1 152 ? 9.086 3.002 16.266 1 94.12 152 TYR B C 1
ATOM 2889 O O . TYR B 1 152 ? 9.508 2.406 17.266 1 94.12 152 TYR B O 1
ATOM 2897 N N . GLU B 1 153 ? 8.477 4.172 16.344 1 94.94 153 GLU B N 1
ATOM 2898 C CA . GLU B 1 153 ? 8.047 4.805 17.594 1 94.94 153 GLU B CA 1
ATOM 2899 C C . GLU B 1 153 ? 6.848 5.715 17.359 1 94.94 153 GLU B C 1
ATOM 2901 O O . GLU B 1 153 ? 6.562 6.102 16.234 1 94.94 153 GLU B O 1
ATOM 2906 N N . PHE B 1 154 ? 6.207 5.973 18.438 1 95.81 154 PHE B N 1
ATOM 2907 C CA . PHE B 1 154 ? 5.113 6.938 18.391 1 95.81 154 PHE B CA 1
ATOM 2908 C C . PHE B 1 154 ? 5.574 8.305 18.875 1 95.81 154 PHE B C 1
ATOM 2910 O O . PHE B 1 154 ? 6.297 8.398 19.875 1 95.81 154 PHE B O 1
ATOM 2917 N N . GLN B 1 155 ? 5.234 9.312 18.141 1 96.38 155 GLN B N 1
ATOM 2918 C CA . GLN B 1 155 ? 5.539 10.695 18.484 1 96.38 155 GLN B CA 1
ATOM 2919 C C . GLN B 1 155 ? 4.281 11.555 18.5 1 96.38 155 GLN B C 1
ATOM 2921 O O . GLN B 1 155 ? 3.303 11.227 17.812 1 96.38 155 GLN B O 1
ATOM 2926 N N . ALA B 1 156 ? 4.332 12.57 19.312 1 94.81 156 ALA B N 1
ATOM 2927 C CA . ALA B 1 156 ? 3.229 13.523 19.266 1 94.81 156 ALA B CA 1
ATOM 2928 C C . ALA B 1 156 ? 3.16 14.219 17.906 1 94.81 156 ALA B C 1
ATOM 2930 O O . ALA B 1 156 ? 4.191 14.57 17.328 1 94.81 156 ALA B O 1
ATOM 2931 N N . GLY B 1 157 ? 1.951 14.336 17.438 1 93.44 157 GLY B N 1
ATOM 2932 C CA . GLY B 1 157 ? 1.765 14.992 16.141 1 93.44 157 GLY B CA 1
ATOM 2933 C C . GLY B 1 157 ? 2.438 16.344 16.062 1 93.44 157 GLY B C 1
ATOM 2934 O O . GLY B 1 157 ? 3.051 16.688 15.047 1 93.44 157 GLY B O 1
ATOM 2935 N N . LYS B 1 158 ? 2.389 17.109 17.109 1 90.25 158 LYS B N 1
ATOM 2936 C CA . LYS B 1 158 ? 2.947 18.453 17.156 1 90.25 158 LYS B CA 1
ATOM 2937 C C . LYS B 1 158 ? 4.461 18.422 16.969 1 90.25 158 LYS B C 1
ATOM 2939 O O . LYS B 1 158 ? 5.047 19.391 16.469 1 90.25 158 LYS B O 1
ATOM 2944 N N . GLU B 1 159 ? 5.035 17.344 17.297 1 92.25 159 GLU B N 1
ATOM 2945 C CA . GLU B 1 159 ? 6.484 17.219 17.219 1 92.25 159 GLU B CA 1
ATOM 2946 C C . GLU B 1 159 ? 6.934 16.938 15.781 1 92.25 159 GLU B C 1
ATOM 2948 O O . GLU B 1 159 ? 8.094 17.141 15.438 1 92.25 159 GLU B O 1
ATOM 2953 N N . VAL B 1 160 ? 6.039 16.469 14.977 1 93 160 VAL B N 1
ATOM 2954 C CA . VAL B 1 160 ? 6.395 16.047 13.625 1 93 160 VAL B CA 1
ATOM 2955 C C . VAL B 1 160 ? 6.07 17.156 12.633 1 93 160 VAL B C 1
ATOM 2957 O O . VAL B 1 160 ? 6.707 17.266 11.586 1 93 160 VAL B O 1
ATOM 2960 N N . ILE B 1 161 ? 5.262 18.031 12.984 1 90.88 161 ILE B N 1
ATOM 2961 C CA . ILE B 1 161 ? 4.703 19.062 12.117 1 90.88 161 ILE B CA 1
ATOM 2962 C C . ILE B 1 161 ? 5.832 19.922 11.539 1 90.88 161 ILE B C 1
ATOM 2964 O O . ILE B 1 161 ? 5.832 20.234 10.352 1 90.88 161 ILE B O 1
ATOM 2968 N N . PRO B 1 162 ? 6.859 20.234 12.352 1 87.94 162 PRO B N 1
ATOM 2969 C CA . PRO B 1 162 ? 7.906 21.125 11.836 1 87.94 162 PRO B CA 1
ATOM 2970 C C . PRO B 1 162 ? 8.695 20.5 10.688 1 87.94 162 PRO B C 1
ATOM 2972 O O . PRO B 1 162 ? 9.352 21.203 9.922 1 87.94 162 PRO B O 1
ATOM 2975 N N . TYR B 1 163 ? 8.555 19.25 10.523 1 89.75 163 TYR B N 1
ATOM 2976 C CA . TYR B 1 163 ? 9.328 18.562 9.508 1 89.75 163 TYR B CA 1
ATOM 2977 C C . TYR B 1 163 ? 8.508 18.359 8.242 1 89.75 163 TYR B C 1
ATOM 2979 O O . TYR B 1 163 ? 9.016 17.844 7.242 1 89.75 163 TYR B O 1
ATOM 2987 N N . LEU B 1 164 ? 7.293 18.812 8.273 1 91.88 164 LEU B N 1
ATOM 2988 C CA . LEU B 1 164 ? 6.379 18.531 7.172 1 91.88 164 LEU B CA 1
ATOM 2989 C C . LEU B 1 164 ? 5.957 19.812 6.465 1 91.88 164 LEU B C 1
ATOM 2991 O O . LEU B 1 164 ? 5.738 20.844 7.113 1 91.88 164 LEU B O 1
ATOM 2995 N N . ALA B 1 165 ? 5.824 19.703 5.18 1 91 165 ALA B N 1
ATOM 2996 C CA . ALA B 1 165 ? 5.211 20.781 4.398 1 91 165 ALA B CA 1
ATOM 2997 C C . ALA B 1 165 ? 3.697 20.797 4.586 1 91 165 ALA B C 1
ATOM 2999 O O . ALA B 1 165 ? 3.102 19.781 4.965 1 91 165 ALA B O 1
ATOM 3000 N N . PRO B 1 166 ? 3.125 21.953 4.27 1 89.75 166 PRO B N 1
ATOM 3001 C CA . PRO B 1 166 ? 1.677 22.047 4.465 1 89.75 166 PRO B CA 1
ATOM 3002 C C . PRO B 1 166 ? 0.899 20.969 3.725 1 89.75 166 PRO B C 1
ATOM 3004 O O . PRO B 1 166 ? -0.047 20.391 4.273 1 89.75 166 PRO B O 1
ATOM 3007 N N . HIS B 1 167 ? 1.31 20.672 2.521 1 90.5 167 HIS B N 1
ATOM 3008 C CA . HIS B 1 167 ? 0.59 19.656 1.768 1 90.5 167 HIS B CA 1
ATOM 3009 C C . HIS B 1 167 ? 0.764 18.281 2.398 1 90.5 167 HIS B C 1
ATOM 3011 O O . HIS B 1 167 ? -0.135 17.438 2.324 1 90.5 167 HIS B O 1
ATOM 3017 N N . GLU B 1 168 ? 1.881 18.062 3.025 1 92.88 168 GLU B N 1
ATOM 3018 C CA . GLU B 1 168 ? 2.135 16.812 3.732 1 92.88 168 GLU B CA 1
ATOM 3019 C C . GLU B 1 168 ? 1.312 16.734 5.016 1 92.88 168 GLU B C 1
ATOM 3021 O O . GLU B 1 168 ? 0.822 15.656 5.371 1 92.88 168 GLU B O 1
ATOM 3026 N N . ILE B 1 169 ? 1.236 17.844 5.629 1 91.69 169 ILE B N 1
ATOM 3027 C CA . ILE B 1 169 ? 0.39 17.906 6.812 1 91.69 169 ILE B CA 1
ATOM 3028 C C . ILE B 1 169 ? -1.05 17.562 6.441 1 91.69 169 ILE B C 1
ATOM 3030 O O . ILE B 1 169 ? -1.709 16.797 7.133 1 91.69 169 ILE B O 1
ATOM 3034 N N . ARG B 1 170 ? -1.469 18.125 5.41 1 90 170 ARG B N 1
ATOM 3035 C CA . ARG B 1 170 ? -2.811 17.844 4.91 1 90 170 ARG B CA 1
ATOM 3036 C C . ARG B 1 170 ? -2.979 16.359 4.586 1 90 170 ARG B C 1
ATOM 3038 O O . ARG B 1 170 ? -3.994 15.758 4.934 1 90 170 ARG B O 1
ATOM 3045 N N . ASN B 1 171 ? -2.004 15.805 3.961 1 89.62 171 ASN B N 1
ATOM 3046 C CA . ASN B 1 171 ? -2.049 14.391 3.58 1 89.62 171 ASN B CA 1
ATOM 3047 C C . ASN B 1 171 ? -2.139 13.484 4.801 1 89.62 171 ASN B C 1
ATOM 3049 O O . ASN B 1 171 ? -2.85 12.477 4.781 1 89.62 171 ASN B O 1
ATOM 3053 N N . LEU B 1 172 ? -1.419 13.844 5.785 1 91.88 172 LEU B N 1
ATOM 3054 C CA . LEU B 1 172 ? -1.336 12.984 6.965 1 91.88 172 LEU B CA 1
ATOM 3055 C C . LEU B 1 172 ? -2.572 13.141 7.84 1 91.88 172 LEU B C 1
ATOM 3057 O O . LEU B 1 172 ? -3.107 12.156 8.352 1 91.88 172 LEU B O 1
ATOM 3061 N N . PHE B 1 173 ? -3.043 14.383 7.918 1 89.31 173 PHE B N 1
ATOM 3062 C CA . PHE B 1 173 ? -4.016 14.633 8.977 1 89.31 173 PHE B CA 1
ATOM 3063 C C . PHE B 1 173 ? -5.348 15.078 8.391 1 89.31 173 PHE B C 1
ATOM 3065 O O . PHE B 1 173 ? -6.332 15.234 9.125 1 89.31 173 PHE B O 1
ATOM 3072 N N . GLY B 1 174 ? -5.438 15.586 7.148 1 76.81 174 GLY B N 1
ATOM 3073 C CA . GLY B 1 174 ? -6.629 16.156 6.531 1 76.81 174 GLY B CA 1
ATOM 3074 C C . GLY B 1 174 ? -7.688 15.109 6.219 1 76.81 174 GLY B C 1
ATOM 3075 O O . GLY B 1 174 ? -8.719 15.422 5.621 1 76.81 174 GLY B O 1
ATOM 3076 N N . GLY B 1 175 ? -7.887 14.078 6.863 1 61.91 175 GLY B N 1
ATOM 3077 C CA . GLY B 1 175 ? -8.945 13.086 6.742 1 61.91 175 GLY B CA 1
ATOM 3078 C C . GLY B 1 175 ? -9.078 12.516 5.344 1 61.91 175 GLY B C 1
ATOM 3079 O O . GLY B 1 175 ? -9.648 13.156 4.457 1 61.91 175 GLY B O 1
ATOM 3080 N N . THR B 1 176 ? -8.156 12.219 4.621 1 51.44 176 THR B N 1
ATOM 3081 C CA . THR B 1 176 ? -8.492 11.633 3.328 1 51.44 176 THR B CA 1
ATOM 3082 C C . THR B 1 176 ? -9.836 10.914 3.393 1 51.44 176 THR B C 1
ATOM 3084 O O . THR B 1 176 ? -10.102 10.164 4.336 1 51.44 176 THR B O 1
ATOM 3087 N N . ALA B 1 177 ? -10.984 11.594 3.074 1 43.12 177 ALA B N 1
ATOM 3088 C CA . ALA B 1 177 ? -12.156 10.789 2.73 1 43.12 177 ALA B CA 1
ATOM 3089 C C . ALA B 1 177 ? -11.742 9.406 2.25 1 43.12 177 ALA B C 1
ATOM 3091 O O . ALA B 1 177 ? -10.953 9.273 1.311 1 43.12 177 ALA B O 1
ATOM 3092 N N . GLN B 1 178 ? -11.562 8.523 3.086 1 42.97 178 GLN B N 1
ATOM 3093 C CA . GLN B 1 178 ? -11.398 7.133 2.666 1 42.97 178 GLN B CA 1
ATOM 3094 C C . GLN B 1 178 ? -12.281 6.812 1.464 1 42.97 178 GLN B C 1
ATOM 3096 O O . GLN B 1 178 ? -13.492 6.609 1.611 1 42.97 178 GLN B O 1
ATOM 3101 N N . GLU B 1 179 ? -12.164 7.613 0.509 1 39.22 179 GLU B N 1
ATOM 3102 C CA . GLU B 1 179 ? -12.883 7.113 -0.657 1 39.22 179 GLU B CA 1
ATOM 3103 C C . GLU B 1 179 ? -12.617 5.625 -0.874 1 39.22 179 GLU B C 1
ATOM 3105 O O . GLU B 1 179 ? -11.531 5.238 -1.308 1 39.22 179 GLU B O 1
ATOM 3110 N N . SER B 1 180 ? -12.812 4.859 0.134 1 37.56 180 SER B N 1
ATOM 3111 C CA . SER B 1 180 ? -12.883 3.477 -0.324 1 37.56 180 SER B CA 1
ATOM 3112 C C . SER B 1 180 ? -13.781 3.348 -1.55 1 37.56 180 SER B C 1
ATOM 3114 O O . SER B 1 180 ? -15 3.217 -1.423 1 37.56 180 SER B O 1
ATOM 3116 N N . HIS B 1 181 ? -13.641 4.242 -2.451 1 34.97 181 HIS B N 1
ATOM 3117 C CA . HIS B 1 181 ? -14.438 3.959 -3.643 1 34.97 181 HIS B CA 1
ATOM 3118 C C . HIS B 1 181 ? -14.031 2.627 -4.266 1 34.97 181 HIS B C 1
ATOM 3120 O O . HIS B 1 181 ? -13.086 2.562 -5.051 1 34.97 181 HIS B O 1
ATOM 3126 N N . ALA B 1 182 ? -13.984 1.504 -3.57 1 33.84 182 ALA B N 1
ATOM 3127 C CA . ALA B 1 182 ? -14.141 0.342 -4.441 1 33.84 182 ALA B CA 1
ATOM 3128 C C . ALA B 1 182 ? -15.25 0.569 -5.465 1 33.84 182 ALA B C 1
ATOM 3130 O O . ALA B 1 182 ? -16.438 0.555 -5.121 1 33.84 182 ALA B O 1
ATOM 3131 N N . HIS B 1 183 ? -15.109 1.489 -6.398 1 31.25 183 HIS B N 1
ATOM 3132 C CA . HIS B 1 183 ? -16.047 1.433 -7.516 1 31.25 183 HIS B CA 1
ATOM 3133 C C . HIS B 1 183 ? -16.25 -0.002 -7.984 1 31.25 183 HIS B C 1
ATOM 3135 O O . HIS B 1 183 ? -15.414 -0.559 -8.695 1 31.25 183 HIS B O 1
ATOM 3141 N N . VAL B 1 184 ? -16.641 -0.907 -7.168 1 32.09 184 VAL B N 1
ATOM 3142 C CA . VAL B 1 184 ? -17.234 -2.055 -7.848 1 32.09 184 VAL B CA 1
ATOM 3143 C C . VAL B 1 184 ? -18.203 -1.575 -8.93 1 32.09 184 VAL B C 1
ATOM 3145 O O . VAL B 1 184 ? -19.172 -0.868 -8.633 1 32.09 184 VAL B O 1
ATOM 3148 N N . HIS B 1 185 ? -17.688 -1.24 -10.125 1 31.83 185 HIS B N 1
ATOM 3149 C CA . HIS B 1 185 ? -18.609 -1.15 -11.266 1 31.83 185 HIS B CA 1
ATOM 3150 C C . HIS B 1 185 ? -19.688 -2.221 -11.195 1 31.83 185 HIS B C 1
ATOM 3152 O O . HIS B 1 185 ? -19.422 -3.396 -11.445 1 31.83 185 HIS B O 1
ATOM 3158 N N . GLY B 1 186 ? -20.406 -2.305 -10.172 1 28.88 186 GLY B N 1
ATOM 3159 C CA . GLY B 1 186 ? -21.609 -3.09 -10.344 1 28.88 186 GLY B CA 1
ATOM 3160 C C . GLY B 1 186 ? -22.359 -2.758 -11.625 1 28.88 186 GLY B C 1
ATOM 3161 O O . GLY B 1 186 ? -22.625 -1.59 -11.914 1 28.88 186 GLY B O 1
ATOM 3162 N N . ASP B 1 187 ? -21.922 -3.484 -12.719 1 29.53 187 ASP B N 1
ATOM 3163 C CA . ASP B 1 187 ? -22.797 -3.465 -13.883 1 29.53 187 ASP B CA 1
ATOM 3164 C C . ASP B 1 187 ? -24.266 -3.355 -13.461 1 29.53 187 ASP B C 1
ATOM 3166 O O . ASP B 1 187 ? -24.75 -4.18 -12.688 1 29.53 187 ASP B O 1
ATOM 3170 N N . PRO B 1 188 ? -24.75 -2.133 -13.25 1 33.53 188 PRO B N 1
ATOM 3171 C CA . PRO B 1 188 ? -26.203 -2.098 -13.117 1 33.53 188 PRO B CA 1
ATOM 3172 C C . PRO B 1 188 ? -26.906 -3.053 -14.078 1 33.53 188 PRO B C 1
ATOM 3174 O O . PRO B 1 188 ? -26.578 -3.086 -15.266 1 33.53 188 PRO B O 1
ATOM 3177 N N . GLY B 1 189 ? -27.094 -4.324 -13.789 1 24.77 189 GLY B N 1
ATOM 3178 C CA . GLY B 1 189 ? -27.984 -5.211 -14.516 1 24.77 189 GLY B CA 1
ATOM 3179 C C . GLY B 1 189 ? -29.141 -4.488 -15.172 1 24.77 189 GLY B C 1
ATOM 3180 O O . GLY B 1 189 ? -29.547 -3.41 -14.727 1 24.77 189 GLY B O 1
ATOM 3181 N N . MET B 1 190 ? -29.359 -4.812 -16.516 1 28.05 190 MET B N 1
ATOM 3182 C CA . MET B 1 190 ? -30.328 -4.652 -17.609 1 28.05 190 MET B CA 1
ATOM 3183 C C . MET B 1 190 ? -31.75 -4.758 -17.094 1 28.05 190 MET B C 1
ATOM 3185 O O . MET B 1 190 ? -32.188 -5.82 -16.625 1 28.05 190 MET B O 1
ATOM 3189 N N . HIS B 1 191 ? -32.188 -3.852 -16.25 1 26.7 191 HIS B N 1
ATOM 3190 C CA . HIS B 1 191 ? -33.625 -3.881 -16.047 1 26.7 191 HIS B CA 1
ATOM 3191 C C . HIS B 1 191 ? -34.344 -3.938 -17.375 1 26.7 191 HIS B C 1
ATOM 3193 O O . HIS B 1 191 ? -34.219 -3.033 -18.203 1 26.7 191 HIS B O 1
ATOM 3199 N N . ALA B 1 192 ? -34.438 -5.195 -18 1 26.52 192 ALA B N 1
ATOM 3200 C CA . ALA B 1 192 ? -35.25 -5.543 -19.156 1 26.52 192 ALA B CA 1
ATOM 3201 C C . ALA B 1 192 ? -36.656 -4.918 -19.062 1 26.52 192 ALA B C 1
ATOM 3203 O O . ALA B 1 192 ? -37.438 -5.273 -18.172 1 26.52 192 ALA B O 1
ATOM 3204 N N . HIS B 1 193 ? -36.688 -3.566 -19.125 1 23.34 193 HIS B N 1
ATOM 3205 C CA . HIS B 1 193 ? -38.031 -2.99 -19.266 1 23.34 193 HIS B CA 1
ATOM 3206 C C . HIS B 1 193 ? -38.812 -3.684 -20.359 1 23.34 193 HIS B C 1
ATOM 3208 O O . HIS B 1 193 ? -38.469 -3.607 -21.531 1 23.34 193 HIS B O 1
ATOM 3214 N N . VAL B 1 194 ? -39.281 -4.953 -20.094 1 24.38 194 VAL B N 1
ATOM 3215 C CA . VAL B 1 194 ? -40.25 -5.691 -20.938 1 24.38 194 VAL B CA 1
ATOM 3216 C C . VAL B 1 194 ? -41.406 -4.797 -21.297 1 24.38 194 VAL B C 1
ATOM 3218 O O . VAL B 1 194 ? -42.219 -4.426 -20.422 1 24.38 194 VAL B O 1
ATOM 3221 N N . HIS B 1 195 ? -41.125 -3.758 -22.172 1 23.16 195 HIS B N 1
ATOM 3222 C CA . HIS B 1 195 ? -42.188 -2.941 -22.734 1 23.16 195 HIS B CA 1
ATOM 3223 C C . HIS B 1 195 ? -43.312 -3.811 -23.312 1 23.16 195 HIS B C 1
ATOM 3225 O O . HIS B 1 195 ? -43.062 -4.613 -24.219 1 23.16 195 HIS B O 1
ATOM 3231 N N . THR B 1 196 ? -44.25 -4.32 -22.5 1 23.98 196 THR B N 1
ATOM 3232 C CA . THR B 1 196 ? -45.438 -5.066 -22.891 1 23.98 196 THR B CA 1
ATOM 3233 C C . THR B 1 196 ? -46.25 -4.285 -23.906 1 23.98 196 THR B C 1
ATOM 3235 O O . THR B 1 196 ? -46.75 -3.203 -23.609 1 23.98 196 THR B O 1
ATOM 3238 N N . HIS B 1 197 ? -45.688 -4.176 -25.141 1 24.45 197 HIS B N 1
ATOM 3239 C CA . HIS B 1 197 ? -46.438 -3.516 -26.203 1 24.45 197 HIS B CA 1
ATOM 3240 C C . HIS B 1 197 ? -47.844 -4.078 -26.312 1 24.45 197 HIS B C 1
ATOM 3242 O O . HIS B 1 197 ? -48.031 -5.289 -26.422 1 24.45 197 HIS B O 1
ATOM 3248 N N . PRO B 1 198 ? -48.844 -3.408 -25.766 1 24.27 198 PRO B N 1
ATOM 3249 C CA . PRO B 1 198 ? -50.219 -3.889 -25.828 1 24.27 198 PRO B CA 1
ATOM 3250 C C . PRO B 1 198 ? -50.688 -4.105 -27.266 1 24.27 198 PRO B C 1
ATOM 3252 O O . PRO B 1 198 ? -50.25 -3.424 -28.172 1 24.27 198 PRO B O 1
ATOM 3255 N N . ASP B 1 199 ? -50.906 -5.332 -27.703 1 23.16 199 ASP B N 1
ATOM 3256 C CA . ASP B 1 199 ? -51.406 -5.863 -28.969 1 23.16 199 ASP B CA 1
ATOM 3257 C C . ASP B 1 199 ? -52.719 -5.16 -29.391 1 23.16 199 ASP B C 1
ATOM 3259 O O . ASP B 1 199 ? -53.75 -5.34 -28.75 1 23.16 199 ASP B O 1
ATOM 3263 N N . GLY B 1 200 ? -52.656 -3.793 -29.641 1 20.92 200 GLY B N 1
ATOM 3264 C CA . GLY B 1 200 ? -53.875 -3.154 -30.078 1 20.92 200 GLY B CA 1
ATOM 3265 C C . GLY B 1 200 ? -54.562 -3.91 -31.188 1 20.92 200 GLY B C 1
ATOM 3266 O O . GLY B 1 200 ? -53.938 -4.664 -31.938 1 20.92 200 GLY B O 1
ATOM 3267 N N . THR B 1 201 ? -55.938 -3.91 -31.266 1 22.34 201 THR B N 1
ATOM 3268 C CA . THR B 1 201 ? -57.125 -4.52 -31.844 1 22.34 201 THR B CA 1
ATOM 3269 C C . THR B 1 201 ? -57.188 -4.227 -33.344 1 22.34 201 THR B C 1
ATOM 3271 O O . THR B 1 201 ? -56.719 -3.186 -33.812 1 22.34 201 THR B O 1
ATOM 3274 N N . THR B 1 202 ? -57.25 -5.254 -34.25 1 23.2 202 THR B N 1
ATOM 3275 C CA . THR B 1 202 ? -57.438 -5.633 -35.625 1 23.2 202 THR B CA 1
ATOM 3276 C C . THR B 1 202 ? -58.719 -5.027 -36.188 1 23.2 202 THR B C 1
ATOM 3278 O O . THR B 1 202 ? -59.094 -5.293 -37.344 1 23.2 202 THR B O 1
ATOM 3281 N N . HIS B 1 203 ? -58.969 -3.658 -36.094 1 20.5 203 HIS B N 1
ATOM 3282 C CA . HIS B 1 203 ? -60.344 -3.363 -36.531 1 20.5 203 HIS B CA 1
ATOM 3283 C C . HIS B 1 203 ? -60.531 -3.684 -38 1 20.5 203 HIS B C 1
ATOM 3285 O O . HIS B 1 203 ? -59.688 -3.355 -38.812 1 20.5 203 HIS B O 1
ATOM 3291 N N . VAL B 1 204 ? -61.406 -4.602 -38.375 1 22.17 204 VAL B N 1
ATOM 3292 C CA . VAL B 1 204 ? -62 -5.316 -39.5 1 22.17 204 VAL B CA 1
ATOM 3293 C C . VAL B 1 204 ? -62.812 -4.355 -40.375 1 22.17 204 VAL B C 1
ATOM 3295 O O . VAL B 1 204 ? -63.875 -3.877 -39.938 1 22.17 204 VAL B O 1
ATOM 3298 N N . HIS B 1 205 ? -62.219 -3.148 -40.938 1 20.98 205 HIS B N 1
ATOM 3299 C CA . HIS B 1 205 ? -63.25 -2.332 -41.562 1 20.98 205 HIS B CA 1
ATOM 3300 C C . HIS B 1 205 ? -63.875 -3.033 -42.75 1 20.98 205 HIS B C 1
ATOM 3302 O O . HIS B 1 205 ? -63.156 -3.59 -43.594 1 20.98 205 HIS B O 1
ATOM 3308 N N . PRO B 1 206 ? -65.188 -3.154 -42.938 1 20.83 206 PRO B N 1
ATOM 3309 C CA . PRO B 1 206 ? -66.125 -3.883 -43.812 1 20.83 206 PRO B CA 1
ATOM 3310 C C . PRO B 1 206 ? -66.312 -3.178 -45.156 1 20.83 206 PRO B C 1
ATOM 3312 O O . PRO B 1 206 ? -67.062 -3.709 -46.031 1 20.83 206 PRO B O 1
ATOM 3315 N N . HIS B 1 207 ? -65.375 -2.387 -45.75 1 22.14 207 HIS B N 1
ATOM 3316 C CA . HIS B 1 207 ? -66.125 -1.525 -46.688 1 22.14 207 HIS B CA 1
ATOM 3317 C C . HIS B 1 207 ? -66.75 -2.342 -47.781 1 22.14 207 HIS B C 1
ATOM 3319 O O . HIS B 1 207 ? -66.125 -3.273 -48.312 1 22.14 207 HIS B O 1
ATOM 3325 N N . VAL B 1 208 ? -68.062 -2.027 -48.125 1 21.17 208 VAL B N 1
ATOM 3326 C CA . VAL B 1 208 ? -69.25 -2.545 -48.875 1 21.17 208 VAL B CA 1
ATOM 3327 C C . VAL B 1 208 ? -69 -2.256 -50.375 1 21.17 208 VAL B C 1
ATOM 3329 O O . VAL B 1 208 ? -68.375 -1.262 -50.719 1 21.17 208 VAL B O 1
ATOM 3332 N N . HIS B 1 209 ? -69.625 -3.055 -51.375 1 21.92 209 HIS B N 1
ATOM 3333 C CA . HIS B 1 209 ? -69.562 -3.676 -52.719 1 21.92 209 HIS B CA 1
ATOM 3334 C C . HIS B 1 209 ? -70.312 -2.803 -53.75 1 21.92 209 HIS B C 1
ATOM 3336 O O . HIS B 1 209 ? -70.438 -3.209 -54.875 1 21.92 209 HIS B O 1
ATOM 3342 N N . ASP B 1 210 ? -70.5 -1.431 -53.656 1 22.31 210 ASP B N 1
ATOM 3343 C CA . ASP B 1 210 ? -71.75 -1.211 -54.406 1 22.31 210 ASP B CA 1
ATOM 3344 C C . ASP B 1 210 ? -71.5 -1.308 -55.906 1 22.31 210 ASP B C 1
ATOM 3346 O O . ASP B 1 210 ? -70.438 -0.877 -56.375 1 22.31 210 ASP B O 1
ATOM 3350 N N . ASP B 1 211 ? -72.5 -1.723 -56.812 1 21.88 211 ASP B N 1
ATOM 3351 C CA . ASP B 1 211 ? -72.875 -2.469 -58.031 1 21.88 211 ASP B CA 1
ATOM 3352 C C . ASP B 1 211 ? -73 -1.541 -59.219 1 21.88 211 ASP B C 1
ATOM 3354 O O . ASP B 1 211 ? -72.938 -1.992 -60.375 1 21.88 211 ASP B O 1
ATOM 3358 N N . GLU B 1 212 ? -73.438 -0.204 -59.25 1 25.14 212 GLU B N 1
ATOM 3359 C CA . GLU B 1 212 ? -74.5 0.022 -60.25 1 25.14 212 GLU B CA 1
ATOM 3360 C C . GLU B 1 212 ? -73.875 0.296 -61.625 1 25.14 212 GLU B C 1
ATOM 3362 O O . GLU B 1 212 ? -72.875 0.967 -61.75 1 25.14 212 GLU B O 1
ATOM 3367 N N . HIS B 1 213 ? -74.438 -0.217 -62.781 1 29 213 HIS B N 1
ATOM 3368 C CA . HIS B 1 213 ? -74.25 -0.641 -64.188 1 29 213 HIS B CA 1
ATOM 3369 C C . HIS B 1 213 ? -74.438 0.522 -65.125 1 29 213 HIS B C 1
ATOM 3371 O O . HIS B 1 213 ? -74.375 0.342 -66.375 1 29 213 HIS B O 1
ATOM 3377 N N . HIS B 1 214 ? -74.5 1.789 -64.812 1 27.12 214 HIS B N 1
ATOM 3378 C CA . HIS B 1 214 ? -75.438 2.457 -65.688 1 27.12 214 HIS B CA 1
ATOM 3379 C C . HIS B 1 214 ? -74.875 2.514 -67.125 1 27.12 214 HIS B C 1
ATOM 3381 O O . HIS B 1 214 ? -73.688 2.654 -67.312 1 27.12 214 HIS B O 1
ATOM 3387 N N . HIS B 1 215 ? -75.812 2.799 -68.25 1 27.16 215 HIS B N 1
ATOM 3388 C CA . HIS B 1 215 ? -76.312 2.523 -69.562 1 27.16 215 HIS B CA 1
ATOM 3389 C C . HIS B 1 215 ? -75.625 3.41 -70.625 1 27.16 215 HIS B C 1
ATOM 3391 O O . HIS B 1 215 ? -75.312 2.949 -71.688 1 27.16 215 HIS B O 1
ATOM 3397 N N . ASP B 1 216 ? -75.625 4.863 -70.625 1 28.5 216 ASP B N 1
ATOM 3398 C CA . ASP B 1 216 ? -76.312 5.609 -71.688 1 28.5 216 ASP B CA 1
ATOM 3399 C C . ASP B 1 216 ? -75.438 5.75 -72.938 1 28.5 216 ASP B C 1
ATOM 3401 O O . ASP B 1 216 ? -74.188 5.891 -72.812 1 28.5 216 ASP B O 1
ATOM 3405 N N . HIS B 1 217 ? -76.062 6.16 -74.312 1 27.98 217 HIS B N 1
ATOM 3406 C CA . HIS B 1 217 ? -75.875 6.152 -75.75 1 27.98 217 HIS B CA 1
ATOM 3407 C C . HIS B 1 217 ? -74.812 7.188 -76.188 1 27.98 217 HIS B C 1
ATOM 3409 O O . HIS B 1 217 ? -74.75 8.289 -75.625 1 27.98 217 HIS B O 1
#

Radius of gyration: 35.86 Å; Cα contacts (8 Å, |Δi|>4): 715; chains: 2; bounding box: 99×96×163 Å

Organism: NCBI:txid2530390

Secondary structure (DSSP, 8-state):
-EEESS--EETTT-HHHHHHHHTSEEEEEEE-HHHHT-SEEEEE-TTS-EEEEEPPTT----TTEEEEEETTTTEEEEEEE-PPPEEEEE-HHHHTS-HHHHHHHHHHHHHHHHHTT---EEETTEEEEE--S-HHHHHHHHHHHT-TT-EEEEE-HHHHGGGS-HHHHHHHHS-------------------------------------------/-EEESS--EETTT-HHHHHHHHTSEEEEEEE-HHHHT-SEEEEE-TTS-EEEEEPPTT----TTEEEEEETTTTEEEEEEE-PPPEEEEE-HHHHTS-HHHHHHHHHHHHHHHHHTT---EEETTEEEEE--S-HHHHHHHHHHHT-TT-EEEEE-HHHHGGGS-HHHHHHHHS-------------------------------------------

Sequence (434 aa):
MKIFSEVIGNIHGDKNLAEKIEKASVEYLDLDQWTAQKSRFIVTGDKGTQCAVALKRNTQLIEGDVLEYDPDTNSAIVARIELSPVFVIDLAAIEKEDKLKIIQTCIELGHAIGNQHWPAVIKGTKVYIPLTVDKKVMKSVMDTHAIPEVTYEFQAGKEVIPYLAPHEIRNLFGGTAQESHAHVHGDPGMHAHVHTHPDGTTHVHPHVHDDEHHHDHMKIFSEVIGNIHGDKNLAEKIEKASVEYLDLDQWTAQKSRFIVTGDKGTQCAVALKRNTQLIEGDVLEYDPDTNSAIVARIELSPVFVIDLAAIEKEDKLKIIQTCIELGHAIGNQHWPAVIKGTKVYIPLTVDKKVMKSVMDTHAIPEVTYEFQAGKEVIPYLAPHEIRNLFGGTAQESHAHVHGDPGMHAHVHTHPDGTTHVHPHVHDDEHHHDH

Foldseek 3Di:
DAEFADFPDFLLADVVVVVLLVQAAEWEFEEELVVQLDQWDWTATPVGDTYTGHYDPPDGDFARTWRDADPVRSYTYTYHYQFAKKKKKFCPVVVPDDPVSNVVLVVLVVVLCVVVVFQWDDDDRMIITGCPDDPVVVVVSCVVSCRPPMDIDIDGPVVCSSVDHPVSRCRRRSPPPCCPVPVPVPVPDCPPPPVVPVPDDPPPPPPPPDDDDDDDD/DAEFADFPDFLLADVVVVVLLVQAAEWEFEEELVVQLDQWDWTATPVGDIYTGHYDPPDGDFARTWRDADPVRSYTYTYHYQFAKKKKKFCVVVVPDDPVSNVVLVVLVVVLCVVVVFQWDDDDRMIITGCPDDPVVVVVSCVVSPRPPMDIDIDGPVVCSSVDHPVSRCRRRSPPPCCPCPVPVPVPPDPVPVPPPPPDDPPPDPDDDDDDDDDDD